Protein AF-A0A1W9U905-F1 (afdb_monomer_lite)

Radius of gyration: 26.99 Å; chains: 1; bounding box: 57×50×88 Å

Sequence (385 aa):
MAIVFGLQRFFHDIRYHRERYRQFIGISFVILISVVGKPEELLFFTGLAFVFLGIAVRLWSSGHIKKNRVLATDGPYAFVRHPLYVGNITLGFGFALASSLWWSLPLLILILLIFYPQAVRREDENLHHMFKKDWEQWRTETPALIPRISRPVEPMFRDMNNIAENELLEWIKRSIKTRTNIFSCGYQGNVYLYEDKGRRLIIKAPVGWGLGGIIRRAMLRHEHRVYSRISGVTGVPHCYGLLDGRYLVLEFIDAIPRYRARITDRDVFFKALLKLIKDLHKSGVAHTDLKKKDNLLVVEGRTPFVIDFGVAVIRKSGFAPVNRYLYNLALKFDFNAWIKLKYDGRYEDILEQDREYFNRTVIEKVSRLIKDTYLDIKKALKGKR

Secondary structure (DSSP, 8-state):
-HHHHHHHHHHHHHHH-HHHHHHHHHHHHHHHHHHH----HHHHHHHHHHHHHHHHHHHHHHTT--TTTS---SGGGGT-S-HHHHHHHHHHHHHHHHTT-TTHHHHHHHHHHHHHHHHHHHHHHHHHHHHHHHHHHHHHHS-SSS--SSPPPP-----BTTB-HHHHHHHHHHHHHHT-SEEEEETTEEEEEEEETTEEEEEEE---SHHHHHHHHHHHHHHHHHHHHSTT-TTS--EEEEETTTEEEEEPP--EETTT---S-HHHHHHHHHHHHHHHHHTTEE-S-TTSTTSEEEETTTEEEE---TTPEEPPSSS-HHHHHHHHHHHHHHHHHHHHHHTTT-GGG--GGGGGG--HHHHHHHHHHHHHHHHHHHHHHHT--

pLDDT: mean 82.15, std 13.82, range [38.5, 97.62]

Foldseek 3Di:
DVVVVVVVVVVVCCVVVLVVCLVVVLVVLLVVLVVQFDFDPVLQVVLVVLLVVLVVLLVQVVVQDPPLPDQRCDGVVVFAVCSNVLSSLSNQSSSLSRSVDPVSVVVSVVSCVSRVVVVLVVVLVVCCVRPPPVSVVSPQNHHHHHGDPAGQFPQQLDDDVPDDLVNVVVVVVVCVVVVPQFPDQDPLATWGWDDPPNFTKIKGAGDDDDPSSVLSLRLLSVVQVLLVLLQPQPQEWRWSGQRVSGITITGDDPWDQPVPAQAPDLVQQLVLLVVSQVSSVVSQKFQLPLLPRRQWTDDPNHHIHGDDSSPMQGHDPDPDVVSVVVSVLSSLSSLQSSCCVSVVNPNVPDDPVSVVSHDVVSVVVVVVVVVVVVVVVVVVVVPPD

Structure (mmCIF, N/CA/C/O backbone):
data_AF-A0A1W9U905-F1
#
_entry.id   AF-A0A1W9U905-F1
#
loop_
_atom_site.group_PDB
_atom_site.id
_atom_site.type_symbol
_atom_site.label_atom_id
_atom_site.label_alt_id
_atom_site.label_comp_id
_atom_site.label_asym_id
_atom_site.label_entity_id
_atom_site.label_seq_id
_atom_site.pdbx_PDB_ins_code
_atom_site.Cartn_x
_atom_site.Cartn_y
_atom_site.Cartn_z
_atom_site.occupancy
_atom_site.B_iso_or_equiv
_atom_site.auth_seq_id
_atom_site.auth_comp_id
_atom_site.auth_asym_id
_atom_site.auth_atom_id
_atom_site.pdbx_PDB_model_num
ATOM 1 N N . MET A 1 1 ? 23.040 5.736 -57.955 1.00 44.84 1 MET A N 1
ATOM 2 C CA . MET A 1 1 ? 21.669 6.270 -57.756 1.00 44.84 1 MET A CA 1
ATOM 3 C C . MET A 1 1 ? 20.754 5.340 -56.941 1.00 44.84 1 MET A C 1
ATOM 5 O O . MET A 1 1 ? 20.071 5.839 -56.059 1.00 44.84 1 MET A O 1
ATOM 9 N N . ALA A 1 2 ? 20.778 4.012 -57.138 1.00 44.31 2 ALA A N 1
ATOM 10 C CA . ALA A 1 2 ? 19.925 3.060 -56.397 1.00 44.31 2 ALA A CA 1
ATOM 11 C C . ALA A 1 2 ? 20.172 2.993 -54.867 1.00 44.31 2 ALA A C 1
ATOM 13 O O . ALA A 1 2 ? 19.226 2.879 -54.094 1.00 44.31 2 ALA A O 1
ATOM 14 N N . ILE A 1 3 ? 21.426 3.134 -54.414 1.00 47.41 3 ILE A N 1
ATOM 15 C CA . ILE A 1 3 ? 21.788 3.100 -52.980 1.00 47.41 3 ILE A CA 1
ATOM 16 C C . ILE A 1 3 ? 21.217 4.315 -52.219 1.00 47.41 3 ILE A C 1
ATOM 18 O O . ILE A 1 3 ? 20.731 4.176 -51.100 1.00 47.41 3 ILE A O 1
ATOM 22 N N . VAL A 1 4 ? 21.196 5.494 -52.852 1.00 48.56 4 VAL A N 1
ATOM 23 C CA . VAL A 1 4 ? 20.665 6.740 -52.263 1.00 48.56 4 VAL A CA 1
ATOM 24 C C . VAL A 1 4 ? 19.139 6.672 -52.110 1.00 48.56 4 VAL A C 1
ATOM 26 O O . VAL A 1 4 ? 18.608 7.059 -51.070 1.00 48.56 4 VAL A O 1
ATOM 29 N N . PHE A 1 5 ? 18.445 6.090 -53.096 1.00 47.66 5 PHE A N 1
ATOM 30 C CA . PHE A 1 5 ? 17.002 5.823 -53.034 1.00 47.66 5 PHE A CA 1
ATOM 31 C C . PHE A 1 5 ? 16.644 4.805 -51.936 1.00 47.66 5 PHE A C 1
ATOM 33 O O . PHE A 1 5 ? 15.653 4.975 -51.226 1.00 47.66 5 PHE A O 1
ATOM 40 N N . GLY A 1 6 ? 17.479 3.775 -51.749 1.00 56.53 6 GLY A N 1
ATOM 41 C CA . GLY A 1 6 ? 17.329 2.787 -50.678 1.00 56.53 6 GLY A CA 1
ATOM 42 C C . GLY A 1 6 ? 17.504 3.383 -49.280 1.00 56.53 6 GLY A C 1
ATOM 43 O O . GLY A 1 6 ? 16.693 3.108 -48.400 1.00 56.53 6 GLY A O 1
ATOM 44 N N . LEU A 1 7 ? 18.503 4.250 -49.081 1.00 57.09 7 LEU A N 1
ATOM 45 C CA . LEU A 1 7 ? 18.728 4.945 -47.808 1.00 57.09 7 LEU A CA 1
ATOM 46 C C . LEU A 1 7 ? 17.606 5.935 -47.481 1.00 57.09 7 LEU A C 1
ATOM 48 O O . LEU A 1 7 ? 17.137 5.951 -46.348 1.00 57.09 7 LEU A O 1
ATOM 52 N N . GLN A 1 8 ? 17.119 6.719 -48.446 1.00 61.03 8 GLN A N 1
ATOM 53 C CA . GLN A 1 8 ? 15.992 7.630 -48.207 1.00 61.03 8 GLN A CA 1
ATOM 54 C C . GLN A 1 8 ? 14.701 6.881 -47.867 1.00 61.03 8 GLN A C 1
ATOM 56 O O . GLN A 1 8 ? 14.012 7.262 -46.921 1.00 61.03 8 GLN A O 1
ATOM 61 N N . ARG A 1 9 ? 14.405 5.778 -48.567 1.00 61.94 9 ARG A N 1
ATOM 62 C CA . ARG A 1 9 ? 13.271 4.903 -48.244 1.00 61.94 9 ARG A CA 1
ATOM 63 C C . ARG A 1 9 ? 13.445 4.225 -46.885 1.00 61.94 9 ARG A C 1
ATOM 65 O O . ARG A 1 9 ? 12.499 4.179 -46.117 1.00 61.94 9 ARG A O 1
ATOM 72 N N . PHE A 1 10 ? 14.655 3.792 -46.541 1.00 61.81 10 PHE A N 1
ATOM 73 C CA . PHE A 1 10 ? 14.974 3.241 -45.224 1.00 61.81 10 PHE A CA 1
ATOM 74 C C . PHE A 1 10 ? 14.804 4.273 -44.103 1.00 61.81 10 PHE A C 1
ATOM 76 O O . PHE A 1 10 ? 14.207 3.955 -43.083 1.00 61.81 10 PHE A O 1
ATOM 83 N N . PHE A 1 11 ? 15.255 5.518 -44.284 1.00 65.12 11 PHE A N 1
ATOM 84 C CA . PHE A 1 11 ? 15.038 6.590 -43.308 1.00 65.12 11 PHE A CA 1
ATOM 85 C C . PHE A 1 11 ? 13.566 7.006 -43.215 1.00 65.12 11 PHE A C 1
ATOM 87 O O . PHE A 1 11 ? 13.099 7.313 -42.120 1.00 65.12 11 PHE A O 1
ATOM 94 N N . HIS A 1 12 ? 12.827 6.982 -44.326 1.00 66.50 12 HIS A N 1
ATOM 95 C CA . HIS A 1 12 ? 11.380 7.187 -44.356 1.00 66.50 12 HIS A CA 1
ATOM 96 C C . HIS A 1 12 ? 10.640 6.053 -43.626 1.00 66.50 12 HIS A C 1
ATOM 98 O O . HIS A 1 12 ? 9.828 6.311 -42.742 1.00 66.50 12 HIS A O 1
ATOM 104 N N . ASP A 1 13 ? 10.985 4.795 -43.880 1.00 62.56 13 ASP A N 1
ATOM 105 C CA . ASP A 1 13 ? 10.371 3.626 -43.243 1.00 62.56 13 ASP A CA 1
ATOM 106 C C . ASP A 1 13 ? 10.788 3.491 -41.769 1.00 62.56 13 ASP A C 1
ATOM 108 O O . ASP A 1 13 ? 9.975 3.145 -40.916 1.00 62.56 13 ASP A O 1
ATOM 112 N N . ILE A 1 14 ? 12.006 3.900 -41.406 1.00 60.84 14 ILE A N 1
ATOM 113 C CA . ILE A 1 14 ? 12.396 4.146 -40.011 1.00 60.84 14 ILE A CA 1
ATOM 114 C C . ILE A 1 14 ? 11.648 5.342 -39.427 1.00 60.84 14 ILE A C 1
ATOM 116 O O . ILE A 1 14 ? 11.590 5.471 -38.216 1.00 60.84 14 ILE A O 1
ATOM 120 N N . ARG A 1 15 ? 11.057 6.253 -40.191 1.00 59.38 15 ARG A N 1
ATOM 121 C CA . ARG A 1 15 ? 10.270 7.360 -39.623 1.00 59.38 15 ARG A CA 1
ATOM 122 C C . ARG A 1 15 ? 8.802 6.986 -39.426 1.00 59.38 15 ARG A C 1
ATOM 124 O O . ARG A 1 15 ? 8.232 7.408 -38.423 1.00 59.38 15 ARG A O 1
ATOM 131 N N . TYR A 1 16 ? 8.240 6.169 -40.319 1.00 57.69 16 TYR A N 1
ATOM 132 C CA . TYR A 1 16 ? 6.802 5.875 -40.395 1.00 57.69 16 TYR A CA 1
ATOM 133 C C . TYR A 1 16 ? 6.411 4.411 -40.090 1.00 57.69 16 TYR A C 1
ATOM 135 O O . TYR A 1 16 ? 5.246 4.158 -39.799 1.00 57.69 16 TYR A O 1
ATOM 143 N N . HIS A 1 17 ? 7.361 3.465 -40.086 1.00 61.88 17 HIS A N 1
ATOM 144 C CA . HIS A 1 17 ? 7.157 2.020 -39.854 1.00 61.88 17 HIS A CA 1
ATOM 145 C C . HIS A 1 17 ? 8.173 1.413 -38.861 1.00 61.88 17 HIS A C 1
ATOM 147 O O . HIS A 1 17 ? 8.630 0.271 -39.011 1.00 61.88 17 HIS A O 1
ATOM 153 N N . ARG A 1 18 ? 8.553 2.175 -37.821 1.00 63.69 18 ARG A N 1
ATOM 154 C CA . ARG A 1 18 ? 9.561 1.783 -36.807 1.00 63.69 18 ARG A CA 1
ATOM 155 C C . ARG A 1 18 ? 9.303 0.423 -36.168 1.00 63.69 18 ARG A C 1
ATOM 157 O O . ARG A 1 18 ? 10.245 -0.261 -35.771 1.00 63.69 18 ARG A O 1
ATOM 164 N N . GLU A 1 19 ? 8.046 0.017 -36.054 1.00 60.62 19 GLU A N 1
ATOM 165 C CA . GLU A 1 19 ? 7.629 -1.230 -35.422 1.00 60.62 19 GLU A CA 1
ATOM 166 C C . GLU A 1 19 ? 8.141 -2.485 -36.136 1.00 60.62 19 GLU A C 1
ATOM 168 O O . GLU A 1 19 ? 8.523 -3.443 -35.458 1.00 60.62 19 GLU A O 1
ATOM 173 N N . ARG A 1 20 ? 8.209 -2.468 -37.476 1.00 64.25 20 ARG A N 1
ATOM 174 C CA . ARG A 1 20 ? 8.702 -3.608 -38.269 1.00 64.25 20 ARG A CA 1
ATOM 175 C C . ARG A 1 20 ? 10.203 -3.790 -38.095 1.00 64.25 20 ARG A C 1
ATOM 177 O O . ARG A 1 20 ? 10.689 -4.911 -37.979 1.00 64.25 20 ARG A O 1
ATOM 184 N N . TYR A 1 21 ? 10.926 -2.678 -38.004 1.00 72.12 21 TYR A N 1
ATOM 185 C CA . TYR A 1 21 ? 12.383 -2.679 -37.909 1.00 72.12 21 TYR A CA 1
ATOM 186 C C . TYR A 1 21 ? 12.904 -2.817 -36.481 1.00 72.12 21 TYR A C 1
ATOM 188 O O . TYR A 1 21 ? 14.055 -3.196 -36.304 1.00 72.12 21 TYR A O 1
ATOM 196 N N . ARG A 1 22 ? 12.085 -2.583 -35.447 1.00 83.44 22 ARG A N 1
ATOM 197 C CA . ARG A 1 22 ? 12.511 -2.715 -34.042 1.00 83.44 22 ARG A CA 1
ATOM 198 C C . ARG A 1 22 ? 13.121 -4.084 -33.740 1.00 83.44 22 ARG A C 1
ATOM 200 O O . ARG A 1 22 ? 14.149 -4.152 -33.075 1.00 83.44 22 ARG A O 1
ATOM 207 N N . GLN A 1 23 ? 12.472 -5.167 -34.176 1.00 82.88 23 GLN A N 1
ATOM 208 C CA . GLN A 1 23 ? 12.985 -6.522 -33.938 1.00 82.88 23 GLN A CA 1
ATOM 209 C C . GLN A 1 23 ? 14.293 -6.748 -34.692 1.00 82.88 23 GLN A C 1
ATOM 211 O O . GLN A 1 23 ? 15.245 -7.236 -34.097 1.00 82.88 23 GLN A O 1
ATOM 216 N N . PHE A 1 24 ? 14.355 -6.319 -35.954 1.00 86.88 24 PHE A N 1
ATOM 217 C CA . PHE A 1 24 ? 15.568 -6.397 -36.760 1.00 86.88 24 PHE A CA 1
ATOM 218 C C . PHE A 1 24 ? 16.732 -5.640 -36.108 1.00 86.88 24 PHE A C 1
ATOM 220 O O . PHE A 1 24 ? 17.787 -6.214 -35.890 1.00 86.88 24 PHE A O 1
ATOM 227 N N . ILE A 1 25 ? 16.522 -4.387 -35.699 1.00 88.06 25 ILE A N 1
ATOM 228 C CA . ILE A 1 25 ? 17.543 -3.553 -35.050 1.00 88.06 25 ILE A CA 1
ATOM 229 C C . ILE A 1 25 ? 17.974 -4.143 -33.707 1.00 88.06 25 ILE A C 1
ATOM 231 O O . ILE A 1 25 ? 19.165 -4.175 -33.416 1.00 88.06 25 ILE A O 1
ATOM 235 N N . GLY A 1 26 ? 17.032 -4.645 -32.904 1.00 88.25 26 GLY A N 1
ATOM 236 C CA . GLY A 1 26 ? 17.350 -5.310 -31.640 1.00 88.25 26 GLY A CA 1
ATOM 237 C C . GLY A 1 26 ? 18.183 -6.581 -31.832 1.00 88.25 26 GLY A C 1
ATOM 238 O O . GLY A 1 26 ? 19.157 -6.779 -31.114 1.00 88.25 26 GLY A O 1
ATOM 239 N N . ILE A 1 27 ? 17.838 -7.415 -32.817 1.00 90.50 27 ILE A N 1
ATOM 240 C CA . ILE A 1 27 ? 18.586 -8.637 -33.148 1.00 90.50 27 ILE A CA 1
ATOM 241 C C . ILE A 1 27 ? 19.977 -8.283 -33.680 1.00 90.50 27 ILE A C 1
ATOM 243 O O . ILE A 1 27 ? 20.964 -8.824 -33.192 1.00 90.50 27 ILE A O 1
ATOM 247 N N . SER A 1 28 ? 20.072 -7.333 -34.613 1.00 93.25 28 SER A N 1
ATOM 248 C CA . SER A 1 28 ? 21.347 -6.854 -35.154 1.00 93.25 28 SER A CA 1
ATOM 249 C C . SER A 1 28 ? 22.248 -6.271 -34.067 1.00 93.25 28 SER A C 1
ATOM 251 O O . SER A 1 28 ? 23.447 -6.530 -34.069 1.00 93.25 28 SER A O 1
ATOM 253 N N . PHE A 1 29 ? 21.679 -5.535 -33.106 1.00 94.12 29 PHE A N 1
ATOM 254 C CA . PHE A 1 29 ? 22.408 -5.040 -31.940 1.00 94.12 29 PHE A CA 1
ATOM 255 C C . PHE A 1 29 ? 22.980 -6.187 -31.100 1.00 94.12 29 PHE A C 1
ATOM 257 O O . PHE A 1 29 ? 24.168 -6.156 -30.794 1.00 94.12 29 PHE A O 1
ATOM 264 N N . VAL A 1 30 ? 22.174 -7.207 -30.773 1.00 94.38 30 VAL A N 1
ATOM 265 C CA . VAL A 1 30 ? 22.633 -8.375 -29.999 1.00 94.38 30 VAL A CA 1
ATOM 266 C C . VAL A 1 30 ? 23.740 -9.128 -30.740 1.00 94.38 30 VAL A C 1
ATOM 268 O O . VAL A 1 30 ? 24.775 -9.408 -30.148 1.00 94.38 30 VAL A O 1
ATOM 271 N N . ILE A 1 31 ? 23.574 -9.390 -32.041 1.00 95.06 31 ILE A N 1
ATOM 272 C CA . ILE A 1 31 ? 24.602 -10.054 -32.860 1.00 95.06 31 ILE A CA 1
ATOM 273 C C . ILE A 1 31 ? 25.906 -9.250 -32.838 1.00 95.06 31 ILE A C 1
ATOM 275 O O . ILE A 1 31 ? 26.969 -9.814 -32.589 1.00 95.06 31 ILE A O 1
ATOM 279 N N . LEU A 1 32 ? 25.829 -7.933 -33.047 1.00 95.31 32 LEU A N 1
ATOM 280 C CA . LEU A 1 32 ? 26.995 -7.054 -33.059 1.00 95.31 32 LEU A CA 1
ATOM 281 C C . LEU A 1 32 ? 27.780 -7.128 -31.742 1.00 95.31 32 LEU A C 1
ATOM 283 O O . LEU A 1 32 ? 28.989 -7.349 -31.763 1.00 95.31 32 LEU A O 1
ATOM 287 N N . ILE A 1 33 ? 27.109 -6.966 -30.597 1.00 95.31 33 ILE A N 1
ATOM 288 C CA . ILE A 1 33 ? 27.788 -6.986 -29.291 1.00 95.31 33 ILE A CA 1
ATOM 289 C C . ILE A 1 33 ? 28.284 -8.383 -28.913 1.00 95.31 33 ILE A C 1
ATOM 291 O O . ILE A 1 33 ? 29.287 -8.489 -28.215 1.00 95.31 33 ILE A O 1
ATOM 295 N N . SER A 1 34 ? 27.633 -9.449 -29.387 1.00 92.50 34 SER A N 1
ATOM 296 C CA . SER A 1 34 ? 28.095 -10.823 -29.171 1.00 92.50 34 SER A CA 1
ATOM 297 C C . SER A 1 34 ? 29.348 -11.156 -29.980 1.00 92.50 34 SER A C 1
ATOM 299 O O . SER A 1 34 ? 30.201 -11.877 -29.480 1.00 92.50 34 SER A O 1
ATOM 301 N N . VAL A 1 35 ? 29.487 -10.622 -31.198 1.00 94.31 35 VAL A N 1
ATOM 302 C CA . VAL A 1 35 ? 30.676 -10.840 -32.044 1.00 94.31 35 VAL A CA 1
ATOM 303 C C . VAL A 1 35 ? 31.862 -9.986 -31.586 1.00 94.31 35 VAL A C 1
ATOM 305 O O . VAL A 1 35 ? 32.999 -10.445 -31.607 1.00 94.31 35 VAL A O 1
ATOM 308 N N . VAL A 1 36 ? 31.609 -8.740 -31.178 1.00 94.56 36 VAL A N 1
ATOM 309 C CA . VAL A 1 36 ? 32.661 -7.783 -30.782 1.00 94.56 36 VAL A CA 1
ATOM 310 C C . VAL A 1 36 ? 33.043 -7.915 -29.300 1.00 94.56 36 VAL A C 1
ATOM 312 O O . VAL A 1 36 ? 34.102 -7.441 -28.884 1.00 94.56 36 VAL A O 1
ATOM 315 N N . GLY A 1 37 ? 32.174 -8.524 -28.492 1.00 91.25 37 GLY A N 1
ATOM 316 C CA . GLY A 1 37 ? 32.306 -8.609 -27.042 1.00 91.25 37 GLY A CA 1
ATOM 317 C C . GLY A 1 37 ? 33.572 -9.324 -26.581 1.00 91.25 37 GLY A C 1
ATOM 318 O O . GLY A 1 37 ? 34.019 -10.301 -27.177 1.00 91.25 37 GLY A O 1
ATOM 319 N N . LYS A 1 38 ? 34.129 -8.841 -25.470 1.00 92.25 38 LYS A N 1
ATOM 320 C CA . LYS A 1 38 ? 35.262 -9.460 -24.771 1.00 92.25 38 LYS A CA 1
ATOM 321 C C . LYS A 1 38 ? 34.823 -9.746 -23.335 1.00 92.25 38 LYS A C 1
ATOM 323 O O . LYS A 1 38 ? 35.074 -8.912 -22.468 1.00 92.25 38 LYS A O 1
ATOM 328 N N . PRO A 1 39 ? 34.079 -10.844 -23.111 1.00 90.75 39 PRO A N 1
ATOM 329 C CA . PRO A 1 39 ? 33.371 -11.074 -21.861 1.00 90.75 39 PRO A CA 1
ATOM 330 C C . PRO A 1 39 ? 34.340 -11.223 -20.688 1.00 90.75 39 PRO A C 1
ATOM 332 O O . PRO A 1 39 ? 35.257 -12.039 -20.715 1.00 90.75 39 PRO A O 1
ATOM 335 N N . GLU A 1 40 ? 34.091 -10.446 -19.642 1.00 92.81 40 GLU A N 1
ATOM 336 C CA . GLU A 1 40 ? 34.677 -10.635 -18.317 1.00 92.81 40 GLU A CA 1
ATOM 337 C C . GLU A 1 40 ? 33.772 -11.579 -17.516 1.00 92.81 40 GLU A C 1
ATOM 339 O O . GLU A 1 40 ? 32.549 -11.426 -17.557 1.00 92.81 40 GLU A O 1
ATOM 344 N N . GLU A 1 41 ? 34.339 -12.532 -16.771 1.00 92.81 41 GLU A N 1
ATOM 345 C CA . GLU A 1 41 ? 33.574 -13.609 -16.121 1.00 92.81 41 GLU A CA 1
ATOM 346 C C . GLU A 1 41 ? 32.402 -13.099 -15.267 1.00 92.81 41 GLU A C 1
ATOM 348 O O . GLU A 1 41 ? 31.269 -13.565 -15.415 1.00 92.81 41 GLU A O 1
ATOM 353 N N . LEU A 1 42 ? 32.637 -12.096 -14.416 1.00 94.75 42 LEU A N 1
ATOM 354 C CA . LEU A 1 42 ? 31.604 -11.563 -13.526 1.00 94.75 42 LEU A CA 1
ATOM 355 C C . LEU A 1 42 ? 30.431 -10.947 -14.302 1.00 94.75 42 LEU A C 1
ATOM 357 O O . LEU A 1 42 ? 29.261 -11.213 -13.999 1.00 94.75 42 LEU A O 1
ATOM 361 N N . LEU A 1 43 ? 30.734 -10.123 -15.307 1.00 92.75 43 LEU A N 1
ATOM 362 C CA . LEU A 1 43 ? 29.731 -9.458 -16.137 1.00 92.75 43 LEU A CA 1
ATOM 363 C C . LEU A 1 43 ? 29.009 -10.450 -17.051 1.00 92.75 43 LEU A C 1
ATOM 365 O O . LEU A 1 43 ? 27.801 -10.319 -17.253 1.00 92.75 43 LEU A O 1
ATOM 369 N N . PHE A 1 44 ? 29.711 -11.479 -17.523 1.00 95.00 44 PHE A N 1
ATOM 370 C CA . PHE A 1 44 ? 29.147 -12.566 -18.308 1.00 95.00 44 PHE A CA 1
ATOM 371 C C . PHE A 1 44 ? 28.090 -13.345 -17.525 1.00 95.00 44 PHE A C 1
ATOM 373 O O . PHE A 1 44 ? 26.943 -13.424 -17.967 1.00 95.00 44 PHE A O 1
ATOM 380 N N . PHE A 1 45 ? 28.419 -13.859 -16.335 1.00 95.75 45 PHE A N 1
ATOM 381 C CA . PHE A 1 45 ? 27.459 -14.616 -15.523 1.00 95.75 45 PHE A CA 1
ATOM 382 C C . PHE A 1 45 ? 26.308 -13.745 -15.010 1.00 95.75 45 PHE A C 1
ATOM 384 O O . PHE A 1 45 ? 25.155 -14.185 -14.999 1.00 95.75 45 PHE A O 1
ATOM 391 N N . THR A 1 46 ? 26.588 -12.490 -14.649 1.00 93.62 46 THR A N 1
ATOM 392 C CA . THR A 1 46 ? 25.541 -11.531 -14.268 1.00 93.62 46 THR A CA 1
ATOM 393 C C . THR A 1 46 ? 24.599 -11.263 -15.442 1.00 93.62 46 THR A C 1
ATOM 395 O O . THR A 1 46 ? 23.379 -11.346 -15.297 1.00 93.62 46 THR A O 1
ATOM 398 N N . GLY A 1 47 ? 25.148 -10.988 -16.626 1.00 96.50 47 GLY A N 1
ATOM 399 C CA . GLY A 1 47 ? 24.380 -10.776 -17.847 1.00 96.50 47 GLY A CA 1
ATOM 400 C C . GLY A 1 47 ? 23.551 -12.001 -18.231 1.00 96.50 47 GLY A C 1
ATOM 401 O O . GLY A 1 47 ? 22.367 -11.869 -18.540 1.00 96.50 47 GLY A O 1
ATOM 402 N N . LEU A 1 48 ? 24.122 -13.201 -18.106 1.00 96.62 48 LEU A N 1
ATOM 403 C CA . LEU A 1 48 ? 23.438 -14.470 -18.348 1.00 96.62 48 LEU A CA 1
ATOM 404 C C . LEU A 1 48 ? 22.228 -14.658 -17.418 1.00 96.62 48 LEU A C 1
ATOM 406 O O . LEU A 1 48 ? 21.152 -15.040 -17.882 1.00 96.62 48 LEU A O 1
ATOM 410 N N . ALA A 1 49 ? 22.354 -14.320 -16.132 1.00 96.00 49 ALA A N 1
ATOM 411 C CA . ALA A 1 49 ? 21.230 -14.346 -15.195 1.00 96.00 49 ALA A CA 1
ATOM 412 C C . ALA A 1 49 ? 20.090 -13.406 -15.635 1.00 96.00 49 ALA A C 1
ATOM 414 O O . ALA A 1 49 ? 18.916 -13.787 -15.597 1.00 96.00 49 ALA A O 1
ATOM 415 N N . PHE A 1 50 ? 20.416 -12.205 -16.126 1.00 96.50 50 PHE A N 1
ATOM 416 C CA . PHE A 1 50 ? 19.425 -11.285 -16.695 1.00 96.50 50 PHE A CA 1
ATOM 417 C C . PHE A 1 50 ? 18.806 -11.809 -17.995 1.00 96.50 50 PHE A C 1
ATOM 419 O O . PHE A 1 50 ? 17.603 -11.638 -18.199 1.00 96.50 50 PHE A O 1
ATOM 426 N N . VAL A 1 51 ? 19.572 -12.488 -18.853 1.00 97.62 51 VAL A N 1
ATOM 427 C CA . VAL A 1 51 ? 19.033 -13.134 -20.059 1.00 97.62 51 VAL A CA 1
ATOM 428 C C . VAL A 1 51 ? 17.988 -14.182 -19.673 1.00 97.62 51 VAL A C 1
ATOM 430 O O . VAL A 1 51 ? 16.858 -14.122 -20.163 1.00 97.62 51 VAL A O 1
ATOM 433 N N . PHE A 1 52 ? 18.305 -15.082 -18.738 1.00 96.88 52 PHE A N 1
ATOM 434 C CA . PHE A 1 52 ? 17.348 -16.078 -18.248 1.00 96.88 52 PHE A CA 1
ATOM 435 C C . PHE A 1 52 ? 16.113 -15.438 -17.611 1.00 96.88 52 PHE A C 1
ATOM 437 O O . PHE A 1 52 ? 14.991 -15.865 -17.891 1.00 96.88 52 PHE A O 1
ATOM 444 N N . LEU A 1 53 ? 16.288 -14.373 -16.824 1.00 94.12 53 LEU A N 1
ATOM 445 C CA . LEU A 1 53 ? 15.173 -13.616 -16.258 1.00 94.12 53 LEU A CA 1
ATOM 446 C C . LEU A 1 53 ? 14.281 -13.011 -17.353 1.00 94.12 53 LEU A C 1
ATOM 448 O O . LEU A 1 53 ? 13.057 -13.116 -17.285 1.00 94.12 53 LEU A O 1
ATOM 452 N N . GLY A 1 54 ? 14.876 -12.412 -18.386 1.00 94.81 54 GLY A N 1
ATOM 453 C CA . GLY A 1 54 ? 14.149 -11.852 -19.522 1.00 94.81 54 GLY A CA 1
ATOM 454 C C . GLY A 1 54 ? 13.355 -12.914 -20.290 1.00 94.81 54 GLY A C 1
ATOM 455 O O . GLY A 1 54 ? 12.185 -12.690 -20.613 1.00 94.81 54 GLY A O 1
ATOM 456 N N . ILE A 1 55 ? 13.941 -14.096 -20.517 1.00 95.06 55 ILE A N 1
ATOM 457 C CA . ILE A 1 55 ? 13.250 -15.251 -21.116 1.00 95.06 55 ILE A CA 1
ATOM 458 C C . ILE A 1 55 ? 12.078 -15.689 -20.234 1.00 95.06 55 ILE A C 1
ATOM 460 O O . ILE A 1 55 ? 10.962 -15.832 -20.737 1.00 95.06 55 ILE A O 1
ATOM 464 N N . ALA A 1 56 ? 12.292 -15.840 -18.926 1.00 91.00 56 ALA A N 1
ATOM 465 C CA . ALA A 1 56 ? 11.252 -16.240 -17.983 1.00 91.00 56 ALA A CA 1
ATOM 466 C C . ALA A 1 56 ? 10.071 -15.256 -17.981 1.00 91.00 56 ALA A C 1
ATOM 468 O O . ALA A 1 56 ? 8.919 -15.678 -18.079 1.00 91.00 56 ALA A O 1
ATOM 469 N N . VAL A 1 57 ? 10.337 -13.943 -17.969 1.00 88.88 57 VAL A N 1
ATOM 470 C CA . VAL A 1 57 ? 9.296 -12.904 -18.074 1.00 88.88 57 VAL A CA 1
ATOM 471 C C . VAL A 1 57 ? 8.524 -13.027 -19.388 1.00 88.88 57 VAL A C 1
ATOM 473 O O . VAL A 1 57 ? 7.296 -12.910 -19.389 1.00 88.88 57 VAL A O 1
ATOM 476 N N . ARG A 1 58 ? 9.197 -13.300 -20.513 1.00 93.38 58 ARG A N 1
ATOM 477 C CA . ARG A 1 58 ? 8.532 -13.469 -21.816 1.00 93.38 58 ARG A CA 1
ATOM 478 C C . ARG A 1 58 ? 7.672 -14.724 -21.883 1.00 93.38 58 ARG A C 1
ATOM 480 O O . ARG A 1 58 ? 6.562 -14.645 -22.411 1.00 93.38 58 ARG A O 1
ATOM 487 N N . LEU A 1 59 ? 8.153 -15.848 -21.358 1.00 88.00 59 LEU A N 1
ATOM 488 C CA . LEU A 1 59 ? 7.389 -17.096 -21.287 1.00 88.00 59 LEU A CA 1
ATOM 489 C C . LEU A 1 59 ? 6.163 -16.921 -20.391 1.00 88.00 59 LEU A C 1
ATOM 491 O O . LEU A 1 59 ? 5.047 -17.235 -20.806 1.00 88.00 59 LEU A O 1
ATOM 495 N N . TRP A 1 60 ? 6.352 -16.310 -19.220 1.00 86.75 60 TRP A N 1
ATOM 496 C CA . TRP A 1 60 ? 5.264 -15.987 -18.306 1.00 86.75 60 TRP A CA 1
ATOM 497 C C . TRP A 1 60 ? 4.222 -15.080 -18.969 1.00 86.75 60 TRP A C 1
ATOM 499 O O . TRP A 1 60 ? 3.029 -15.360 -18.891 1.00 86.75 60 TRP A O 1
ATOM 509 N N . SER A 1 61 ? 4.662 -14.048 -19.695 1.00 88.12 61 SER A N 1
ATOM 510 C CA . SER A 1 61 ? 3.769 -13.131 -20.421 1.00 88.12 61 SER A CA 1
ATOM 511 C C . SER A 1 61 ? 3.002 -13.836 -21.523 1.00 88.12 61 SER A C 1
ATOM 513 O O . SER A 1 61 ? 1.782 -13.743 -21.581 1.00 88.12 61 SER A O 1
ATOM 515 N N . SER A 1 62 ? 3.699 -14.594 -22.363 1.00 88.00 62 SER A N 1
ATOM 516 C CA . SER A 1 62 ? 3.086 -15.276 -23.504 1.00 88.00 62 SER A CA 1
ATOM 517 C C . SER A 1 62 ? 2.018 -16.278 -23.062 1.00 88.00 62 SER A C 1
ATOM 519 O O . SER A 1 62 ? 0.981 -16.371 -23.710 1.00 88.00 62 SER A O 1
ATOM 521 N N . GLY A 1 63 ? 2.219 -16.953 -21.924 1.00 81.25 63 GLY A N 1
ATOM 522 C CA . GLY A 1 63 ? 1.241 -17.883 -21.352 1.00 81.25 63 GLY A CA 1
ATOM 523 C C . GLY A 1 63 ? -0.083 -17.245 -20.909 1.00 81.25 63 GLY A C 1
ATOM 524 O O . GLY A 1 63 ? -1.069 -17.959 -20.758 1.00 81.25 63 GLY A O 1
ATOM 525 N 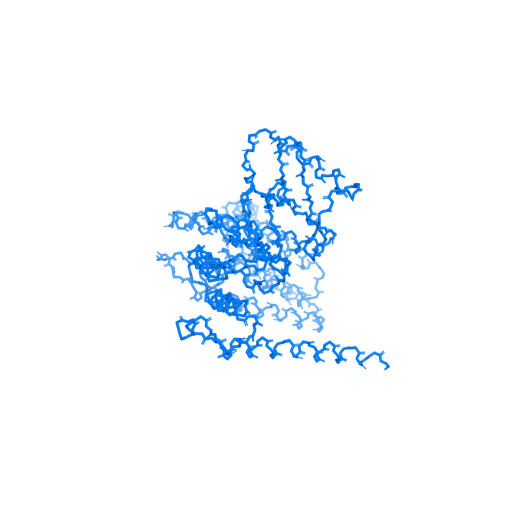N . HIS A 1 64 ? -0.133 -15.920 -20.731 1.00 74.94 64 HIS A N 1
ATOM 526 C CA . HIS A 1 64 ? -1.338 -15.195 -20.301 1.00 74.94 64 HIS A CA 1
ATOM 527 C C . HIS A 1 64 ? -2.065 -14.494 -21.464 1.00 74.94 64 HIS A C 1
ATOM 529 O O . HIS A 1 64 ? -3.179 -14.000 -21.301 1.00 74.94 64 HIS A O 1
ATOM 535 N N . ILE A 1 65 ? -1.485 -14.468 -22.670 1.00 79.06 65 ILE A N 1
ATOM 536 C CA . ILE A 1 65 ? -2.107 -13.811 -23.826 1.00 79.06 65 ILE A CA 1
ATOM 537 C C . ILE A 1 65 ? -3.134 -14.744 -24.473 1.00 79.06 65 ILE A C 1
ATOM 539 O O . ILE A 1 65 ? -2.785 -15.681 -25.190 1.00 79.06 65 ILE A O 1
ATOM 543 N N . LYS A 1 66 ? -4.421 -14.419 -24.330 1.00 70.75 66 LYS A N 1
ATOM 544 C CA . LYS A 1 66 ? -5.502 -15.009 -25.137 1.00 70.75 66 LYS A CA 1
ATOM 545 C C . LYS A 1 66 ? -5.814 -14.097 -26.321 1.00 70.75 66 LYS A C 1
ATOM 547 O O . LYS A 1 66 ? -6.701 -13.245 -26.240 1.00 70.75 66 LYS A O 1
ATOM 552 N N . LYS A 1 67 ? -5.045 -14.257 -27.407 1.00 65.75 67 LYS A N 1
ATOM 553 C CA . LYS A 1 67 ? -5.089 -13.380 -28.594 1.00 65.75 67 LYS A CA 1
ATOM 554 C C . LYS A 1 67 ? -6.526 -13.055 -29.017 1.00 65.75 67 LYS A C 1
ATOM 556 O O . LYS A 1 67 ? -7.314 -13.956 -29.289 1.00 65.75 67 LYS A O 1
ATOM 561 N N . ASN A 1 68 ? -6.822 -11.757 -29.085 1.00 60.19 68 ASN A N 1
ATOM 562 C CA . ASN A 1 68 ? -8.053 -11.156 -29.607 1.00 60.19 68 ASN A CA 1
ATOM 563 C C . ASN A 1 68 ? -9.372 -11.607 -28.961 1.00 60.19 68 ASN A C 1
ATOM 565 O O . ASN A 1 68 ? -10.430 -11.336 -29.518 1.00 60.19 68 ASN A O 1
ATOM 569 N N . ARG A 1 69 ? -9.334 -12.279 -27.804 1.00 65.06 69 ARG A N 1
ATOM 570 C CA . ARG A 1 69 ? -10.551 -12.732 -27.113 1.00 65.06 69 ARG A CA 1
ATOM 571 C C . ARG A 1 69 ? -10.808 -11.988 -25.813 1.00 65.06 69 ARG A C 1
ATOM 573 O O . ARG A 1 69 ? -11.941 -11.612 -25.553 1.00 65.06 69 ARG A O 1
ATOM 580 N N . VAL A 1 70 ? -9.772 -11.794 -24.998 1.00 72.44 70 VAL A N 1
ATOM 581 C CA . VAL A 1 70 ? -9.888 -11.173 -23.671 1.00 72.44 70 VAL A CA 1
ATOM 582 C C . VAL A 1 70 ? -8.668 -10.294 -23.424 1.00 72.44 70 VAL A C 1
ATOM 584 O O . VAL A 1 70 ? -7.553 -10.675 -23.788 1.00 72.44 70 VAL A O 1
ATOM 587 N N . LEU A 1 71 ? -8.875 -9.134 -22.798 1.00 75.56 71 LEU A N 1
ATOM 588 C CA . LEU A 1 71 ? -7.784 -8.287 -22.333 1.00 75.56 71 LEU A CA 1
ATOM 589 C C . LEU A 1 71 ? -7.005 -9.034 -21.241 1.00 75.56 71 LEU A C 1
ATOM 591 O O . LEU A 1 71 ? -7.557 -9.366 -20.194 1.00 75.56 71 LEU A O 1
ATOM 595 N N . ALA A 1 72 ? -5.724 -9.306 -21.485 1.00 76.00 72 ALA A N 1
ATOM 596 C CA . ALA A 1 72 ? -4.856 -9.905 -20.479 1.00 76.00 72 ALA A CA 1
ATOM 597 C C . ALA A 1 72 ? -4.567 -8.866 -19.386 1.00 76.00 72 ALA A C 1
ATOM 599 O O . ALA A 1 72 ? -3.867 -7.884 -19.624 1.00 76.00 72 ALA A O 1
ATOM 600 N N . THR A 1 73 ? -5.126 -9.069 -18.195 1.00 74.38 73 THR A N 1
ATOM 601 C CA . THR A 1 73 ? -4.929 -8.190 -17.026 1.00 74.38 73 THR A CA 1
ATOM 602 C C . THR A 1 73 ? -4.258 -8.915 -15.859 1.00 74.38 73 THR A C 1
ATOM 604 O O . THR A 1 73 ? -4.159 -8.378 -14.757 1.00 74.38 73 THR A O 1
ATOM 607 N N . ASP A 1 74 ? -3.853 -10.161 -16.075 1.00 63.41 74 ASP A N 1
ATOM 608 C CA . ASP A 1 74 ? -3.398 -11.116 -15.079 1.00 63.41 74 ASP A CA 1
ATOM 609 C C . ASP A 1 74 ? -1.943 -11.554 -15.309 1.00 63.41 74 ASP A C 1
ATOM 611 O O . ASP A 1 74 ? -1.283 -11.167 -16.277 1.00 63.41 74 ASP A O 1
ATOM 615 N N . GLY A 1 75 ? -1.389 -12.301 -14.351 1.00 74.75 75 GLY A N 1
ATOM 616 C CA . GLY A 1 75 ? 0.023 -12.682 -14.370 1.00 74.75 75 GLY A CA 1
ATOM 617 C C . GLY A 1 75 ? 0.937 -11.450 -14.468 1.00 74.75 75 GLY A C 1
ATOM 618 O O . GLY A 1 75 ? 0.811 -10.537 -13.646 1.00 74.75 75 GLY A O 1
ATOM 619 N N . PRO A 1 76 ? 1.843 -11.372 -15.455 1.00 78.06 76 PRO A N 1
ATOM 620 C CA . PRO A 1 76 ? 2.741 -10.229 -15.587 1.00 78.06 76 PRO A CA 1
ATOM 621 C C . PRO A 1 76 ? 2.017 -8.948 -16.048 1.00 78.06 76 PRO A C 1
ATOM 623 O O . PRO A 1 76 ? 2.474 -7.847 -15.728 1.00 78.06 76 PRO A O 1
ATOM 626 N N . TYR A 1 77 ? 0.851 -9.069 -16.699 1.00 76.88 77 TYR A N 1
ATOM 627 C CA . TYR A 1 77 ? 0.016 -7.937 -17.124 1.00 76.88 77 TYR A CA 1
ATOM 628 C C . TYR A 1 77 ? -0.679 -7.219 -15.954 1.00 76.88 77 TYR A C 1
ATOM 630 O O . TYR A 1 77 ? -1.190 -6.111 -16.107 1.00 76.88 77 TYR A O 1
ATOM 638 N N . ALA A 1 78 ? -0.660 -7.807 -14.753 1.00 71.69 78 ALA A N 1
ATOM 639 C CA . ALA A 1 78 ? -1.125 -7.152 -13.530 1.00 71.69 78 ALA A CA 1
ATOM 640 C C . ALA A 1 78 ? -0.112 -6.135 -12.964 1.00 71.69 78 ALA A C 1
ATOM 642 O O . ALA A 1 78 ? -0.454 -5.333 -12.090 1.00 71.69 78 ALA A O 1
ATOM 643 N N . PHE A 1 79 ? 1.147 -6.190 -13.411 1.00 71.19 79 PHE A N 1
ATOM 644 C CA . PHE A 1 79 ? 2.234 -5.346 -12.904 1.00 71.19 79 PHE A CA 1
ATOM 645 C C . PHE A 1 79 ? 2.615 -4.235 -13.885 1.00 71.19 79 PHE A C 1
ATOM 647 O O . PHE A 1 79 ? 2.929 -3.120 -13.460 1.00 71.19 79 PHE A O 1
ATOM 654 N N . VAL A 1 80 ? 2.584 -4.538 -15.184 1.00 83.00 80 VAL A N 1
ATOM 655 C CA . VAL A 1 80 ? 2.901 -3.631 -16.295 1.00 83.00 80 VAL A CA 1
ATOM 656 C C . VAL A 1 80 ? 2.025 -3.971 -17.498 1.00 83.00 80 VAL A C 1
ATOM 658 O O . VAL A 1 80 ? 1.654 -5.124 -17.678 1.00 83.00 80 VAL A O 1
ATOM 661 N N . ARG A 1 81 ? 1.720 -2.993 -18.352 1.00 87.75 81 ARG A N 1
ATOM 662 C CA . ARG A 1 81 ? 0.875 -3.210 -19.536 1.00 87.75 81 ARG A CA 1
ATOM 663 C C . ARG A 1 81 ? 1.596 -3.956 -20.653 1.00 87.75 81 ARG A C 1
ATOM 665 O O . ARG A 1 81 ? 0.965 -4.729 -21.363 1.00 87.75 81 ARG A O 1
ATOM 672 N N . HIS A 1 82 ? 2.914 -3.775 -20.771 1.00 90.31 82 HIS A N 1
ATOM 673 C CA . HIS A 1 82 ? 3.721 -4.401 -21.823 1.00 90.31 82 HIS A CA 1
ATOM 674 C C . HIS A 1 82 ? 4.850 -5.275 -21.243 1.00 90.31 82 HIS A C 1
ATOM 676 O O . HIS A 1 82 ? 6.034 -4.972 -21.419 1.00 90.31 82 HIS A O 1
ATOM 682 N N . PRO A 1 83 ? 4.536 -6.382 -20.547 1.00 90.38 83 PRO A N 1
ATOM 683 C CA . PRO A 1 83 ? 5.547 -7.224 -19.911 1.00 90.38 83 PRO A CA 1
ATOM 684 C C . PRO A 1 83 ? 6.450 -7.958 -20.917 1.00 90.38 83 PRO A C 1
ATOM 686 O O . PRO A 1 83 ? 7.613 -8.216 -20.618 1.00 90.38 83 PRO A O 1
ATOM 689 N N . LEU A 1 84 ? 5.983 -8.203 -22.148 1.00 90.62 84 LEU A N 1
ATOM 690 C CA . LEU A 1 84 ? 6.840 -8.692 -23.237 1.00 90.62 84 LEU A CA 1
ATOM 691 C C . LEU A 1 84 ? 7.965 -7.705 -23.576 1.00 90.62 84 LEU A C 1
ATOM 693 O O . LEU A 1 84 ? 9.088 -8.120 -23.861 1.00 90.62 84 LEU A O 1
ATOM 697 N N . TYR A 1 85 ? 7.685 -6.402 -23.518 1.00 93.00 85 TYR A N 1
ATOM 698 C CA . TYR A 1 85 ? 8.699 -5.367 -23.706 1.00 93.00 85 TYR A CA 1
ATOM 699 C C . TYR A 1 85 ? 9.636 -5.272 -22.516 1.00 93.00 85 TYR A C 1
ATOM 701 O O . TYR A 1 85 ? 10.831 -5.106 -22.729 1.00 93.00 85 TYR A O 1
ATOM 709 N N . VAL A 1 86 ? 9.134 -5.460 -21.293 1.00 92.62 86 VAL A N 1
ATOM 710 C CA . VAL A 1 86 ? 9.997 -5.593 -20.111 1.00 92.62 86 VAL A CA 1
ATOM 711 C C . VAL A 1 86 ? 10.967 -6.757 -20.294 1.00 92.62 86 VAL A C 1
ATOM 713 O O . VAL A 1 86 ? 12.168 -6.554 -20.177 1.00 92.62 86 VAL A O 1
ATOM 716 N N . GLY A 1 87 ? 10.481 -7.932 -20.702 1.00 93.38 87 GLY A N 1
ATOM 717 C CA . GLY A 1 87 ? 11.336 -9.083 -20.986 1.00 93.38 87 GLY A CA 1
ATOM 718 C C . GLY A 1 87 ? 12.379 -8.817 -22.080 1.00 93.38 87 GLY A C 1
ATOM 719 O O . GLY A 1 87 ? 13.533 -9.205 -21.926 1.00 93.38 87 GLY A O 1
ATOM 720 N N . ASN A 1 88 ? 12.021 -8.103 -23.154 1.00 93.88 88 ASN A N 1
ATOM 721 C CA . ASN A 1 88 ? 12.977 -7.714 -24.201 1.00 93.88 88 ASN A CA 1
ATOM 722 C C . ASN A 1 88 ? 14.032 -6.705 -23.710 1.00 93.88 88 ASN A C 1
ATOM 724 O O . ASN A 1 88 ? 15.194 -6.811 -24.094 1.00 93.88 88 ASN A O 1
ATOM 728 N N . ILE A 1 89 ? 13.648 -5.744 -22.866 1.00 94.56 89 ILE A N 1
ATOM 729 C CA . ILE A 1 89 ? 14.578 -4.790 -22.242 1.00 94.56 89 ILE A CA 1
ATOM 730 C C . ILE A 1 89 ? 15.552 -5.538 -21.328 1.00 94.56 89 ILE A C 1
ATOM 732 O O . ILE A 1 89 ? 16.757 -5.313 -21.410 1.00 94.56 89 ILE A O 1
ATOM 736 N N . THR A 1 90 ? 15.050 -6.461 -20.502 1.00 95.75 90 THR A N 1
ATOM 737 C CA . THR A 1 90 ? 15.871 -7.293 -19.610 1.00 95.75 90 THR A CA 1
ATOM 738 C C . THR A 1 90 ? 16.836 -8.182 -20.397 1.00 95.75 90 THR A C 1
ATOM 740 O O . THR A 1 90 ? 18.005 -8.269 -20.033 1.00 95.75 90 THR A O 1
ATOM 743 N N . LEU A 1 91 ? 16.384 -8.775 -21.508 1.00 95.75 91 LEU A N 1
ATOM 744 C CA . LEU A 1 91 ? 17.240 -9.516 -22.440 1.00 95.75 91 LEU A CA 1
ATOM 745 C C . LEU A 1 91 ? 18.365 -8.638 -22.996 1.00 95.75 91 LEU A C 1
ATOM 747 O O . LEU A 1 91 ? 19.532 -9.003 -22.888 1.00 95.75 91 LEU A O 1
ATOM 751 N N . GLY A 1 92 ? 18.025 -7.479 -23.571 1.00 95.75 92 GLY A N 1
ATOM 752 C CA . GLY A 1 92 ? 19.010 -6.561 -24.145 1.00 95.75 92 GLY A CA 1
ATOM 753 C C . GLY A 1 92 ? 20.035 -6.091 -23.114 1.00 95.75 92 GLY A C 1
ATOM 754 O O . GLY A 1 92 ? 21.223 -6.040 -23.412 1.00 95.75 92 GLY A O 1
ATOM 755 N N . PHE A 1 93 ? 19.587 -5.817 -21.886 1.00 96.81 93 PHE A N 1
ATOM 756 C CA . PHE A 1 93 ? 20.459 -5.468 -20.767 1.00 96.81 93 PHE A CA 1
ATOM 757 C C . PHE A 1 93 ? 21.398 -6.618 -20.384 1.00 96.81 93 PHE A C 1
ATOM 759 O O . PHE A 1 93 ? 22.591 -6.394 -20.207 1.00 96.81 93 PHE A O 1
ATOM 766 N N . GLY A 1 94 ? 20.882 -7.849 -20.316 1.00 97.12 94 GLY A N 1
ATOM 767 C CA . GLY A 1 94 ? 21.685 -9.038 -20.040 1.00 97.12 94 GLY A CA 1
ATOM 768 C C . GLY A 1 94 ? 22.773 -9.274 -21.088 1.00 97.12 94 GLY A C 1
ATOM 769 O O . GLY A 1 94 ? 23.925 -9.485 -20.722 1.00 97.12 94 GLY A O 1
ATOM 770 N N . PHE A 1 95 ? 22.448 -9.153 -22.380 1.00 97.25 95 PHE A N 1
ATOM 771 C CA . PHE A 1 95 ? 23.443 -9.260 -23.455 1.00 97.25 95 PHE A CA 1
ATOM 772 C C . PHE A 1 95 ? 24.474 -8.122 -23.430 1.00 97.25 95 PHE A C 1
ATOM 774 O O . PHE A 1 95 ? 25.658 -8.383 -23.616 1.00 97.25 95 PHE A O 1
ATOM 781 N N . ALA A 1 96 ? 24.047 -6.882 -23.171 1.00 96.69 96 ALA A N 1
ATOM 782 C CA . ALA A 1 96 ? 24.942 -5.727 -23.061 1.00 96.69 96 ALA A CA 1
ATOM 783 C C . ALA A 1 96 ? 25.931 -5.862 -21.889 1.00 96.69 96 ALA A C 1
ATOM 785 O O . ALA A 1 96 ? 27.115 -5.566 -22.034 1.00 96.69 96 ALA A O 1
ATOM 786 N N . LEU A 1 97 ? 25.466 -6.362 -20.739 1.00 95.69 97 LEU A N 1
ATOM 787 C CA . LEU A 1 97 ? 26.350 -6.704 -19.625 1.00 95.69 97 LEU A CA 1
ATOM 788 C C . LEU A 1 97 ? 27.301 -7.840 -20.004 1.00 95.69 97 LEU A C 1
ATOM 790 O O . LEU A 1 97 ? 28.505 -7.701 -19.823 1.00 95.69 97 LEU A O 1
ATOM 794 N N . ALA A 1 98 ? 26.776 -8.927 -20.573 1.00 95.44 98 ALA A N 1
ATOM 795 C CA . ALA A 1 98 ? 27.573 -10.106 -20.887 1.00 95.44 98 ALA A CA 1
ATOM 796 C C . ALA A 1 98 ? 28.661 -9.848 -21.940 1.00 95.44 98 ALA A C 1
ATOM 798 O O . ALA A 1 98 ? 29.665 -10.551 -21.946 1.00 95.44 98 ALA A O 1
ATOM 799 N N . SER A 1 99 ? 28.496 -8.848 -22.813 1.00 95.75 99 SER A N 1
ATOM 800 C CA . SER A 1 99 ? 29.521 -8.488 -23.797 1.00 95.75 99 SER A CA 1
ATOM 801 C C . SER A 1 99 ? 30.696 -7.696 -23.206 1.00 95.75 99 SER A C 1
ATOM 803 O O . SER A 1 99 ? 31.698 -7.521 -23.898 1.00 95.75 99 SER A O 1
ATOM 805 N N . SER A 1 100 ? 30.574 -7.175 -21.975 1.00 94.38 100 SER A N 1
ATOM 806 C CA . SER A 1 100 ? 31.566 -6.314 -21.296 1.00 94.38 100 SER A CA 1
ATOM 807 C C . SER A 1 100 ? 31.985 -5.067 -22.093 1.00 94.38 100 SER A C 1
ATOM 809 O O . SER A 1 100 ? 33.064 -4.507 -21.908 1.00 94.38 100 SER A O 1
ATOM 811 N N . LEU A 1 101 ? 31.117 -4.594 -22.990 1.00 94.31 101 LEU A N 1
ATOM 812 C CA . LEU A 1 101 ? 31.376 -3.425 -23.831 1.00 94.31 101 LEU A CA 1
ATOM 813 C C . LEU A 1 101 ? 30.742 -2.199 -23.186 1.00 94.31 101 LEU A C 1
ATOM 815 O O . LEU A 1 101 ? 29.517 -2.096 -23.130 1.00 94.31 101 LEU A O 1
ATOM 819 N N . TRP A 1 102 ? 31.551 -1.236 -22.752 1.00 93.62 102 TRP A N 1
ATOM 820 C CA . TRP A 1 102 ? 31.063 -0.033 -22.065 1.00 93.62 102 TRP A CA 1
ATOM 821 C C . TRP A 1 102 ? 30.030 0.766 -22.886 1.00 93.62 102 TRP A C 1
ATOM 823 O O . TRP A 1 102 ? 29.102 1.343 -22.321 1.00 93.62 102 TRP A O 1
ATOM 833 N N . TRP A 1 103 ? 30.148 0.766 -24.221 1.00 94.62 103 TRP A N 1
ATOM 834 C CA . TRP A 1 103 ? 29.246 1.485 -25.129 1.00 94.62 103 TRP A CA 1
ATOM 835 C C . TRP A 1 103 ? 27.926 0.750 -25.405 1.00 94.62 103 TRP A C 1
ATOM 837 O O . TRP A 1 103 ? 26.976 1.362 -25.899 1.00 94.62 103 TRP A O 1
ATOM 847 N N . SER A 1 104 ? 27.830 -0.542 -25.075 1.00 94.50 104 SER A N 1
ATOM 848 C CA . SER A 1 104 ? 26.638 -1.354 -25.358 1.00 94.50 104 SER A CA 1
ATOM 849 C C . SER A 1 104 ? 25.408 -0.866 -24.586 1.00 94.50 104 SER A C 1
ATOM 851 O O . SER A 1 104 ? 24.318 -0.799 -25.152 1.00 94.50 104 SER A O 1
ATOM 853 N N . LEU A 1 105 ? 25.572 -0.449 -23.325 1.00 92.75 105 LEU A N 1
ATOM 854 C CA . LEU A 1 105 ? 24.483 0.055 -22.484 1.00 92.75 105 LEU A CA 1
ATOM 855 C C . LEU A 1 105 ? 23.948 1.423 -22.955 1.00 92.75 105 LEU A C 1
ATOM 857 O O . LEU A 1 105 ? 22.734 1.533 -23.140 1.00 92.75 105 LEU A O 1
ATOM 861 N N . PRO A 1 106 ? 24.783 2.454 -23.211 1.00 93.12 106 PRO A N 1
ATOM 862 C CA . PRO A 1 106 ? 24.315 3.697 -23.826 1.00 93.12 106 PRO A CA 1
ATOM 863 C C . PRO A 1 106 ? 23.605 3.482 -25.167 1.00 93.12 106 PRO A C 1
ATOM 865 O O . PRO A 1 106 ? 22.550 4.073 -25.406 1.00 93.12 106 PRO A O 1
ATOM 868 N N . LEU A 1 107 ? 24.138 2.605 -26.026 1.00 93.94 107 LEU A N 1
ATOM 869 C CA . LEU A 1 107 ? 23.521 2.303 -27.317 1.00 93.94 107 LEU A CA 1
ATOM 870 C C . LEU A 1 107 ? 22.174 1.584 -27.154 1.00 93.94 107 LEU A C 1
ATOM 872 O O . LEU A 1 107 ? 21.206 1.942 -27.825 1.00 93.94 107 LEU A O 1
ATOM 876 N N . LEU A 1 108 ? 22.075 0.629 -26.225 1.00 93.38 108 LEU A N 1
ATOM 877 C CA . LEU A 1 108 ? 20.811 -0.012 -25.868 1.00 93.38 108 LEU A CA 1
ATOM 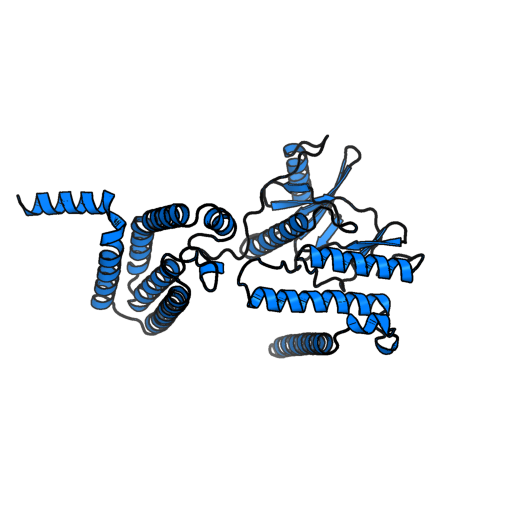878 C C . LEU A 1 108 ? 19.780 1.030 -25.419 1.00 93.38 108 LEU A C 1
ATOM 880 O O . LEU A 1 108 ? 18.660 1.026 -25.922 1.00 93.38 108 LEU A O 1
ATOM 884 N N . ILE A 1 109 ? 20.148 1.947 -24.517 1.00 89.25 109 ILE A N 1
ATOM 885 C CA . ILE A 1 109 ? 19.255 3.017 -24.044 1.00 89.25 109 ILE A CA 1
ATOM 886 C C . ILE A 1 109 ? 18.769 3.871 -25.220 1.00 89.25 109 ILE A C 1
ATOM 888 O O . ILE A 1 109 ? 17.571 4.136 -25.324 1.00 89.25 109 ILE A O 1
ATOM 892 N N . LEU A 1 110 ? 19.662 4.249 -26.137 1.00 88.88 110 LEU A N 1
ATOM 893 C CA . LEU A 1 110 ? 19.304 5.009 -27.334 1.00 88.88 110 LEU A CA 1
ATOM 894 C C . LEU A 1 110 ? 18.295 4.252 -28.214 1.00 88.88 110 LEU A C 1
ATOM 896 O O . LEU A 1 110 ? 17.279 4.823 -28.615 1.00 88.88 110 LEU A O 1
ATOM 900 N N . ILE A 1 111 ? 18.521 2.958 -28.465 1.00 89.94 111 ILE A N 1
ATOM 901 C CA . ILE A 1 111 ? 17.587 2.098 -29.209 1.00 89.94 111 ILE A CA 1
ATOM 902 C C . ILE A 1 111 ? 16.224 2.054 -28.502 1.00 89.94 111 ILE A C 1
ATOM 904 O O . ILE A 1 111 ? 15.180 2.223 -29.139 1.00 89.94 111 ILE A O 1
ATOM 908 N N . LEU A 1 112 ? 16.201 1.874 -27.181 1.00 87.62 112 LEU A N 1
ATOM 909 C CA . LEU A 1 112 ? 14.955 1.853 -26.415 1.00 87.62 112 LEU A CA 1
ATOM 910 C C . LEU A 1 112 ? 14.194 3.179 -26.548 1.00 87.62 112 LEU A C 1
ATOM 912 O O . LEU A 1 112 ? 13.001 3.156 -26.848 1.00 87.62 112 LEU A O 1
ATOM 916 N N . LEU A 1 113 ? 14.868 4.323 -26.411 1.00 84.06 113 LEU A N 1
ATOM 917 C CA . LEU A 1 113 ? 14.250 5.650 -26.521 1.00 84.06 113 LEU A CA 1
ATOM 918 C C . LEU A 1 113 ? 13.675 5.933 -27.917 1.00 84.06 113 LEU A C 1
ATOM 920 O O . LEU A 1 113 ? 12.632 6.575 -28.028 1.00 84.06 113 LEU A O 1
ATOM 924 N N . ILE A 1 114 ? 14.310 5.438 -28.981 1.00 83.94 114 ILE A N 1
ATOM 925 C CA . ILE A 1 114 ? 13.867 5.679 -30.363 1.00 83.94 114 ILE A CA 1
ATOM 926 C C . ILE A 1 114 ? 12.667 4.801 -30.748 1.00 83.94 114 ILE A C 1
ATOM 928 O O . ILE A 1 114 ? 11.760 5.278 -31.441 1.00 83.94 114 ILE A O 1
ATOM 932 N N . PHE A 1 115 ? 12.654 3.532 -30.323 1.00 84.44 115 PHE A N 1
ATOM 933 C CA . PHE A 1 115 ? 11.716 2.526 -30.841 1.00 84.44 115 PHE A CA 1
ATOM 934 C C . PHE A 1 115 ? 10.575 2.162 -29.884 1.00 84.44 115 PHE A C 1
ATOM 936 O O . PHE A 1 115 ? 9.464 1.880 -30.340 1.00 84.44 115 PHE A O 1
ATOM 943 N N . TYR A 1 116 ? 10.800 2.146 -28.567 1.00 82.56 116 TYR A N 1
ATOM 944 C CA . TYR A 1 116 ? 9.792 1.647 -27.622 1.00 82.56 116 TYR A CA 1
ATOM 945 C C . TYR A 1 116 ? 8.630 2.620 -27.373 1.00 82.56 116 TYR A C 1
ATOM 947 O O . TYR A 1 116 ? 7.501 2.132 -27.321 1.00 82.56 116 TYR A O 1
ATOM 955 N N . PRO A 1 117 ? 8.814 3.955 -27.277 1.00 82.62 117 PRO A N 1
ATOM 956 C CA . PRO A 1 117 ? 7.697 4.873 -27.046 1.00 82.62 117 PRO A CA 1
ATOM 957 C C . PRO A 1 117 ? 6.601 4.789 -28.112 1.00 82.62 117 PRO A C 1
ATOM 959 O O . PRO A 1 117 ? 5.420 4.759 -27.776 1.00 82.62 117 PRO A O 1
ATOM 962 N N . GLN A 1 118 ? 6.980 4.711 -29.391 1.00 80.56 118 GLN A N 1
ATOM 963 C CA . GLN A 1 118 ? 6.015 4.585 -30.486 1.00 80.56 118 GLN A CA 1
ATOM 964 C C . GLN A 1 118 ? 5.335 3.214 -30.490 1.00 80.56 118 GLN A C 1
ATOM 966 O O . GLN A 1 118 ? 4.116 3.137 -30.616 1.00 80.56 118 GLN A O 1
ATOM 971 N N . ALA A 1 119 ? 6.099 2.136 -30.294 1.00 83.25 119 ALA A N 1
ATOM 972 C CA . ALA A 1 119 ? 5.538 0.790 -30.279 1.00 83.25 119 ALA A CA 1
ATOM 973 C C . ALA A 1 119 ? 4.551 0.574 -29.120 1.00 83.25 119 ALA A C 1
ATOM 975 O O . ALA A 1 119 ? 3.500 -0.029 -29.316 1.00 83.25 119 ALA A O 1
ATOM 976 N N . VAL A 1 120 ? 4.867 1.107 -27.935 1.00 84.81 120 VAL A N 1
ATOM 977 C CA . VAL A 1 120 ? 3.974 1.108 -26.768 1.00 84.81 120 VAL A CA 1
ATOM 978 C C . VAL A 1 120 ? 2.685 1.865 -27.072 1.00 84.81 120 VAL A C 1
ATOM 980 O O . VAL A 1 120 ? 1.613 1.326 -26.828 1.00 84.81 120 VAL A O 1
ATOM 983 N N . ARG A 1 121 ? 2.770 3.074 -27.648 1.00 82.06 121 ARG A N 1
ATOM 984 C CA . ARG A 1 121 ? 1.584 3.873 -28.010 1.00 82.06 121 ARG A CA 1
ATOM 985 C C . ARG A 1 121 ? 0.679 3.147 -28.999 1.00 82.06 121 ARG A C 1
ATOM 987 O O . ARG A 1 121 ? -0.520 3.086 -28.781 1.00 82.06 121 ARG A O 1
ATOM 994 N N . ARG A 1 122 ? 1.258 2.550 -30.040 1.00 81.38 122 ARG A N 1
ATOM 995 C CA . ARG A 1 122 ? 0.517 1.802 -31.063 1.00 81.38 122 ARG A CA 1
ATOM 996 C C . ARG A 1 122 ? -0.188 0.576 -30.485 1.00 81.38 122 ARG A C 1
ATOM 998 O O . ARG A 1 122 ? -1.328 0.289 -30.826 1.00 81.38 122 ARG A O 1
ATOM 1005 N N . GLU A 1 123 ? 0.498 -0.169 -29.620 1.00 85.50 123 GLU A N 1
ATOM 1006 C CA . GLU A 1 123 ? -0.096 -1.323 -28.945 1.00 85.50 123 GLU A CA 1
ATOM 1007 C C . GLU A 1 123 ? -1.207 -0.889 -27.984 1.00 85.50 123 GLU A C 1
ATOM 1009 O O . GLU A 1 123 ? -2.266 -1.506 -27.969 1.00 85.50 123 GLU A O 1
ATOM 1014 N N . ASP A 1 124 ? -1.006 0.208 -27.253 1.00 83.62 124 ASP A N 1
ATOM 1015 C CA . ASP A 1 124 ? -2.031 0.835 -26.418 1.00 83.62 124 ASP A CA 1
ATOM 1016 C C . ASP A 1 124 ? -3.262 1.265 -27.234 1.00 83.62 124 ASP A C 1
ATOM 1018 O O . ASP A 1 124 ? -4.383 0.963 -26.834 1.00 83.62 124 ASP A O 1
ATOM 1022 N N . GLU A 1 125 ? -3.072 1.915 -28.385 1.00 85.06 125 GLU A N 1
ATOM 1023 C CA . GLU A 1 125 ? -4.147 2.286 -29.319 1.00 85.06 125 GLU A CA 1
ATOM 1024 C C . GLU A 1 125 ? -4.919 1.049 -29.789 1.00 85.06 125 GLU A C 1
ATOM 1026 O O . GLU A 1 125 ? -6.145 1.010 -29.702 1.00 85.06 125 GLU A O 1
ATOM 1031 N N . ASN A 1 126 ? -4.216 -0.001 -30.221 1.00 84.69 126 ASN A N 1
ATOM 1032 C CA . ASN A 1 126 ? -4.844 -1.244 -30.668 1.00 84.69 126 ASN A CA 1
ATOM 1033 C C . ASN A 1 126 ? -5.659 -1.909 -29.547 1.00 84.69 126 ASN A C 1
ATOM 1035 O O . ASN A 1 126 ? -6.800 -2.317 -29.768 1.00 84.69 126 ASN A O 1
ATOM 1039 N N . LEU A 1 127 ? -5.104 -1.989 -28.334 1.00 84.12 127 LEU A N 1
ATOM 1040 C CA . LEU A 1 127 ? -5.799 -2.543 -27.170 1.00 84.12 127 LEU A CA 1
ATOM 1041 C C . LEU A 1 127 ? -7.017 -1.696 -26.783 1.00 84.12 127 LEU A C 1
ATOM 1043 O O . LEU A 1 127 ? -8.069 -2.252 -26.462 1.00 84.12 127 LEU A O 1
ATOM 1047 N N . HIS A 1 128 ? -6.907 -0.370 -26.859 1.00 83.12 128 HIS A N 1
ATOM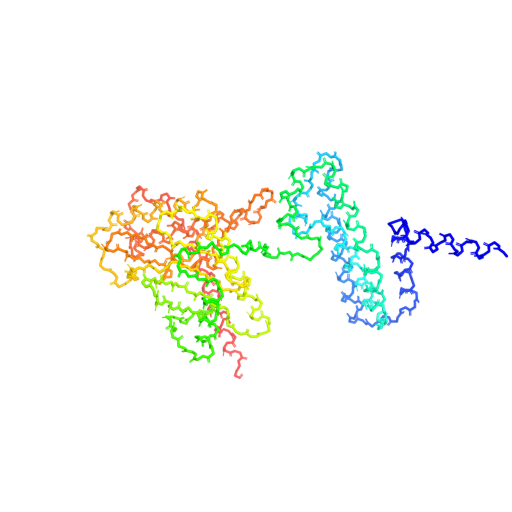 1048 C CA . HIS A 1 128 ? -8.026 0.538 -26.640 1.00 83.12 128 HIS A CA 1
ATOM 1049 C C . HIS A 1 128 ? -9.146 0.316 -27.661 1.00 83.12 128 HIS A C 1
ATOM 1051 O O . HIS A 1 128 ? -10.306 0.174 -27.275 1.00 83.12 128 HIS A O 1
ATOM 1057 N N . HIS A 1 129 ? -8.809 0.214 -28.949 1.00 84.56 129 HIS A N 1
ATOM 1058 C CA . HIS A 1 129 ? -9.780 -0.047 -30.010 1.00 84.56 129 HIS A CA 1
ATOM 1059 C C . HIS A 1 129 ? -10.507 -1.385 -29.824 1.00 84.56 129 HIS A C 1
ATOM 1061 O O . HIS A 1 129 ? -11.711 -1.463 -30.068 1.00 84.56 129 HIS A O 1
ATOM 1067 N N . MET A 1 130 ? -9.800 -2.420 -29.362 1.00 79.12 130 MET A N 1
ATOM 1068 C CA . MET A 1 130 ? -10.363 -3.759 -29.167 1.00 79.12 130 MET A CA 1
ATOM 1069 C C . MET A 1 130 ? -11.222 -3.888 -27.904 1.00 79.12 130 MET A C 1
ATOM 1071 O O . MET A 1 130 ? -12.270 -4.527 -27.950 1.00 79.12 130 MET A O 1
ATOM 1075 N N . PHE A 1 131 ? -10.791 -3.306 -26.780 1.00 80.06 131 PHE A N 1
ATOM 1076 C CA . PHE A 1 131 ? -11.370 -3.585 -25.456 1.00 80.06 131 PHE A CA 1
ATOM 1077 C C . PHE A 1 131 ? -12.028 -2.368 -24.780 1.00 80.06 131 PHE A C 1
ATOM 1079 O O . PHE A 1 131 ? -12.636 -2.509 -23.721 1.00 80.06 131 PHE A O 1
ATOM 1086 N N . LYS A 1 132 ? -11.952 -1.177 -25.389 1.00 84.44 132 LYS A N 1
ATOM 1087 C CA . LYS A 1 132 ? -12.648 0.061 -24.988 1.00 84.44 132 LYS A CA 1
ATOM 1088 C C . LYS A 1 132 ? -12.596 0.314 -23.469 1.00 84.44 132 LYS A C 1
ATOM 1090 O O . LYS A 1 132 ? -11.517 0.573 -22.935 1.00 84.44 132 LYS A O 1
ATOM 1095 N N . LYS A 1 133 ? -13.744 0.220 -22.780 1.00 66.50 133 LYS A N 1
ATOM 1096 C CA . LYS A 1 133 ? -13.913 0.538 -21.350 1.00 66.50 133 LYS A CA 1
ATOM 1097 C C . LYS A 1 133 ? -13.053 -0.331 -20.426 1.00 66.50 133 LYS A C 1
ATOM 1099 O O . LYS A 1 133 ? -12.486 0.190 -19.468 1.00 66.50 133 LYS A O 1
ATOM 1104 N N . ASP A 1 134 ? -12.892 -1.619 -20.730 1.00 67.81 134 ASP A N 1
ATOM 1105 C CA . ASP A 1 134 ? -12.092 -2.530 -19.897 1.00 67.81 134 ASP A CA 1
ATOM 1106 C C . ASP A 1 134 ? -10.612 -2.125 -19.906 1.00 67.81 134 ASP A C 1
ATOM 1108 O O . ASP A 1 134 ? -9.926 -2.155 -18.881 1.00 67.81 134 ASP A O 1
ATOM 1112 N N . TRP A 1 135 ? -10.125 -1.667 -21.063 1.00 77.56 135 TRP A N 1
ATOM 1113 C CA . TRP A 1 135 ? -8.769 -1.146 -21.196 1.00 77.56 135 TRP A CA 1
ATOM 1114 C C . TRP A 1 135 ? -8.597 0.215 -20.510 1.00 77.56 135 TRP A C 1
ATOM 1116 O O . TRP A 1 135 ? -7.563 0.450 -19.886 1.00 77.56 135 TRP A O 1
ATOM 1126 N N . GLU A 1 136 ? -9.596 1.100 -20.567 1.00 73.94 136 GLU A N 1
ATOM 1127 C CA . GLU A 1 136 ? -9.570 2.387 -19.855 1.00 73.94 136 GLU A CA 1
ATOM 1128 C C . GLU A 1 136 ? -9.497 2.211 -18.336 1.00 73.94 136 GLU A C 1
ATOM 1130 O O . GLU A 1 136 ? -8.710 2.877 -17.658 1.00 73.94 136 GLU A O 1
ATOM 1135 N N . GLN A 1 137 ? -10.258 1.266 -17.789 1.00 71.00 137 GLN A N 1
ATOM 1136 C CA . GLN A 1 137 ? -10.185 0.955 -16.369 1.00 71.00 137 GLN A CA 1
ATOM 1137 C C . GLN A 1 137 ? -8.840 0.312 -16.010 1.00 71.00 137 GLN A C 1
ATOM 1139 O O . GLN A 1 137 ? -8.215 0.685 -15.022 1.00 71.00 137 GLN A O 1
ATOM 1144 N N . TRP A 1 138 ? -8.338 -0.616 -16.822 1.00 70.81 138 TRP A N 1
ATOM 1145 C CA . TRP A 1 138 ? -7.073 -1.292 -16.536 1.00 70.81 138 TRP A CA 1
ATOM 1146 C C . TRP A 1 138 ? -5.846 -0.372 -16.673 1.00 70.81 138 TRP A C 1
ATOM 1148 O O . TRP A 1 138 ? -4.940 -0.423 -15.837 1.00 70.81 138 TRP A O 1
ATOM 1158 N N . ARG A 1 139 ? -5.803 0.526 -17.668 1.00 76.94 139 ARG A N 1
ATOM 1159 C CA . ARG A 1 139 ? -4.650 1.425 -17.892 1.00 76.94 139 ARG A CA 1
ATOM 1160 C C . ARG A 1 139 ? -4.444 2.458 -16.792 1.00 76.94 139 ARG A C 1
ATOM 1162 O O . ARG A 1 139 ? -3.321 2.917 -16.600 1.00 76.94 139 ARG A O 1
ATOM 1169 N N . THR A 1 140 ? -5.509 2.853 -16.094 1.00 68.38 140 THR A N 1
ATOM 1170 C CA . THR A 1 140 ? -5.400 3.803 -14.974 1.00 68.38 140 THR A CA 1
ATOM 1171 C C . THR A 1 140 ? -4.691 3.160 -13.783 1.00 68.38 140 THR A C 1
ATOM 1173 O O . THR A 1 140 ? -3.988 3.830 -13.021 1.00 68.38 140 THR A O 1
ATOM 1176 N N . GLU A 1 141 ? -4.807 1.838 -13.656 1.00 63.06 141 GLU A N 1
ATOM 1177 C CA . GLU A 1 141 ? -4.257 1.071 -12.546 1.00 63.06 141 GLU A CA 1
ATOM 1178 C C . GLU A 1 141 ? -2.891 0.437 -12.854 1.00 63.06 141 GLU A C 1
ATOM 1180 O O . GLU A 1 141 ? -2.110 0.225 -11.920 1.00 63.06 141 GLU A O 1
ATOM 1185 N N . THR A 1 142 ? -2.574 0.207 -14.135 1.00 72.38 142 THR A N 1
ATOM 1186 C CA . THR A 1 142 ? -1.374 -0.515 -14.590 1.00 72.38 142 THR A CA 1
ATOM 1187 C C . THR A 1 142 ? -0.469 0.373 -15.466 1.00 72.38 142 THR A C 1
ATOM 1189 O O . THR A 1 142 ? -0.890 0.852 -16.518 1.00 72.38 142 THR A O 1
ATOM 1192 N N . PRO A 1 143 ? 0.804 0.606 -15.093 1.00 77.81 143 PRO A N 1
ATOM 1193 C CA . PRO A 1 143 ? 1.735 1.442 -15.860 1.00 77.81 143 PRO A CA 1
ATOM 1194 C C . PRO A 1 143 ? 2.270 0.726 -17.106 1.00 77.81 143 PRO A C 1
ATOM 1196 O O . PRO A 1 143 ? 2.197 -0.490 -17.213 1.00 77.81 143 PRO A O 1
ATOM 1199 N N . ALA A 1 144 ? 2.865 1.472 -18.042 1.00 79.06 144 ALA A N 1
ATOM 1200 C CA . ALA A 1 144 ? 3.340 0.921 -19.316 1.00 79.06 144 ALA A CA 1
ATOM 1201 C C . ALA A 1 144 ? 4.462 -0.135 -19.175 1.00 79.06 144 ALA A C 1
ATOM 1203 O O . ALA A 1 144 ? 4.266 -1.286 -19.560 1.00 79.06 144 ALA A O 1
ATOM 1204 N N . LEU A 1 145 ? 5.628 0.256 -18.642 1.00 78.50 145 LEU A N 1
ATOM 1205 C CA . LEU A 1 145 ? 6.855 -0.565 -18.654 1.00 78.50 145 LEU A CA 1
ATOM 1206 C C . LEU A 1 145 ? 7.531 -0.712 -17.288 1.00 78.50 145 LEU A C 1
ATOM 1208 O O . LEU A 1 145 ? 8.162 -1.727 -17.024 1.00 78.50 145 LEU A O 1
ATOM 1212 N N . ILE A 1 146 ? 7.417 0.290 -16.418 1.00 77.62 146 ILE A N 1
ATOM 1213 C CA . ILE A 1 146 ? 8.024 0.253 -15.085 1.00 77.62 146 ILE A CA 1
ATOM 1214 C C . ILE A 1 146 ? 6.944 -0.214 -14.105 1.00 77.62 146 ILE A C 1
ATOM 1216 O O . ILE A 1 146 ? 5.944 0.498 -13.973 1.00 77.62 146 ILE A O 1
ATOM 1220 N N . PRO A 1 147 ? 7.107 -1.366 -13.425 1.00 61.81 147 PRO A N 1
ATOM 1221 C CA . PRO A 1 147 ? 6.108 -1.883 -12.498 1.00 61.81 147 PRO A CA 1
ATOM 1222 C C . PRO A 1 147 ? 5.765 -0.849 -11.427 1.00 61.81 147 PRO A C 1
ATOM 1224 O O . PRO A 1 147 ? 6.629 -0.394 -10.675 1.00 61.81 147 PRO A O 1
ATOM 1227 N N . ARG A 1 148 ? 4.490 -0.462 -11.332 1.00 53.00 148 ARG A N 1
ATOM 1228 C CA . ARG A 1 148 ? 4.032 0.444 -10.273 1.00 53.00 148 ARG A CA 1
ATOM 1229 C C . ARG A 1 148 ? 3.697 -0.405 -9.075 1.00 53.00 148 ARG A C 1
ATOM 1231 O O . ARG A 1 148 ? 2.677 -1.085 -9.039 1.00 53.00 148 ARG A O 1
ATOM 1238 N N . ILE A 1 149 ? 4.505 -0.250 -8.041 1.00 54.41 149 ILE A N 1
ATOM 1239 C CA . ILE A 1 149 ? 4.162 -0.738 -6.709 1.00 54.41 149 ILE A CA 1
ATOM 1240 C C . ILE A 1 149 ? 3.023 0.128 -6.102 1.00 54.41 149 ILE A C 1
ATOM 1242 O O . ILE A 1 149 ? 2.267 -0.359 -5.263 1.00 54.41 149 ILE A O 1
ATOM 1246 N N . SER A 1 150 ? 2.783 1.358 -6.606 1.00 39.53 150 SER A N 1
ATOM 1247 C CA . SER A 1 150 ? 1.680 2.242 -6.166 1.00 39.53 150 SER A CA 1
ATOM 1248 C C . SER A 1 150 ? 1.071 3.118 -7.284 1.00 39.53 150 SER A C 1
ATOM 1250 O O . SER A 1 150 ? 1.802 3.694 -8.088 1.00 39.53 150 SER A O 1
ATOM 1252 N N . ARG A 1 151 ? -0.272 3.230 -7.299 1.00 43.09 151 ARG A N 1
ATOM 1253 C CA . ARG A 1 151 ? -1.133 4.029 -8.214 1.00 43.09 151 ARG A CA 1
ATOM 1254 C C . ARG A 1 151 ? -0.859 5.546 -8.089 1.00 43.09 151 ARG A C 1
ATOM 1256 O O . ARG A 1 151 ? -0.388 5.968 -7.028 1.00 43.09 151 ARG A O 1
ATOM 1263 N N . PRO A 1 152 ? -1.175 6.376 -9.108 1.00 38.50 152 PRO A N 1
ATOM 1264 C CA . PRO A 1 152 ? -1.318 7.806 -8.887 1.00 38.50 152 PRO A CA 1
ATOM 1265 C C . PRO A 1 152 ? -2.547 7.999 -7.998 1.00 38.50 152 PRO A C 1
ATOM 1267 O O . PRO A 1 152 ? -3.610 7.434 -8.239 1.00 38.50 152 PRO A O 1
ATOM 1270 N N . VAL A 1 153 ? -2.348 8.718 -6.907 1.00 49.16 153 VAL A N 1
ATOM 1271 C CA . VAL A 1 153 ? -3.443 9.268 -6.125 1.00 49.16 153 VAL A CA 1
ATOM 1272 C C . VAL A 1 153 ? -4.041 10.382 -6.979 1.00 49.16 153 VAL A C 1
ATOM 12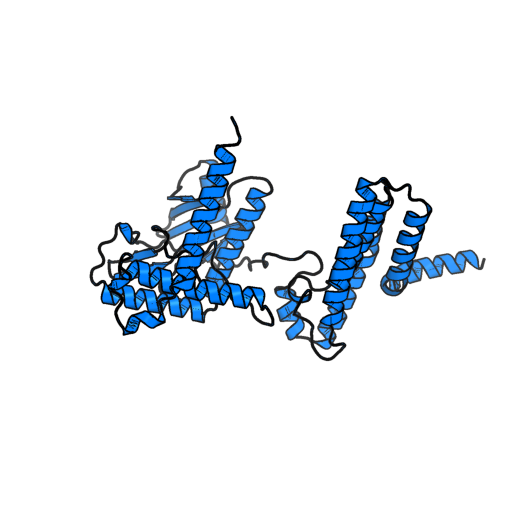74 O O . VAL A 1 153 ? -3.276 11.236 -7.421 1.00 49.16 153 VAL A O 1
ATOM 1277 N N . GLU A 1 154 ? -5.347 10.352 -7.253 1.00 45.47 154 GLU A N 1
ATOM 1278 C CA . GLU A 1 154 ? -6.039 11.543 -7.758 1.00 45.47 154 GLU A CA 1
ATOM 1279 C C . GLU A 1 154 ? -5.742 12.689 -6.782 1.00 45.47 154 GLU A C 1
ATOM 1281 O O . GLU A 1 154 ? -6.041 12.549 -5.592 1.00 45.47 154 GLU A O 1
ATOM 1286 N N . PRO A 1 155 ? -5.097 13.780 -7.231 1.00 45.12 155 PRO A N 1
ATOM 1287 C CA . PRO A 1 155 ? -4.737 14.906 -6.380 1.00 45.12 155 PRO A CA 1
ATOM 1288 C C . PRO A 1 155 ? -5.968 15.783 -6.126 1.00 45.12 155 PRO A C 1
ATOM 1290 O O . PRO A 1 155 ? -5.945 16.981 -6.367 1.00 45.12 155 PRO A O 1
ATOM 1293 N N . MET A 1 156 ? -7.075 15.188 -5.688 1.00 52.41 156 MET A N 1
ATOM 1294 C CA . MET A 1 156 ? -8.257 15.947 -5.307 1.00 52.41 156 MET A CA 1
ATOM 1295 C C . MET A 1 156 ? -8.164 16.236 -3.813 1.00 52.41 156 MET A C 1
ATOM 1297 O O . MET A 1 156 ? -8.637 15.458 -2.987 1.00 52.41 156 MET A O 1
ATOM 1301 N N . PHE A 1 157 ? -7.516 17.350 -3.469 1.00 58.72 157 PHE A N 1
ATOM 1302 C CA . PHE A 1 157 ? -7.890 18.068 -2.257 1.00 58.72 157 PHE A CA 1
ATOM 1303 C C . PHE A 1 157 ? -9.293 18.624 -2.519 1.00 58.72 157 PHE A C 1
ATOM 1305 O O . PHE A 1 157 ? -9.484 19.412 -3.444 1.00 58.72 157 PHE A O 1
ATOM 1312 N N . ARG A 1 158 ? -10.308 18.121 -1.812 1.00 61.00 158 ARG A N 1
ATOM 1313 C CA . ARG A 1 158 ? -11.662 18.672 -1.948 1.00 61.00 158 ARG A CA 1
ATOM 1314 C C . ARG A 1 158 ? -11.671 20.044 -1.297 1.00 61.00 158 ARG A C 1
ATOM 1316 O O . ARG A 1 158 ? -11.257 20.149 -0.145 1.00 61.00 158 ARG A O 1
ATOM 1323 N N . ASP A 1 159 ? -12.138 21.045 -2.041 1.00 54.94 159 ASP A N 1
ATOM 1324 C CA . ASP A 1 159 ? -12.213 22.421 -1.563 1.00 54.94 159 ASP A CA 1
ATOM 1325 C C . ASP A 1 159 ? -12.930 22.447 -0.207 1.00 54.94 159 ASP A C 1
ATOM 1327 O O . ASP A 1 159 ? -14.077 22.006 -0.063 1.00 54.94 159 ASP A O 1
ATOM 1331 N N . MET A 1 160 ? -12.190 22.849 0.820 1.00 64.75 160 MET A N 1
ATOM 1332 C CA . MET A 1 160 ? -12.723 22.995 2.158 1.00 64.75 160 MET A CA 1
ATOM 1333 C C . MET A 1 160 ? -13.286 24.401 2.223 1.00 64.75 160 MET A C 1
ATOM 1335 O O . MET A 1 160 ? -12.506 25.348 2.287 1.00 64.75 160 MET A O 1
ATOM 1339 N N . ASN A 1 161 ? -14.617 24.541 2.248 1.00 59.16 161 ASN A N 1
ATOM 1340 C CA . ASN A 1 161 ? -15.270 25.824 2.518 1.00 59.16 161 ASN A CA 1
ATOM 1341 C C . ASN A 1 161 ? -14.510 26.531 3.663 1.00 59.16 161 ASN A C 1
ATOM 1343 O O . ASN A 1 161 ? -14.537 26.041 4.798 1.00 59.16 161 ASN A O 1
ATOM 1347 N N . ASN A 1 162 ? -13.823 27.638 3.334 1.00 68.25 162 ASN A N 1
ATOM 1348 C CA . ASN A 1 162 ? -13.052 28.546 4.206 1.00 68.25 162 ASN A CA 1
ATOM 1349 C C . ASN A 1 162 ? -11.519 28.353 4.349 1.00 68.25 162 ASN A C 1
ATOM 1351 O O . ASN A 1 162 ? -10.909 29.156 5.060 1.00 68.25 162 ASN A O 1
ATOM 1355 N N . ILE A 1 163 ? -10.863 27.379 3.699 1.00 77.12 163 ILE A N 1
ATOM 1356 C CA . ILE A 1 163 ? -9.382 27.281 3.683 1.00 77.12 163 ILE A CA 1
ATOM 1357 C C . ILE A 1 163 ? -8.884 27.091 2.249 1.00 77.12 163 ILE A C 1
ATOM 1359 O O . ILE A 1 163 ? -9.100 26.040 1.649 1.00 77.12 163 ILE A O 1
ATOM 1363 N N . ALA A 1 164 ? -8.161 28.082 1.721 1.00 81.31 164 ALA A N 1
ATOM 1364 C CA . ALA A 1 164 ? -7.568 27.980 0.392 1.00 81.31 164 ALA A CA 1
ATOM 1365 C C . ALA A 1 164 ? -6.393 26.986 0.382 1.00 81.31 164 ALA A C 1
ATOM 1367 O O . ALA A 1 164 ? -5.554 26.986 1.285 1.00 81.31 164 ALA A O 1
ATOM 1368 N N . GLU A 1 165 ? -6.279 26.189 -0.684 1.00 82.50 165 GLU A N 1
ATOM 1369 C CA . GLU A 1 165 ? -5.225 25.174 -0.846 1.00 82.50 165 GLU A CA 1
ATOM 1370 C C . GLU A 1 165 ? -3.810 25.749 -0.629 1.00 82.50 165 GLU A C 1
ATOM 1372 O O . GLU A 1 165 ? -2.993 25.191 0.109 1.00 82.50 165 GLU A O 1
ATOM 1377 N N . ASN A 1 166 ? -3.547 26.917 -1.221 1.00 84.94 166 ASN A N 1
ATOM 1378 C CA . ASN A 1 166 ? -2.260 27.606 -1.127 1.00 84.94 166 ASN A CA 1
ATOM 1379 C C . ASN A 1 166 ? -1.942 28.080 0.298 1.00 84.94 166 ASN A C 1
ATOM 1381 O O . ASN A 1 166 ? -0.789 28.025 0.720 1.00 84.94 166 ASN A O 1
ATOM 1385 N N . GLU A 1 167 ? -2.953 28.522 1.049 1.00 88.19 167 GLU A N 1
ATOM 1386 C CA . GLU A 1 167 ? -2.788 28.982 2.430 1.00 88.19 167 GLU A CA 1
ATOM 1387 C C . GLU A 1 167 ? -2.361 27.822 3.335 1.00 88.19 167 GLU A C 1
ATOM 1389 O O . GLU A 1 167 ? -1.375 27.924 4.070 1.00 88.19 167 GLU A O 1
ATOM 1394 N N . LEU A 1 168 ? -3.047 26.680 3.217 1.00 89.44 168 LEU A N 1
ATOM 1395 C CA . LEU A 1 168 ? -2.704 25.473 3.963 1.00 89.44 168 LEU A CA 1
ATOM 1396 C C . LEU A 1 168 ? -1.313 24.953 3.577 1.00 89.44 168 LEU A C 1
ATOM 1398 O O . LEU A 1 168 ? -0.533 24.550 4.442 1.00 89.44 168 LEU A O 1
ATOM 1402 N N . LEU A 1 169 ? -0.970 24.994 2.287 1.00 90.38 169 LEU A N 1
ATOM 1403 C CA . LEU A 1 169 ? 0.342 24.576 1.801 1.00 90.38 169 LEU A CA 1
ATOM 1404 C C . LEU A 1 169 ? 1.475 25.436 2.381 1.00 90.38 169 LEU A C 1
ATOM 1406 O O . LEU A 1 169 ? 2.494 24.892 2.816 1.00 90.38 169 LEU A O 1
ATOM 1410 N N . GLU A 1 170 ? 1.309 26.758 2.418 1.00 90.94 170 GLU A N 1
ATOM 1411 C CA . GLU A 1 170 ? 2.297 27.661 3.015 1.00 90.94 170 GLU A CA 1
ATOM 1412 C C . GLU A 1 170 ? 2.409 27.473 4.530 1.00 90.94 170 GLU A C 1
ATOM 1414 O O . GLU A 1 170 ? 3.524 27.412 5.061 1.00 90.94 170 GLU A O 1
ATOM 1419 N N . TRP A 1 171 ? 1.287 27.263 5.226 1.00 93.25 171 TRP A N 1
ATOM 1420 C CA . TRP A 1 171 ? 1.301 26.913 6.647 1.00 93.25 171 TRP A CA 1
ATOM 1421 C C . TRP A 1 171 ? 2.116 25.637 6.902 1.00 93.25 171 TRP A C 1
ATOM 1423 O O . TRP A 1 171 ? 3.001 25.628 7.760 1.00 93.25 171 TRP A O 1
ATOM 1433 N N . ILE A 1 172 ? 1.911 24.584 6.099 1.00 91.62 172 ILE A N 1
ATOM 1434 C CA . ILE A 1 172 ? 2.640 23.311 6.225 1.00 91.62 172 ILE A CA 1
ATOM 1435 C C . ILE A 1 172 ? 4.137 23.512 6.011 1.00 91.62 172 ILE A C 1
ATOM 1437 O O . ILE A 1 172 ? 4.951 23.039 6.809 1.00 91.62 172 ILE A O 1
ATOM 1441 N N . LYS A 1 173 ? 4.525 24.216 4.941 1.00 91.88 173 LYS A N 1
ATOM 1442 C CA . LYS A 1 173 ? 5.937 24.503 4.648 1.00 91.88 173 LYS A CA 1
ATOM 1443 C C . LYS A 1 173 ? 6.589 25.262 5.800 1.00 91.88 173 LYS A C 1
ATOM 1445 O O . LYS A 1 173 ? 7.702 24.908 6.199 1.00 91.88 173 LYS A O 1
ATOM 1450 N N . ARG A 1 174 ? 5.894 26.258 6.362 1.00 92.94 174 ARG A N 1
ATOM 1451 C CA . ARG A 1 174 ? 6.360 27.018 7.525 1.00 92.94 174 ARG A CA 1
ATOM 1452 C C . ARG A 1 174 ? 6.547 26.105 8.733 1.00 92.94 174 ARG A C 1
ATOM 1454 O O . ARG A 1 174 ? 7.660 26.063 9.243 1.00 92.94 174 ARG A O 1
ATOM 1461 N N . SER A 1 175 ? 5.540 25.321 9.122 1.00 92.50 175 SER A N 1
ATOM 1462 C CA . SER A 1 175 ? 5.614 24.391 10.262 1.00 92.50 175 SER A CA 1
ATOM 1463 C C . SER A 1 175 ? 6.722 23.347 10.124 1.00 92.50 175 SER A C 1
ATOM 1465 O O . SER A 1 175 ? 7.396 23.027 11.103 1.00 92.50 175 SER A O 1
ATOM 1467 N N . ILE A 1 176 ? 6.978 22.843 8.912 1.00 89.69 176 ILE A N 1
ATOM 1468 C CA . ILE A 1 176 ? 8.105 21.936 8.650 1.00 89.69 176 ILE A CA 1
ATOM 1469 C C . ILE A 1 176 ? 9.441 22.665 8.835 1.00 89.69 176 ILE A C 1
ATOM 1471 O O . ILE A 1 176 ? 10.338 22.127 9.488 1.00 89.69 176 ILE A O 1
ATOM 1475 N N . LYS A 1 177 ? 9.579 23.880 8.287 1.00 90.06 177 LYS A N 1
ATOM 1476 C CA . LYS A 1 177 ? 10.807 24.686 8.373 1.00 90.06 177 LYS A CA 1
ATOM 1477 C C . LYS A 1 177 ? 11.124 25.090 9.815 1.00 90.06 177 LYS A C 1
ATOM 1479 O O . LYS A 1 177 ? 12.275 24.996 10.226 1.00 90.06 177 LYS A O 1
ATOM 1484 N N . THR A 1 178 ? 10.118 25.512 10.578 1.00 90.25 178 THR A N 1
ATOM 1485 C CA . THR A 1 178 ? 10.264 25.974 11.969 1.00 90.25 178 THR A CA 1
ATOM 1486 C C . THR A 1 178 ? 10.167 24.851 12.998 1.00 90.25 178 THR A C 1
ATOM 1488 O O . THR A 1 178 ? 10.424 25.092 14.171 1.00 90.25 178 THR A O 1
ATOM 1491 N N . ARG A 1 179 ? 9.811 23.626 12.581 1.00 87.31 179 ARG A N 1
ATOM 1492 C CA . ARG A 1 179 ? 9.548 22.467 13.456 1.00 87.31 179 ARG A CA 1
ATOM 1493 C C . ARG A 1 179 ? 8.514 22.747 14.554 1.00 87.31 179 ARG A C 1
ATOM 1495 O O . ARG A 1 179 ? 8.617 22.223 15.658 1.00 87.31 179 ARG A O 1
ATOM 1502 N N . THR A 1 180 ? 7.503 23.548 14.240 1.00 88.12 180 THR A N 1
ATOM 1503 C CA . THR A 1 180 ? 6.385 23.858 15.142 1.00 88.12 180 THR A CA 1
ATOM 1504 C C . THR A 1 180 ? 5.142 23.045 14.770 1.00 88.12 180 THR A C 1
ATOM 1506 O O . THR A 1 180 ? 5.094 22.432 13.704 1.00 88.12 180 THR A O 1
ATOM 1509 N N . ASN A 1 181 ? 4.132 23.024 15.648 1.00 89.44 181 ASN A N 1
ATOM 1510 C CA . ASN A 1 181 ? 2.839 22.346 15.436 1.00 89.44 181 ASN A CA 1
ATOM 1511 C C . ASN A 1 181 ? 2.931 20.818 15.259 1.00 89.44 181 ASN A C 1
ATOM 1513 O O . ASN A 1 181 ? 2.024 20.197 14.705 1.00 89.44 181 ASN A O 1
ATOM 1517 N N . ILE A 1 182 ? 4.030 20.201 15.706 1.00 88.81 182 ILE A N 1
ATOM 1518 C CA . ILE A 1 182 ? 4.208 18.747 15.662 1.00 88.81 182 ILE A CA 1
ATOM 1519 C C . ILE A 1 182 ? 3.303 18.120 16.722 1.00 88.81 182 ILE A C 1
ATOM 1521 O O . ILE A 1 182 ? 3.489 18.331 17.916 1.00 88.81 182 ILE A O 1
ATOM 1525 N N . PHE A 1 183 ? 2.345 17.324 16.267 1.00 85.94 183 PHE A N 1
ATOM 1526 C CA . PHE A 1 183 ? 1.444 16.558 17.117 1.00 85.94 183 PHE A CA 1
ATOM 1527 C C . PHE A 1 183 ? 2.072 15.229 17.547 1.00 85.94 183 PHE A C 1
ATOM 1529 O O . PHE A 1 183 ? 1.948 14.807 18.693 1.00 85.94 183 PHE A O 1
ATOM 1536 N N . SER A 1 184 ? 2.761 14.553 16.622 1.00 82.12 184 SER A N 1
ATOM 1537 C CA . SER A 1 184 ? 3.454 13.294 16.897 1.00 82.12 184 SER A CA 1
ATOM 1538 C C . SER A 1 184 ? 4.556 13.015 15.874 1.00 82.12 184 SER A C 1
ATOM 1540 O O . SER A 1 184 ? 4.461 13.401 14.705 1.00 82.12 184 SER A O 1
ATOM 1542 N N . CYS A 1 185 ? 5.593 12.300 16.306 1.00 73.69 185 CYS A N 1
ATOM 1543 C CA . CYS A 1 185 ? 6.681 11.823 15.457 1.00 73.69 185 CYS A CA 1
ATOM 1544 C C . CYS A 1 185 ? 6.521 10.315 15.231 1.00 73.69 185 CYS A C 1
ATOM 1546 O O . CYS A 1 185 ? 6.624 9.529 16.172 1.00 73.69 185 CYS A O 1
ATOM 1548 N N . GLY A 1 186 ? 6.283 9.900 13.986 1.00 63.06 186 GLY A N 1
ATOM 1549 C CA . GLY A 1 186 ? 6.118 8.495 13.617 1.00 63.06 186 GLY A CA 1
ATOM 1550 C C . GLY A 1 186 ? 7.217 7.980 12.687 1.00 63.06 186 GLY A C 1
ATOM 1551 O O . GLY A 1 186 ? 7.930 8.735 12.028 1.00 63.06 186 GLY A O 1
ATOM 1552 N N . TYR A 1 187 ? 7.306 6.655 12.548 1.00 59.22 187 TYR A N 1
ATOM 1553 C CA . TYR A 1 187 ? 8.240 6.016 11.609 1.00 59.22 187 TYR A CA 1
ATOM 1554 C C . TYR A 1 187 ? 7.968 6.367 10.136 1.00 59.22 187 TYR A C 1
ATOM 1556 O O . TYR A 1 187 ? 8.875 6.295 9.311 1.00 59.22 187 TYR A O 1
ATOM 1564 N N . GLN A 1 188 ? 6.744 6.768 9.788 1.00 59.69 188 GLN A N 1
ATOM 1565 C CA . GLN A 1 188 ? 6.354 7.124 8.418 1.00 59.69 188 GLN A CA 1
ATOM 1566 C C . GLN A 1 188 ? 6.579 8.613 8.092 1.00 59.69 188 GLN A C 1
ATOM 1568 O O . GLN A 1 188 ? 6.671 8.972 6.919 1.00 59.69 188 GLN A O 1
ATOM 1573 N N . GLY A 1 189 ? 6.738 9.469 9.106 1.00 71.62 189 GLY A N 1
ATOM 1574 C CA . GLY A 1 189 ? 6.859 10.918 8.956 1.00 71.62 189 GLY A CA 1
ATOM 1575 C C . GLY A 1 189 ? 6.399 11.679 10.201 1.00 71.62 189 GLY A C 1
ATOM 1576 O O . GLY A 1 189 ? 6.067 11.076 11.224 1.00 71.62 189 GLY A O 1
ATOM 1577 N N . ASN A 1 190 ? 6.367 13.005 10.092 1.00 86.75 190 ASN A N 1
ATOM 1578 C CA . ASN A 1 190 ? 5.855 13.877 11.146 1.00 86.75 190 ASN A CA 1
ATOM 1579 C C . ASN A 1 190 ? 4.355 14.100 10.945 1.00 86.75 190 ASN A C 1
ATOM 1581 O O . ASN A 1 190 ? 3.890 14.282 9.814 1.00 86.75 190 ASN A O 1
ATOM 1585 N N . VAL A 1 191 ? 3.618 14.098 12.051 1.00 90.25 191 VAL A N 1
ATOM 1586 C CA . VAL A 1 191 ? 2.199 14.440 12.106 1.00 90.25 191 VAL A CA 1
ATOM 1587 C C . VAL A 1 191 ? 2.084 15.838 12.695 1.00 90.25 191 VAL A C 1
ATOM 1589 O O . VAL A 1 191 ? 2.591 16.083 13.788 1.00 90.25 191 VAL A O 1
ATOM 1592 N N . TYR A 1 192 ? 1.431 16.742 11.977 1.00 93.62 192 TYR A N 1
ATOM 1593 C CA . TYR A 1 192 ? 1.200 18.123 12.387 1.00 93.62 192 TYR A CA 1
ATOM 1594 C C . TYR A 1 192 ? -0.279 18.336 12.706 1.00 93.62 192 TYR A C 1
ATOM 1596 O O . TYR A 1 192 ? -1.140 17.773 12.024 1.00 93.62 192 TYR A O 1
ATOM 1604 N N . LEU A 1 193 ? -0.559 19.147 13.725 1.00 93.44 193 LEU A N 1
ATOM 1605 C CA . LEU A 1 193 ? -1.903 19.612 14.060 1.00 93.44 193 LEU A CA 1
ATOM 1606 C C . LEU A 1 193 ? -2.074 21.030 13.518 1.00 93.44 193 LEU A C 1
ATOM 1608 O O . LEU A 1 193 ? -1.391 21.949 13.965 1.00 93.44 193 LEU A O 1
ATOM 1612 N N . TYR A 1 194 ? -2.964 21.193 12.547 1.00 92.62 194 TYR A N 1
ATOM 1613 C CA . TYR A 1 194 ? -3.419 22.508 12.107 1.00 92.62 194 TYR A CA 1
ATOM 1614 C C . TYR A 1 194 ? -4.623 22.910 12.943 1.00 92.62 194 TYR A C 1
ATOM 1616 O O . TYR A 1 194 ? -5.569 22.132 13.048 1.00 92.62 194 TYR A O 1
ATOM 1624 N N . GLU A 1 195 ? -4.573 24.104 13.522 1.00 90.31 195 GLU A N 1
ATOM 1625 C CA . GLU A 1 195 ? -5.646 24.681 14.324 1.00 90.31 195 GLU A CA 1
ATOM 1626 C C . GLU A 1 195 ? -5.743 26.170 14.002 1.00 90.31 195 GLU A C 1
ATOM 1628 O O . GLU A 1 195 ? -4.941 26.973 14.474 1.00 90.31 195 GLU A O 1
ATOM 1633 N N . ASP A 1 196 ? -6.670 26.513 13.113 1.00 85.00 196 ASP A N 1
ATOM 1634 C CA . ASP A 1 196 ? -6.924 27.885 12.678 1.00 85.00 196 ASP A CA 1
ATOM 1635 C C . ASP A 1 196 ? -8.327 27.976 12.045 1.00 85.00 196 ASP A C 1
ATOM 1637 O O . ASP A 1 196 ? -8.900 26.964 11.628 1.00 85.00 196 ASP A O 1
ATOM 1641 N N . LYS A 1 197 ? -8.922 29.175 12.024 1.00 77.62 197 LYS A N 1
ATOM 1642 C CA . LYS A 1 197 ? -10.271 29.459 11.485 1.00 77.62 197 LYS A CA 1
ATOM 1643 C C . LYS A 1 197 ? -11.363 28.495 11.984 1.00 77.62 197 LYS A C 1
ATOM 1645 O O . LYS A 1 197 ? -12.271 28.123 11.241 1.00 77.62 197 LYS A O 1
ATOM 1650 N N . GLY A 1 198 ? -11.261 28.055 13.242 1.00 79.25 198 GLY A N 1
ATOM 1651 C CA . GLY A 1 198 ? -12.206 27.113 13.856 1.00 79.25 198 GLY A CA 1
ATOM 1652 C C . GLY A 1 198 ? -12.145 25.685 13.295 1.00 79.25 198 GLY A C 1
ATOM 1653 O O . GLY A 1 198 ? -13.071 24.902 13.504 1.00 79.25 198 GLY A O 1
ATOM 1654 N N . ARG A 1 199 ? -11.082 25.323 12.567 1.00 84.19 199 ARG A N 1
ATOM 1655 C CA . ARG A 1 199 ? -10.856 23.979 12.026 1.00 84.19 199 ARG A CA 1
ATOM 1656 C C . ARG A 1 199 ? -9.636 23.345 12.673 1.00 84.19 199 ARG A C 1
ATOM 1658 O O . ARG A 1 199 ? -8.598 23.982 12.818 1.00 84.19 199 ARG A O 1
ATOM 1665 N N . ARG A 1 200 ? -9.758 22.055 12.994 1.00 91.56 200 ARG A N 1
ATOM 1666 C CA . ARG A 1 200 ? -8.652 21.210 13.454 1.00 91.56 200 ARG A CA 1
ATOM 1667 C C . ARG A 1 200 ? -8.414 20.106 12.431 1.00 91.56 200 ARG A C 1
ATOM 1669 O O . ARG A 1 200 ? -9.347 19.387 12.073 1.00 91.56 200 ARG A O 1
ATOM 1676 N N . LEU A 1 201 ? -7.185 19.990 11.932 1.00 93.12 201 LEU A N 1
ATOM 1677 C CA . LEU A 1 201 ? -6.795 18.999 10.924 1.00 93.12 201 LEU A CA 1
ATOM 1678 C C . LEU A 1 201 ? -5.513 18.279 11.324 1.00 93.12 201 LEU A C 1
ATOM 1680 O O . LEU A 1 201 ? -4.613 18.853 11.936 1.00 93.12 201 LEU A O 1
ATOM 1684 N N . ILE A 1 202 ? -5.409 17.027 10.893 1.00 93.81 202 ILE A N 1
ATOM 1685 C CA . ILE A 1 202 ? -4.192 16.232 10.981 1.00 93.81 202 ILE A CA 1
ATOM 1686 C C . ILE A 1 202 ? -3.501 16.227 9.622 1.00 93.81 202 ILE A C 1
ATOM 1688 O O . ILE A 1 202 ? -4.070 15.804 8.616 1.00 93.81 202 ILE A O 1
ATOM 1692 N N . ILE A 1 203 ? -2.239 16.651 9.601 1.00 93.56 203 ILE A N 1
ATOM 1693 C CA . ILE A 1 203 ? -1.415 16.671 8.394 1.00 93.56 203 ILE A CA 1
ATOM 1694 C C . ILE A 1 203 ? -0.257 15.701 8.573 1.00 93.56 203 ILE A C 1
ATOM 1696 O O . ILE A 1 203 ? 0.615 15.900 9.420 1.00 93.56 203 ILE A O 1
ATOM 1700 N N . LYS A 1 204 ? -0.209 14.656 7.747 1.00 92.19 204 LYS A N 1
ATOM 1701 C CA . LYS A 1 204 ? 0.938 13.744 7.703 1.00 92.19 204 LYS A CA 1
ATOM 1702 C C . LYS A 1 204 ? 1.891 14.159 6.590 1.00 92.19 204 LYS A C 1
ATOM 1704 O O . LYS A 1 204 ? 1.523 14.161 5.412 1.00 92.19 204 LYS A O 1
ATOM 1709 N N . ALA A 1 205 ? 3.133 14.464 6.961 1.00 90.12 205 ALA A N 1
ATOM 1710 C CA . ALA A 1 205 ? 4.175 14.871 6.029 1.00 90.12 205 ALA A CA 1
ATOM 1711 C C . ALA A 1 205 ? 5.317 13.839 5.971 1.00 90.12 205 ALA A C 1
ATOM 1713 O O . ALA A 1 205 ? 5.839 13.428 7.015 1.00 90.12 205 ALA A O 1
ATOM 1714 N N . PRO A 1 206 ? 5.766 13.441 4.766 1.00 84.19 206 PRO A N 1
ATOM 1715 C CA . PRO A 1 206 ? 6.925 12.574 4.621 1.00 84.19 206 PRO A CA 1
ATOM 1716 C C . PRO A 1 206 ? 8.195 13.361 4.963 1.00 84.19 206 PRO A C 1
ATOM 1718 O O . PRO A 1 206 ? 8.395 14.472 4.474 1.00 84.19 206 PRO A O 1
ATOM 1721 N N . VAL A 1 207 ? 9.081 12.767 5.763 1.00 74.62 207 VAL A N 1
ATOM 1722 C CA . VAL A 1 207 ? 10.364 13.373 6.160 1.00 74.62 207 VAL A CA 1
ATOM 1723 C C . VAL A 1 207 ? 11.527 12.593 5.540 1.00 74.62 207 VAL A C 1
ATOM 1725 O O . VAL A 1 207 ? 11.475 11.365 5.449 1.00 74.62 207 VAL A O 1
ATOM 1728 N N . GLY A 1 208 ? 12.591 13.296 5.142 1.00 67.62 208 GLY A N 1
ATOM 1729 C CA . GLY A 1 208 ? 13.865 12.705 4.714 1.00 67.62 208 GLY A CA 1
ATOM 1730 C C . GLY A 1 208 ? 14.160 12.795 3.212 1.00 67.62 208 GLY A C 1
ATOM 1731 O O . GLY A 1 208 ? 13.291 13.101 2.394 1.00 67.62 208 GLY A O 1
ATOM 1732 N N . TRP A 1 209 ? 15.419 12.523 2.859 1.00 62.06 209 TRP A N 1
ATOM 1733 C CA . TRP A 1 209 ? 15.948 12.573 1.490 1.00 62.06 209 TRP A CA 1
ATOM 1734 C C . TRP A 1 209 ? 16.302 11.169 0.962 1.00 62.06 209 TRP A C 1
ATOM 1736 O O . TRP A 1 209 ? 16.347 10.199 1.721 1.00 62.06 209 TRP A O 1
ATOM 1746 N N . GLY A 1 210 ? 16.512 11.039 -0.351 1.00 67.00 210 GLY A N 1
ATOM 1747 C CA . GLY A 1 210 ? 16.915 9.776 -0.991 1.00 67.00 210 GLY A CA 1
ATOM 1748 C C . GLY A 1 210 ? 15.846 8.667 -1.000 1.00 67.00 210 GLY A C 1
ATOM 1749 O O . GLY A 1 210 ? 14.639 8.933 -0.994 1.00 67.00 210 GLY A O 1
ATOM 1750 N N . LEU A 1 211 ? 16.295 7.403 -1.026 1.00 62.84 211 LEU A N 1
ATOM 1751 C CA . LEU A 1 211 ? 15.443 6.205 -1.141 1.00 62.84 211 LEU A CA 1
ATOM 1752 C C . LEU A 1 211 ? 14.414 6.087 -0.003 1.00 62.84 211 LEU A C 1
ATOM 1754 O O . LEU A 1 211 ? 13.253 5.759 -0.249 1.00 62.84 211 LEU A O 1
ATOM 1758 N N . GLY A 1 212 ? 14.798 6.436 1.230 1.00 68.88 212 GLY A N 1
ATOM 1759 C CA . GLY A 1 212 ? 13.884 6.441 2.378 1.00 68.88 212 GLY A CA 1
ATOM 1760 C C . GLY A 1 212 ? 12.721 7.426 2.212 1.00 68.88 212 GLY A C 1
ATOM 1761 O O . GLY A 1 212 ? 11.585 7.108 2.565 1.00 68.88 212 GLY A O 1
ATOM 1762 N N . GLY A 1 213 ? 12.972 8.592 1.607 1.00 71.50 213 GLY A N 1
ATOM 1763 C CA . GLY A 1 213 ? 11.926 9.563 1.274 1.00 71.50 213 GLY A CA 1
ATOM 1764 C C . GLY A 1 213 ? 10.976 9.066 0.177 1.00 71.50 213 GLY A C 1
ATOM 1765 O O . GLY A 1 213 ? 9.779 9.349 0.217 1.00 71.50 213 GLY A O 1
ATOM 1766 N N . ILE A 1 214 ? 11.471 8.279 -0.787 1.00 70.88 214 ILE A N 1
ATOM 1767 C CA . ILE A 1 214 ? 10.632 7.650 -1.824 1.00 70.88 214 ILE A CA 1
ATOM 1768 C C . ILE A 1 214 ? 9.663 6.643 -1.196 1.00 70.88 214 ILE A C 1
ATOM 1770 O O . ILE A 1 214 ? 8.467 6.699 -1.490 1.00 70.88 214 ILE A O 1
ATOM 1774 N N . ILE A 1 215 ? 10.151 5.779 -0.300 1.00 72.56 215 ILE A N 1
ATOM 1775 C CA . ILE A 1 215 ? 9.328 4.771 0.384 1.00 72.56 215 ILE A CA 1
ATOM 1776 C C . ILE A 1 215 ? 8.233 5.442 1.220 1.00 72.56 215 ILE A C 1
ATOM 1778 O O . ILE A 1 215 ? 7.060 5.114 1.059 1.00 72.56 215 ILE A O 1
ATOM 1782 N N . ARG A 1 216 ? 8.573 6.438 2.048 1.00 78.62 216 ARG A N 1
ATOM 1783 C CA . ARG A 1 216 ? 7.591 7.145 2.896 1.00 78.62 216 ARG A CA 1
ATOM 1784 C C . ARG A 1 216 ? 6.517 7.861 2.077 1.00 78.62 216 ARG A C 1
ATOM 1786 O O . ARG A 1 216 ? 5.337 7.779 2.404 1.00 78.62 216 ARG A O 1
ATOM 1793 N N . ARG A 1 217 ? 6.893 8.490 0.957 1.00 81.75 217 ARG A N 1
ATOM 1794 C CA . ARG A 1 217 ? 5.922 9.060 0.004 1.00 81.75 217 ARG A CA 1
ATOM 1795 C C . ARG A 1 217 ? 5.005 7.993 -0.588 1.00 81.75 217 ARG A C 1
ATOM 1797 O O . ARG A 1 217 ? 3.808 8.228 -0.729 1.00 81.75 217 ARG A O 1
ATOM 1804 N N . ALA A 1 218 ? 5.543 6.826 -0.942 1.00 77.75 218 ALA A N 1
ATOM 1805 C CA . ALA A 1 218 ? 4.737 5.718 -1.444 1.00 77.75 218 ALA A CA 1
ATOM 1806 C C . ALA A 1 218 ? 3.767 5.181 -0.378 1.00 77.75 218 ALA A C 1
ATOM 1808 O O . ALA A 1 218 ? 2.629 4.867 -0.726 1.00 77.75 218 ALA A O 1
ATOM 1809 N N . MET A 1 219 ? 4.181 5.134 0.893 1.00 82.12 219 MET A N 1
ATOM 1810 C CA . MET A 1 219 ? 3.328 4.755 2.025 1.00 82.12 219 MET A CA 1
ATOM 1811 C C . MET A 1 219 ? 2.197 5.763 2.263 1.00 82.12 219 MET A C 1
ATOM 1813 O O . MET A 1 219 ? 1.052 5.347 2.366 1.00 82.12 219 MET A O 1
ATOM 1817 N N . LEU A 1 220 ? 2.463 7.074 2.253 1.00 86.81 220 LEU A N 1
ATOM 1818 C CA . LEU A 1 220 ? 1.401 8.084 2.408 1.00 86.81 220 LEU A CA 1
ATOM 1819 C C . LEU A 1 220 ? 0.407 8.079 1.244 1.00 86.81 220 LEU A C 1
ATOM 1821 O O . LEU A 1 220 ? -0.799 8.176 1.450 1.00 86.81 220 LEU A O 1
ATOM 1825 N N . ARG A 1 221 ? 0.887 7.896 0.009 1.00 85.44 221 ARG A N 1
ATOM 1826 C CA . ARG A 1 221 ? -0.003 7.696 -1.147 1.00 85.44 221 ARG A CA 1
ATOM 1827 C C . ARG A 1 221 ? -0.818 6.418 -1.018 1.00 85.44 221 ARG A C 1
ATOM 1829 O O . ARG A 1 221 ? -1.956 6.356 -1.472 1.00 85.44 221 ARG A O 1
ATOM 1836 N N . HIS A 1 222 ? -0.232 5.368 -0.451 1.00 85.75 222 HIS A N 1
ATOM 1837 C CA . HIS A 1 222 ? -0.955 4.142 -0.158 1.00 85.75 222 HIS A CA 1
ATOM 1838 C C . HIS A 1 222 ? -2.054 4.379 0.874 1.00 85.75 222 HIS A C 1
ATOM 1840 O O . HIS A 1 222 ? -3.198 4.037 0.593 1.00 85.75 222 HIS A O 1
ATOM 1846 N N . GLU A 1 223 ? -1.734 5.048 1.978 1.00 91.12 223 GLU A N 1
ATOM 1847 C CA . GLU A 1 223 ? -2.693 5.422 3.015 1.00 91.12 223 GLU A CA 1
ATOM 1848 C C . GLU A 1 223 ? -3.842 6.266 2.443 1.00 91.12 223 GLU A C 1
ATOM 1850 O O . GLU A 1 223 ? -5.007 5.941 2.655 1.00 91.12 223 GLU A O 1
ATOM 1855 N N . HIS A 1 224 ? -3.541 7.267 1.612 1.00 90.50 224 HIS A N 1
ATOM 1856 C CA . HIS A 1 224 ? -4.565 8.033 0.901 1.00 90.50 224 HIS A CA 1
ATOM 1857 C C . HIS A 1 224 ? -5.517 7.133 0.096 1.00 90.50 224 HIS A C 1
ATOM 1859 O O . HIS A 1 224 ? -6.731 7.266 0.192 1.00 90.50 224 HIS A O 1
ATOM 1865 N N . ARG A 1 225 ? -4.992 6.174 -0.684 1.00 88.81 225 ARG A N 1
ATOM 1866 C CA . ARG A 1 225 ? -5.828 5.241 -1.472 1.00 88.81 225 ARG A CA 1
ATOM 1867 C C . ARG A 1 225 ? -6.710 4.354 -0.604 1.00 88.81 225 ARG A C 1
ATOM 1869 O O . ARG A 1 225 ? -7.748 3.894 -1.079 1.00 88.81 225 ARG A O 1
ATOM 1876 N N . VAL A 1 226 ? -6.265 4.049 0.612 1.00 91.62 226 VAL A N 1
ATOM 1877 C CA . VAL A 1 226 ? -7.079 3.326 1.585 1.00 91.62 226 VAL A CA 1
ATOM 1878 C C . VAL A 1 226 ? -8.243 4.213 2.003 1.00 91.62 226 VAL A C 1
ATOM 1880 O O . VAL A 1 226 ? -9.384 3.796 1.821 1.00 91.62 226 VAL A O 1
ATOM 1883 N N . TYR A 1 227 ? -7.969 5.450 2.427 1.00 92.62 227 TYR A N 1
ATOM 1884 C CA . TYR A 1 227 ? -9.001 6.426 2.782 1.00 92.62 227 TYR A CA 1
ATOM 1885 C C . TYR A 1 227 ? -10.006 6.682 1.653 1.00 92.62 227 TYR A C 1
ATOM 1887 O O . TYR A 1 227 ? -11.206 6.712 1.908 1.00 92.62 227 TYR A O 1
ATOM 1895 N N . SER A 1 228 ? -9.559 6.768 0.396 1.00 87.81 228 SER A N 1
ATOM 1896 C CA . SER A 1 228 ? -10.469 6.921 -0.748 1.00 87.81 228 SER A CA 1
ATOM 1897 C C . SER A 1 228 ? -11.444 5.745 -0.900 1.00 87.81 228 SER A C 1
ATOM 1899 O O . SER A 1 228 ? -12.569 5.949 -1.342 1.00 87.81 228 SER A O 1
ATOM 1901 N N . ARG A 1 229 ? -11.049 4.514 -0.533 1.00 87.75 229 ARG A N 1
ATOM 1902 C CA . ARG A 1 229 ? -11.933 3.331 -0.590 1.00 87.75 229 ARG A CA 1
ATOM 1903 C C . ARG A 1 229 ? -12.927 3.249 0.559 1.00 87.75 229 ARG A C 1
ATOM 1905 O O . ARG A 1 229 ? -13.988 2.664 0.390 1.00 87.75 229 ARG A O 1
ATOM 1912 N N . ILE A 1 230 ? -12.554 3.771 1.719 1.00 91.88 230 ILE A N 1
ATOM 1913 C CA . ILE A 1 230 ? -13.367 3.714 2.941 1.00 91.88 230 ILE A CA 1
ATOM 1914 C C . ILE A 1 230 ? -14.082 5.041 3.205 1.00 91.88 230 ILE A C 1
ATOM 1916 O O . ILE A 1 230 ? -14.583 5.262 4.303 1.00 91.88 230 ILE A O 1
ATOM 1920 N N . SER A 1 231 ? -14.138 5.924 2.203 1.00 85.75 231 SER A N 1
ATOM 1921 C CA . SER A 1 231 ? -14.907 7.162 2.277 1.00 85.75 231 SER A CA 1
ATOM 1922 C C . SER A 1 231 ? -16.370 6.822 2.577 1.00 85.75 231 SER A C 1
ATOM 1924 O O . SER A 1 231 ? -17.006 6.088 1.823 1.00 85.75 231 SER A O 1
ATOM 1926 N N . GLY A 1 232 ? -16.878 7.300 3.714 1.00 83.00 232 GLY A N 1
ATOM 1927 C CA . GLY A 1 232 ? -18.232 7.004 4.193 1.00 83.00 232 GLY A CA 1
ATOM 1928 C C . GLY A 1 232 ? -18.341 5.856 5.203 1.00 83.00 232 GLY A C 1
ATOM 1929 O O . GLY A 1 232 ? -19.425 5.632 5.734 1.00 83.00 232 GLY A O 1
ATOM 1930 N N . VAL A 1 233 ? -17.250 5.151 5.527 1.00 92.94 233 VAL A N 1
ATOM 1931 C CA . VAL A 1 233 ? -17.236 4.228 6.673 1.00 92.94 233 VAL A CA 1
ATOM 1932 C C . VAL A 1 233 ? -17.247 5.048 7.967 1.00 92.94 233 VAL A C 1
ATOM 1934 O O . VAL A 1 233 ? -16.409 5.921 8.166 1.00 92.94 233 VAL A O 1
ATOM 1937 N N . THR A 1 234 ? -18.195 4.785 8.865 1.00 93.62 234 THR A N 1
ATOM 1938 C CA . THR A 1 234 ? -18.236 5.422 10.191 1.00 93.62 234 THR A CA 1
ATOM 1939 C C . THR A 1 234 ? -17.146 4.841 11.090 1.00 93.62 234 THR A C 1
ATOM 1941 O O . THR A 1 234 ? -16.985 3.626 11.120 1.00 93.62 234 THR A O 1
ATOM 1944 N N . GLY A 1 235 ? -16.439 5.676 11.859 1.00 93.25 235 GLY A N 1
ATOM 1945 C CA . GLY A 1 235 ? -15.351 5.229 12.744 1.00 93.25 235 GLY A CA 1
ATOM 1946 C C . GLY A 1 235 ? -13.959 5.285 12.105 1.00 93.25 235 GLY A C 1
ATOM 1947 O O . GLY A 1 235 ? -13.023 4.656 12.597 1.00 93.25 235 GLY A O 1
ATOM 1948 N N . VAL A 1 236 ? -13.802 6.037 11.012 1.00 94.62 236 VAL A N 1
ATOM 1949 C CA . VAL A 1 236 ? -12.498 6.436 10.462 1.00 94.62 236 VAL A CA 1
ATOM 1950 C C . VAL A 1 236 ? -12.497 7.945 10.195 1.00 94.62 236 VAL A C 1
ATOM 1952 O O . VAL A 1 236 ? -13.564 8.493 9.915 1.00 94.62 236 VAL A O 1
ATOM 1955 N N . PRO A 1 237 ? -11.343 8.631 10.271 1.00 92.81 237 PRO A N 1
ATOM 1956 C CA . PRO A 1 237 ? -11.272 10.057 9.964 1.00 92.81 237 PRO A CA 1
ATOM 1957 C C . PRO A 1 237 ? -11.688 10.368 8.526 1.00 92.81 237 PRO A C 1
ATOM 1959 O O . PRO A 1 237 ? -11.334 9.628 7.599 1.00 92.81 237 PRO A O 1
ATOM 1962 N N . HIS A 1 238 ? -12.355 11.503 8.316 1.00 90.25 238 HIS A N 1
ATOM 1963 C CA . HIS A 1 238 ? -12.541 12.025 6.970 1.00 90.25 238 HIS A CA 1
ATOM 1964 C C . HIS A 1 238 ? -11.184 12.372 6.339 1.00 90.25 238 HIS A C 1
ATOM 1966 O O . HIS A 1 238 ? -10.320 12.988 6.965 1.00 90.25 238 HIS A O 1
ATOM 1972 N N . CYS A 1 239 ? -10.986 11.981 5.080 1.00 91.62 239 CYS A N 1
ATOM 1973 C CA . CYS A 1 239 ? -9.787 12.315 4.319 1.00 91.62 239 CYS A CA 1
ATOM 1974 C C . CYS A 1 239 ? -10.116 13.386 3.285 1.00 91.62 239 CYS A C 1
ATOM 1976 O O . CYS A 1 239 ? -10.908 13.144 2.375 1.00 91.62 239 CYS A O 1
ATOM 1978 N N . TYR A 1 240 ? -9.476 14.546 3.424 1.00 87.62 240 TYR A N 1
ATOM 1979 C CA . TYR A 1 240 ? -9.672 15.694 2.537 1.00 87.62 240 TYR A CA 1
ATOM 1980 C C . TYR A 1 240 ? -8.868 15.582 1.242 1.00 87.62 240 TYR A C 1
ATOM 1982 O O . TYR A 1 240 ? -9.229 16.200 0.244 1.00 87.62 240 TYR A O 1
ATOM 1990 N N . GLY A 1 241 ? -7.800 14.780 1.246 1.00 87.56 241 GLY A N 1
ATOM 1991 C CA . GLY A 1 241 ? -7.018 14.466 0.057 1.00 87.56 241 GLY A CA 1
ATOM 1992 C C . GLY A 1 241 ? -5.511 14.496 0.293 1.00 87.56 241 GLY A C 1
ATOM 1993 O O . GLY A 1 241 ? -5.023 14.500 1.429 1.00 87.56 241 GLY A O 1
ATOM 1994 N N . LEU A 1 242 ? -4.766 14.506 -0.813 1.00 86.94 242 LEU A N 1
ATOM 1995 C CA . LEU A 1 242 ? -3.309 14.594 -0.832 1.00 86.94 242 LEU A CA 1
ATOM 1996 C C . LEU A 1 242 ? -2.864 15.943 -1.416 1.00 86.94 242 LEU A C 1
ATOM 1998 O O . LEU A 1 242 ? -2.670 16.073 -2.625 1.00 86.94 242 LEU A O 1
ATOM 2002 N N . LEU A 1 243 ? -2.669 16.925 -0.541 1.00 86.62 243 LEU A N 1
ATOM 2003 C CA . LEU A 1 243 ? -2.226 18.273 -0.886 1.00 86.62 243 LEU A CA 1
ATOM 2004 C C . LEU A 1 243 ? -0.806 18.251 -1.479 1.00 86.62 243 LEU A C 1
ATOM 2006 O O . LEU A 1 243 ? 0.088 17.571 -0.951 1.00 86.62 243 LEU A O 1
ATOM 2010 N N . ASP A 1 244 ? -0.598 18.967 -2.591 1.00 82.06 244 ASP A N 1
ATOM 2011 C CA . ASP A 1 244 ? 0.676 19.015 -3.338 1.00 82.06 244 ASP A CA 1
ATOM 2012 C C . ASP A 1 244 ? 1.225 17.606 -3.689 1.00 82.06 244 ASP A C 1
ATOM 2014 O O . ASP A 1 244 ? 2.429 17.353 -3.778 1.00 82.06 244 ASP A O 1
ATOM 2018 N N . GLY A 1 245 ? 0.334 16.608 -3.783 1.00 77.75 245 GLY A N 1
ATOM 2019 C CA . GLY A 1 245 ? 0.680 15.214 -4.070 1.00 77.75 245 GLY A CA 1
ATOM 2020 C C . GLY A 1 245 ? 1.590 14.531 -3.032 1.00 77.75 245 GLY A C 1
ATOM 2021 O O . GLY A 1 245 ? 2.159 13.463 -3.323 1.00 77.75 245 GLY A O 1
ATOM 2022 N N . ARG A 1 246 ? 1.758 15.120 -1.836 1.00 83.75 246 ARG A N 1
ATOM 2023 C CA . ARG A 1 246 ? 2.667 14.611 -0.792 1.00 83.75 246 ARG A CA 1
ATOM 2024 C C . ARG A 1 246 ? 2.215 14.795 0.656 1.00 83.75 246 ARG A C 1
ATOM 2026 O O . ARG A 1 246 ? 2.738 14.063 1.493 1.00 83.75 246 ARG A O 1
ATOM 2033 N N . TYR A 1 247 ? 1.294 15.705 0.962 1.00 90.12 247 TYR A N 1
ATOM 2034 C CA . TYR A 1 247 ? 0.800 15.924 2.324 1.00 90.12 247 TYR A CA 1
ATOM 2035 C C . TYR A 1 247 ? -0.594 15.325 2.470 1.00 90.12 247 TYR A C 1
ATOM 2037 O O . TYR A 1 247 ? -1.524 15.746 1.789 1.00 90.12 247 TYR A O 1
ATOM 2045 N N . LEU A 1 248 ? -0.740 14.312 3.324 1.00 91.44 248 LEU A N 1
ATOM 2046 C CA . LEU A 1 248 ? -2.043 13.693 3.564 1.00 91.44 248 LEU A CA 1
ATOM 2047 C C . LEU A 1 248 ? -2.800 14.526 4.597 1.00 91.44 248 LEU A C 1
ATOM 2049 O O . LEU A 1 248 ? -2.308 14.687 5.716 1.00 91.44 248 LEU A O 1
ATOM 2053 N N . VAL A 1 249 ? -3.973 15.030 4.214 1.00 92.19 249 VAL A N 1
ATOM 2054 C CA . VAL A 1 249 ? -4.818 15.877 5.061 1.00 92.19 249 VAL A CA 1
ATOM 2055 C C . VAL A 1 249 ? -6.022 15.073 5.543 1.00 92.19 249 VAL A C 1
ATOM 2057 O O . VAL A 1 249 ? -6.803 14.549 4.742 1.00 92.19 249 VAL A O 1
ATOM 2060 N N . LEU A 1 250 ? -6.153 14.961 6.861 1.00 92.69 250 LEU A N 1
ATOM 2061 C CA . LEU A 1 250 ? -7.193 14.208 7.551 1.00 92.69 250 LEU A CA 1
ATOM 2062 C C . LEU A 1 250 ? -7.925 15.105 8.549 1.00 92.69 250 LEU A C 1
ATOM 2064 O O . LEU A 1 250 ? -7.382 16.083 9.062 1.00 92.69 250 LEU A O 1
ATOM 2068 N N . GLU A 1 251 ? -9.155 14.731 8.854 1.00 91.44 251 GLU A N 1
ATOM 2069 C CA . GLU A 1 251 ? -9.911 15.259 9.979 1.00 91.44 251 GLU A CA 1
ATOM 2070 C C . GLU A 1 251 ? -9.185 14.998 11.299 1.00 91.44 251 GLU A C 1
ATOM 2072 O O . GLU A 1 251 ? -8.635 13.916 11.533 1.00 91.44 251 GLU A O 1
ATOM 2077 N N . PHE A 1 252 ? -9.187 16.006 12.169 1.00 92.38 252 PHE A N 1
ATOM 2078 C CA . PHE A 1 252 ? -8.825 15.806 13.559 1.00 92.38 252 PHE A CA 1
ATOM 2079 C C . PHE A 1 252 ? -10.004 15.184 14.307 1.00 92.38 252 PHE A C 1
ATOM 2081 O O . PHE A 1 252 ? -11.086 15.764 14.352 1.00 92.38 252 PHE A O 1
ATOM 2088 N N . ILE A 1 253 ? -9.775 14.029 14.925 1.00 91.94 253 ILE A N 1
ATOM 2089 C CA . ILE A 1 253 ? -10.765 13.375 15.779 1.00 91.94 253 ILE A CA 1
ATOM 2090 C C . ILE A 1 253 ? -10.423 13.687 17.231 1.00 91.94 253 ILE A C 1
ATOM 2092 O O . ILE A 1 253 ? -9.341 13.325 17.700 1.00 91.94 253 ILE A O 1
ATOM 2096 N N . ASP A 1 254 ? -11.354 14.323 17.941 1.00 90.88 254 ASP A N 1
ATOM 2097 C CA . ASP A 1 254 ? -11.228 14.556 19.379 1.00 90.88 254 ASP A CA 1
ATOM 2098 C C . ASP A 1 254 ? -11.501 13.254 20.142 1.00 90.88 254 ASP A C 1
ATOM 2100 O O . ASP A 1 254 ? -12.634 12.904 20.480 1.00 90.88 254 ASP A O 1
ATOM 2104 N N . ALA A 1 255 ? -10.448 12.452 20.294 1.00 90.88 255 ALA A N 1
ATOM 2105 C CA . ALA A 1 255 ? -10.529 11.123 20.872 1.00 90.88 255 ALA A CA 1
ATOM 2106 C C . ALA A 1 255 ? -9.313 10.783 21.724 1.00 90.88 255 ALA A C 1
ATOM 2108 O O . ALA A 1 255 ? -8.197 11.267 21.524 1.00 90.88 255 ALA A O 1
ATOM 2109 N N . ILE A 1 256 ? -9.531 9.850 22.646 1.00 91.19 256 ILE A N 1
ATOM 2110 C CA . ILE A 1 256 ? -8.503 9.345 23.549 1.00 91.19 256 ILE A CA 1
ATOM 2111 C C . ILE A 1 256 ? -8.054 7.967 23.043 1.00 91.19 256 ILE A C 1
ATOM 2113 O O . ILE A 1 256 ? -8.905 7.119 22.761 1.00 91.19 256 ILE A O 1
ATOM 2117 N N . PRO A 1 257 ? -6.743 7.679 22.948 1.00 91.31 257 PRO A N 1
ATOM 2118 C CA . PRO A 1 257 ? -6.270 6.335 22.632 1.00 91.31 257 PRO A CA 1
ATOM 2119 C C . PRO A 1 257 ? -6.843 5.288 23.594 1.00 91.31 257 PRO A C 1
ATOM 2121 O O . PRO A 1 257 ? -6.836 5.494 24.810 1.00 91.31 257 PRO A O 1
ATOM 2124 N N . ARG A 1 258 ? -7.288 4.132 23.083 1.00 90.81 258 ARG A N 1
ATOM 2125 C CA . ARG A 1 258 ? -8.008 3.104 23.866 1.00 90.81 258 ARG A CA 1
ATOM 2126 C C . ARG A 1 258 ? -7.297 2.710 25.156 1.00 90.81 258 ARG A C 1
ATOM 2128 O O . ARG A 1 258 ? -7.944 2.492 26.167 1.00 90.81 258 ARG A O 1
ATOM 2135 N N . TYR A 1 259 ? -5.969 2.620 25.138 1.00 86.19 259 TYR A N 1
ATOM 2136 C CA . TYR A 1 259 ? -5.198 2.219 26.319 1.00 86.19 259 TYR A CA 1
ATOM 2137 C C . TYR A 1 259 ? -5.233 3.239 27.473 1.00 86.19 259 TYR A C 1
ATOM 2139 O O . TYR A 1 259 ? -4.851 2.884 28.583 1.00 86.19 259 TYR A O 1
ATOM 2147 N N . ARG A 1 260 ? -5.661 4.484 27.216 1.00 89.50 260 ARG A N 1
ATOM 2148 C CA . ARG A 1 260 ? -5.904 5.533 28.223 1.00 89.50 260 ARG A CA 1
ATOM 2149 C C . ARG A 1 260 ? -7.388 5.826 28.427 1.00 89.50 260 ARG A C 1
ATOM 2151 O O . ARG A 1 260 ? -7.748 6.465 29.408 1.00 89.50 260 ARG A O 1
ATOM 2158 N N . ALA A 1 261 ? -8.239 5.413 27.494 1.00 88.50 261 ALA A N 1
ATOM 2159 C CA . ALA A 1 261 ? -9.655 5.726 27.524 1.00 88.50 261 ALA A CA 1
ATOM 2160 C C . ALA A 1 261 ? -10.412 4.837 28.517 1.00 88.50 261 ALA A C 1
ATOM 2162 O O . ALA A 1 261 ? -10.221 3.620 28.568 1.00 88.50 261 ALA A O 1
ATOM 2163 N N . ARG A 1 262 ? -11.353 5.441 29.246 1.00 90.12 262 ARG A N 1
ATOM 2164 C CA . ARG A 1 262 ? -12.378 4.700 29.979 1.00 90.12 262 ARG A CA 1
ATOM 2165 C C . ARG A 1 262 ? -13.519 4.377 29.020 1.00 90.12 262 ARG A C 1
ATOM 2167 O O . ARG A 1 262 ? -14.196 5.280 28.540 1.00 90.12 262 ARG A O 1
ATOM 2174 N N . ILE A 1 263 ? -13.721 3.094 28.746 1.00 90.56 263 ILE A N 1
ATOM 2175 C CA . ILE A 1 263 ? -14.838 2.623 27.924 1.00 90.56 263 ILE A CA 1
ATOM 2176 C C . ILE A 1 263 ? -16.060 2.475 28.835 1.00 90.56 263 ILE A C 1
ATOM 2178 O O . ILE A 1 263 ? -15.988 1.757 29.831 1.00 90.56 263 ILE A O 1
ATOM 2182 N N . THR A 1 264 ? -17.153 3.172 28.519 1.00 91.31 264 THR A N 1
ATOM 2183 C CA . THR A 1 264 ? -18.379 3.174 29.338 1.00 91.31 264 THR A CA 1
ATOM 2184 C C . THR A 1 264 ? -19.054 1.809 29.334 1.00 91.31 264 THR A C 1
ATOM 2186 O O . THR A 1 264 ? -19.415 1.301 30.389 1.00 91.31 264 THR A O 1
ATOM 2189 N N . ASP A 1 265 ? -19.188 1.216 28.148 1.00 92.62 265 ASP A N 1
ATOM 2190 C CA . ASP A 1 265 ? -19.778 -0.101 27.935 1.00 92.62 265 ASP A CA 1
ATOM 2191 C C . ASP A 1 265 ? -18.889 -0.875 26.959 1.00 92.62 265 ASP A C 1
ATOM 2193 O O . ASP A 1 265 ? -18.757 -0.522 25.781 1.00 92.62 265 ASP A O 1
ATOM 2197 N N . ARG A 1 266 ? -18.224 -1.915 27.472 1.00 93.00 266 ARG A N 1
ATOM 2198 C CA . ARG A 1 266 ? -17.292 -2.721 26.679 1.00 93.00 266 ARG A CA 1
ATOM 2199 C C . ARG A 1 266 ? -18.012 -3.525 25.607 1.00 93.00 266 ARG A C 1
ATOM 2201 O O . ARG A 1 266 ? -17.478 -3.645 24.506 1.00 93.00 266 ARG A O 1
ATOM 2208 N N . ASP A 1 267 ? -19.196 -4.051 25.888 1.00 91.81 267 ASP A N 1
ATOM 2209 C CA . ASP A 1 267 ? -19.913 -4.892 24.937 1.00 91.81 267 ASP A CA 1
ATOM 2210 C C . ASP A 1 267 ? -20.407 -4.070 23.752 1.00 91.81 267 ASP A C 1
ATOM 2212 O O . ASP A 1 267 ? -20.205 -4.466 22.601 1.00 91.81 267 ASP A O 1
ATOM 2216 N N . VAL A 1 268 ? -20.971 -2.889 24.008 1.00 93.94 268 VAL A N 1
ATOM 2217 C CA . VAL A 1 268 ? -21.366 -1.946 22.953 1.00 93.94 268 VAL A CA 1
ATOM 2218 C C . VAL A 1 268 ? -20.146 -1.498 22.148 1.00 93.94 268 VAL A C 1
ATOM 2220 O O . VAL A 1 268 ? -20.176 -1.546 20.916 1.00 93.94 268 VAL A O 1
ATOM 2223 N N . PHE A 1 269 ? -19.046 -1.143 22.817 1.00 95.25 269 PHE A N 1
ATOM 2224 C CA . PHE A 1 269 ? -17.815 -0.714 22.152 1.00 95.25 269 PHE A CA 1
ATOM 2225 C C . PHE A 1 269 ? -17.235 -1.801 21.237 1.00 95.25 269 PHE A C 1
ATOM 2227 O O . PHE A 1 269 ? -16.924 -1.538 20.074 1.00 95.25 269 PHE A O 1
ATOM 2234 N N . PHE A 1 270 ? -17.104 -3.041 21.721 1.00 95.31 270 PHE A N 1
ATOM 2235 C CA . PHE A 1 270 ? -16.533 -4.128 20.925 1.00 95.31 270 PHE A CA 1
ATOM 2236 C C . PHE A 1 270 ? -17.475 -4.610 19.820 1.00 95.31 270 PHE A C 1
ATOM 2238 O O . PHE A 1 270 ? -16.981 -4.992 18.757 1.00 95.31 270 PHE A O 1
ATOM 2245 N N . LYS A 1 271 ? -18.801 -4.521 20.001 1.00 95.50 271 LYS A N 1
ATOM 2246 C CA . LYS A 1 271 ? -19.772 -4.715 18.909 1.00 95.50 271 LYS A CA 1
ATOM 2247 C C . LYS A 1 271 ? -19.610 -3.649 17.824 1.00 95.50 271 LYS A C 1
ATOM 2249 O O . LYS A 1 271 ? -19.535 -3.995 16.644 1.00 95.50 271 LYS A O 1
ATOM 2254 N N . ALA A 1 272 ? -19.485 -2.377 18.205 1.00 96.62 272 ALA A N 1
ATOM 2255 C CA . ALA A 1 272 ? -19.242 -1.282 17.267 1.00 96.62 272 ALA A CA 1
ATOM 2256 C C . ALA A 1 272 ? -17.897 -1.442 16.538 1.00 96.62 272 ALA A C 1
ATOM 2258 O O . ALA A 1 272 ? -17.830 -1.254 15.325 1.00 96.62 272 ALA A O 1
ATOM 2259 N N . LEU A 1 273 ? -16.844 -1.869 17.242 1.00 96.56 273 LEU A N 1
ATOM 2260 C CA . LEU A 1 273 ? -15.529 -2.106 16.646 1.00 96.56 273 LEU A CA 1
ATOM 2261 C C . LEU A 1 273 ? -15.562 -3.278 15.659 1.00 96.56 273 LEU A C 1
ATOM 2263 O O . LEU A 1 273 ? -14.981 -3.183 14.581 1.00 96.56 273 LEU A O 1
ATOM 2267 N N . LEU A 1 274 ? -16.265 -4.366 15.990 1.00 97.06 274 LEU A N 1
ATOM 2268 C CA . LEU A 1 274 ? -16.440 -5.494 15.073 1.00 97.06 274 LEU A CA 1
ATOM 2269 C C . LEU A 1 274 ? -17.189 -5.062 13.810 1.00 97.06 274 LEU A C 1
ATOM 2271 O O . LEU A 1 274 ? -16.797 -5.439 12.706 1.00 97.06 274 LEU A O 1
ATOM 2275 N N . LYS A 1 275 ? -18.244 -4.253 13.966 1.00 97.50 275 LYS A N 1
ATOM 2276 C CA . LYS A 1 275 ? -18.982 -3.676 12.839 1.00 97.50 275 LYS A CA 1
ATOM 2277 C C . LYS A 1 275 ? -18.070 -2.812 11.966 1.00 97.50 275 LYS A C 1
ATOM 2279 O O . LYS A 1 275 ? -18.040 -3.031 10.762 1.00 97.50 275 LYS A O 1
ATOM 2284 N N . LEU A 1 276 ? -17.280 -1.915 12.559 1.00 97.44 276 LEU A N 1
ATOM 2285 C CA . LEU A 1 276 ? -16.296 -1.101 11.838 1.00 97.44 276 LEU A CA 1
ATOM 2286 C C . LEU A 1 276 ? -15.308 -1.975 11.047 1.00 97.44 276 LEU A C 1
ATOM 2288 O O . LEU A 1 276 ? -15.102 -1.744 9.860 1.00 97.44 276 LEU A O 1
ATOM 2292 N N . ILE A 1 277 ? -14.741 -3.021 11.657 1.00 97.25 277 ILE A N 1
ATOM 2293 C CA . ILE A 1 277 ? -13.826 -3.949 10.969 1.00 97.25 277 ILE A CA 1
ATOM 2294 C C . ILE A 1 277 ? -14.517 -4.622 9.774 1.00 97.25 277 ILE A C 1
ATOM 2296 O O . ILE A 1 277 ? -13.955 -4.662 8.679 1.00 97.25 277 ILE A O 1
ATOM 2300 N N . LYS A 1 278 ? -15.754 -5.100 9.949 1.00 97.44 278 LYS A N 1
ATOM 2301 C CA . LYS A 1 278 ? -16.547 -5.697 8.864 1.00 97.44 278 LYS A CA 1
ATOM 2302 C C . LYS A 1 278 ? -16.853 -4.688 7.752 1.00 97.44 278 LYS A C 1
ATOM 2304 O O . LYS A 1 278 ? -16.766 -5.049 6.579 1.00 97.44 278 LYS A O 1
ATOM 2309 N N . ASP A 1 279 ? -17.157 -3.439 8.096 1.00 97.44 279 ASP A N 1
ATOM 2310 C CA . ASP A 1 279 ? -17.412 -2.363 7.133 1.00 97.44 279 ASP A CA 1
ATOM 2311 C C . ASP A 1 279 ? -16.137 -2.029 6.327 1.00 97.44 279 ASP A C 1
ATOM 2313 O O . ASP A 1 279 ? -16.197 -1.908 5.101 1.00 97.44 279 ASP A O 1
ATOM 2317 N N . LEU A 1 280 ? -14.954 -2.011 6.961 1.00 96.81 280 LEU A N 1
ATOM 2318 C CA . LEU A 1 280 ? -13.662 -1.904 6.262 1.00 96.81 280 LEU A CA 1
ATOM 2319 C C . LEU A 1 280 ? -13.445 -3.072 5.288 1.00 96.81 280 LEU A C 1
ATOM 2321 O O . LEU A 1 280 ? -13.088 -2.864 4.122 1.00 96.81 280 LEU A O 1
ATOM 2325 N N . HIS A 1 281 ? -13.699 -4.303 5.743 1.00 96.50 281 HIS A N 1
ATOM 2326 C CA . HIS A 1 281 ? -13.546 -5.516 4.933 1.00 96.50 281 HIS A CA 1
ATOM 2327 C C . HIS A 1 281 ? -14.500 -5.516 3.734 1.00 96.50 281 HIS A C 1
ATOM 2329 O O . HIS A 1 281 ? -14.097 -5.868 2.623 1.00 96.50 281 HIS A O 1
ATOM 2335 N N . LYS A 1 282 ? -15.741 -5.053 3.921 1.00 94.81 282 LYS A N 1
ATOM 2336 C CA . LYS A 1 282 ? -16.737 -4.886 2.853 1.00 94.81 282 LYS A CA 1
ATOM 2337 C C . LYS A 1 282 ? -16.269 -3.887 1.792 1.00 94.81 282 LYS A C 1
ATOM 2339 O O . LYS A 1 282 ? -16.436 -4.149 0.603 1.00 94.81 282 LYS A O 1
ATOM 2344 N N . SER A 1 283 ? -15.589 -2.820 2.205 1.00 92.75 283 SER A N 1
ATOM 2345 C CA . SER A 1 283 ? -14.937 -1.845 1.317 1.00 92.75 283 SER A CA 1
ATOM 2346 C C . SER A 1 283 ? -13.627 -2.353 0.689 1.00 92.75 283 SER A C 1
ATOM 2348 O O . SER A 1 283 ? -12.928 -1.619 -0.013 1.00 92.75 283 SER A O 1
ATOM 2350 N N . GLY A 1 284 ? -13.267 -3.624 0.907 1.00 93.00 284 GLY A N 1
ATOM 2351 C CA . GLY A 1 284 ? -12.077 -4.242 0.329 1.00 93.00 284 GLY A CA 1
ATOM 2352 C C . GLY A 1 284 ? -10.774 -3.819 1.009 1.00 93.00 284 GLY A C 1
ATOM 2353 O O . GLY A 1 284 ? -9.719 -3.886 0.379 1.00 93.00 284 GLY A O 1
ATOM 2354 N N . VAL A 1 285 ? -10.821 -3.380 2.268 1.00 95.38 285 VAL A N 1
ATOM 2355 C CA . VAL A 1 285 ? -9.660 -2.918 3.042 1.00 95.38 285 VAL A CA 1
ATOM 2356 C C . VAL A 1 285 ? -9.508 -3.760 4.304 1.00 95.38 285 VAL A C 1
ATOM 2358 O O . VAL A 1 285 ? -10.491 -4.063 4.961 1.00 95.38 285 VAL A O 1
ATOM 2361 N N . ALA A 1 286 ? -8.279 -4.141 4.640 1.00 95.38 286 ALA A N 1
ATOM 2362 C CA . ALA A 1 286 ? -7.927 -4.790 5.902 1.00 95.38 286 ALA A CA 1
ATOM 2363 C C . ALA A 1 286 ? -6.822 -3.978 6.588 1.00 95.38 286 ALA A C 1
ATOM 2365 O O . ALA A 1 286 ? -5.839 -3.628 5.936 1.00 95.38 286 ALA A O 1
ATOM 2366 N N . HIS A 1 287 ? -6.963 -3.649 7.869 1.00 94.19 287 HIS A N 1
ATOM 2367 C CA . HIS A 1 287 ? -6.073 -2.702 8.547 1.00 94.19 287 HIS A CA 1
ATOM 2368 C C . HIS A 1 287 ? -4.714 -3.323 8.913 1.00 94.19 287 HIS A C 1
ATOM 2370 O O . HIS A 1 287 ? -3.677 -2.687 8.753 1.00 94.19 287 HIS A O 1
ATOM 2376 N N . THR A 1 288 ? -4.694 -4.583 9.347 1.00 86.44 288 THR A N 1
ATOM 2377 C CA . THR A 1 288 ? -3.546 -5.430 9.739 1.00 86.44 288 THR A CA 1
ATOM 2378 C C . THR A 1 288 ? -2.787 -5.066 11.012 1.00 86.44 288 THR A C 1
ATOM 2380 O O . THR A 1 288 ? -2.180 -5.955 11.610 1.00 86.44 288 THR A O 1
ATOM 2383 N N . ASP A 1 289 ? -2.844 -3.814 11.474 1.00 83.75 289 ASP A N 1
ATOM 2384 C CA . ASP A 1 289 ? -2.095 -3.368 12.664 1.00 83.75 289 ASP A CA 1
ATOM 2385 C C . ASP A 1 289 ? -2.972 -2.777 13.785 1.00 83.75 289 ASP A C 1
ATOM 2387 O O . ASP A 1 289 ? -2.542 -1.923 14.554 1.00 83.75 289 ASP A O 1
ATOM 2391 N N . LEU A 1 290 ? -4.220 -3.251 13.923 1.00 80.31 290 LEU A N 1
ATOM 2392 C CA . LEU A 1 290 ? -5.165 -2.755 14.950 1.00 80.31 290 LEU A CA 1
ATOM 2393 C C . LEU A 1 290 ? -4.676 -2.978 16.391 1.00 80.31 290 LEU A C 1
ATOM 2395 O O . LEU A 1 290 ? -5.152 -2.349 17.330 1.00 80.31 290 LEU A O 1
ATOM 2399 N N . LYS A 1 291 ? -3.719 -3.891 16.578 1.00 67.75 291 LYS A N 1
ATOM 2400 C CA . LYS A 1 291 ? -3.114 -4.218 17.877 1.00 67.75 291 LYS A CA 1
ATOM 2401 C C . LYS A 1 291 ? -2.225 -3.102 18.431 1.00 67.75 291 LYS A C 1
ATOM 2403 O O . LYS A 1 291 ? -1.874 -3.145 19.613 1.00 67.75 291 LYS A O 1
ATOM 2408 N N . LYS A 1 292 ? -1.780 -2.168 17.589 1.00 75.81 292 LYS A N 1
ATOM 2409 C CA . LYS A 1 292 ? -0.898 -1.086 18.011 1.00 75.81 292 LYS A CA 1
ATOM 2410 C C . LYS A 1 292 ? -1.688 -0.117 18.888 1.00 75.81 292 LYS A C 1
ATOM 2412 O O . LYS A 1 292 ? -2.790 0.290 18.535 1.00 75.81 292 LYS A O 1
ATOM 2417 N N . LYS A 1 293 ? -1.129 0.215 20.058 1.00 70.06 293 LYS A N 1
ATOM 2418 C CA . LYS A 1 293 ? -1.851 0.908 21.141 1.00 70.06 293 LYS A CA 1
ATOM 2419 C C . LYS A 1 293 ? -2.464 2.245 20.709 1.00 70.06 293 LYS A C 1
ATOM 2421 O O . LYS A 1 293 ? -3.510 2.607 21.235 1.00 70.06 293 LYS A O 1
ATOM 2426 N N . ASP A 1 294 ? -1.846 2.923 19.746 1.00 78.69 294 ASP A N 1
ATOM 2427 C CA . ASP A 1 294 ? -2.259 4.252 19.288 1.00 78.69 294 ASP A CA 1
ATOM 2428 C C . ASP A 1 294 ? -3.231 4.226 18.095 1.00 78.69 294 ASP A C 1
ATOM 2430 O O . ASP A 1 294 ? -3.794 5.260 17.756 1.00 78.69 294 ASP A O 1
ATOM 2434 N N . ASN A 1 295 ? -3.463 3.067 17.466 1.00 87.94 295 ASN A N 1
ATOM 2435 C CA . ASN A 1 295 ? -4.251 2.986 16.227 1.00 87.94 295 ASN A CA 1
ATOM 2436 C C . ASN A 1 295 ? -5.762 2.851 16.469 1.00 87.94 295 ASN A C 1
ATOM 2438 O O . ASN A 1 295 ? -6.546 2.965 15.528 1.00 87.94 295 ASN A O 1
ATOM 2442 N N . LEU A 1 296 ? -6.169 2.602 17.716 1.00 92.69 296 LEU A N 1
ATOM 2443 C CA . LEU A 1 296 ? -7.565 2.522 18.129 1.00 92.69 296 LEU A CA 1
ATOM 2444 C C . LEU A 1 296 ? -7.860 3.626 19.144 1.00 92.69 296 LEU A C 1
ATOM 2446 O O . LEU A 1 296 ? -7.333 3.630 20.260 1.00 92.69 296 LEU A O 1
ATOM 2450 N N . LEU A 1 297 ? -8.720 4.547 18.740 1.00 92.88 297 LEU A N 1
ATOM 2451 C CA . LEU A 1 297 ? -9.174 5.695 19.505 1.00 92.88 297 LEU A CA 1
ATOM 2452 C C . LEU A 1 297 ? -10.599 5.469 20.021 1.00 92.88 297 LEU A C 1
ATOM 2454 O O . LEU A 1 297 ? -11.355 4.657 19.482 1.00 92.88 297 LEU A O 1
ATOM 2458 N N . VAL A 1 298 ? -10.956 6.202 21.069 1.00 93.69 298 VAL A N 1
ATOM 2459 C CA . VAL A 1 298 ? -12.272 6.170 21.705 1.00 93.69 298 VAL A CA 1
ATOM 2460 C C . VAL A 1 298 ? -12.809 7.594 21.784 1.00 93.69 298 VAL A C 1
ATOM 2462 O O . VAL A 1 298 ? -12.219 8.446 22.451 1.00 93.69 298 VAL A O 1
ATOM 2465 N N . VAL A 1 299 ? -13.933 7.831 21.111 1.00 93.50 299 VAL A N 1
ATOM 2466 C CA . VAL A 1 299 ? -14.703 9.080 21.178 1.00 93.50 299 VAL A CA 1
ATOM 2467 C C . VAL A 1 299 ? -15.789 8.911 22.239 1.00 93.50 299 VAL A C 1
ATOM 2469 O O . VAL A 1 299 ? -16.508 7.905 22.237 1.00 93.50 299 VAL A O 1
ATOM 2472 N N . GLU A 1 300 ? -15.867 9.863 23.173 1.00 89.81 300 GLU A N 1
ATOM 2473 C CA . GLU A 1 300 ? -16.894 9.928 24.231 1.00 89.81 300 GLU A CA 1
ATOM 2474 C C . GLU A 1 300 ? -17.073 8.622 25.037 1.00 89.81 300 GLU A C 1
ATOM 2476 O O . GLU A 1 300 ? -18.160 8.287 25.502 1.00 89.81 300 GLU A O 1
ATOM 2481 N N . GLY A 1 301 ? -16.007 7.826 25.177 1.00 88.31 301 GLY A N 1
ATOM 2482 C CA . GLY A 1 301 ? -16.036 6.554 25.913 1.00 88.31 301 GLY A CA 1
ATOM 2483 C C . GLY A 1 301 ? -16.834 5.419 25.251 1.00 88.31 301 GLY A C 1
ATOM 2484 O O . GLY A 1 301 ? -16.930 4.339 25.837 1.00 88.31 301 GLY A O 1
ATOM 2485 N N . ARG A 1 302 ? -17.398 5.625 24.052 1.00 90.19 302 ARG A N 1
ATOM 2486 C CA . ARG A 1 302 ? -18.355 4.690 23.423 1.00 90.19 302 ARG A CA 1
ATOM 2487 C C . ARG A 1 302 ? -18.023 4.322 21.985 1.00 90.19 302 ARG A C 1
ATOM 2489 O O . ARG A 1 302 ? -18.231 3.175 21.596 1.00 90.19 302 ARG A O 1
ATOM 2496 N N . THR A 1 303 ? -17.505 5.262 21.201 1.00 93.00 303 THR A N 1
ATOM 2497 C CA . THR A 1 303 ? -17.383 5.077 19.751 1.00 93.00 303 THR A CA 1
ATOM 2498 C C . THR A 1 303 ? -15.937 4.763 19.365 1.00 93.00 303 THR A C 1
ATOM 2500 O O . THR A 1 303 ? -15.045 5.569 19.646 1.00 93.00 303 THR A O 1
ATOM 2503 N N . PRO A 1 304 ? -15.667 3.607 18.729 1.00 95.69 304 PRO A N 1
ATOM 2504 C CA . PRO A 1 304 ? -14.333 3.267 18.257 1.00 95.69 304 PRO A CA 1
ATOM 2505 C C . PRO A 1 304 ? -13.984 4.035 16.982 1.00 95.69 304 PRO A C 1
ATOM 2507 O O . PRO A 1 304 ? -14.775 4.084 16.040 1.00 95.69 304 PRO A O 1
ATOM 2510 N N . PHE A 1 305 ? -12.762 4.559 16.933 1.00 95.12 305 PHE A N 1
ATOM 2511 C CA . PHE A 1 305 ? -12.164 5.125 15.727 1.00 95.12 305 PHE A CA 1
ATOM 2512 C C . PHE A 1 305 ? -10.840 4.435 15.408 1.00 95.12 305 PHE A C 1
ATOM 2514 O O . PHE A 1 305 ? -10.012 4.234 16.294 1.00 95.12 305 PHE A O 1
ATOM 2521 N N . VAL A 1 306 ? -10.623 4.086 14.143 1.00 94.81 306 VAL A N 1
ATOM 2522 C CA . VAL A 1 306 ? -9.373 3.474 13.672 1.00 94.81 306 VAL A CA 1
ATOM 2523 C C . VAL A 1 306 ? -8.581 4.482 12.848 1.00 94.81 306 VAL A C 1
ATOM 2525 O O . VAL A 1 306 ? -9.127 5.134 11.957 1.00 94.81 306 VAL A O 1
ATOM 2528 N N . ILE A 1 307 ? -7.284 4.586 13.137 1.00 92.00 307 ILE A N 1
ATOM 2529 C CA . ILE A 1 307 ? -6.341 5.470 12.443 1.00 92.00 307 ILE A CA 1
ATOM 2530 C C . ILE A 1 307 ? -5.080 4.715 12.003 1.00 92.00 307 ILE A C 1
ATOM 2532 O O . ILE A 1 307 ? -4.805 3.619 12.478 1.00 92.00 307 ILE A O 1
ATOM 2536 N N . ASP A 1 308 ? -4.275 5.365 11.154 1.00 88.75 308 ASP A N 1
ATOM 2537 C CA . ASP A 1 308 ? -2.989 4.864 10.636 1.00 88.75 308 ASP A CA 1
ATOM 2538 C C . ASP A 1 308 ? -3.122 3.632 9.725 1.00 88.75 308 ASP A C 1
ATOM 2540 O O . ASP A 1 308 ? -2.754 2.507 10.059 1.00 88.75 308 ASP A O 1
ATOM 2544 N N . PHE A 1 309 ? -3.587 3.882 8.498 1.00 91.38 309 PHE A N 1
ATOM 2545 C CA . PHE A 1 309 ? -3.763 2.859 7.464 1.00 91.38 309 PHE A CA 1
ATOM 2546 C C . PHE A 1 309 ? -2.508 2.656 6.595 1.00 91.38 309 PHE A C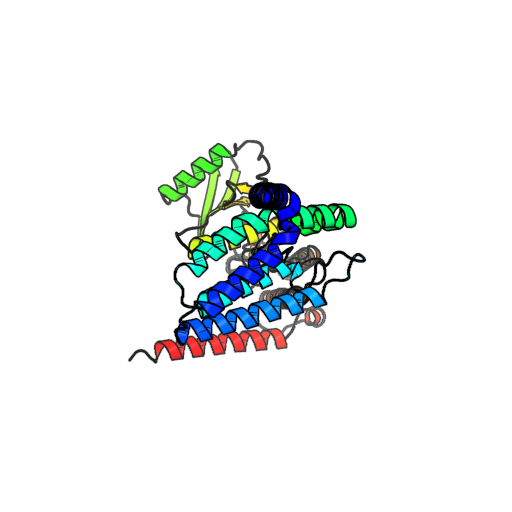 1
ATOM 2548 O O . PHE A 1 309 ? -2.587 2.068 5.512 1.00 91.38 309 PHE A O 1
ATOM 2555 N N . GLY A 1 310 ? -1.333 3.126 7.031 1.00 85.06 310 GLY A N 1
ATOM 2556 C CA . GLY A 1 310 ? -0.115 3.114 6.212 1.00 85.06 310 GLY A CA 1
ATOM 2557 C C . GLY A 1 310 ? 0.365 1.716 5.794 1.00 85.06 310 GLY A C 1
ATOM 2558 O O . GLY A 1 310 ? 1.051 1.583 4.780 1.00 85.06 310 GLY A O 1
ATOM 2559 N N . VAL A 1 311 ? -0.031 0.670 6.528 1.00 86.31 311 VAL A N 1
ATOM 2560 C CA . VAL A 1 311 ? 0.278 -0.745 6.233 1.00 86.31 311 VAL A CA 1
ATOM 2561 C C . VAL A 1 311 ? -0.949 -1.577 5.842 1.00 86.31 311 VAL A C 1
ATOM 2563 O O . VAL A 1 311 ? -0.828 -2.779 5.614 1.00 86.31 311 VAL A O 1
ATOM 2566 N N . ALA A 1 312 ? -2.124 -0.955 5.726 1.00 91.19 312 ALA A N 1
ATOM 2567 C CA . ALA A 1 312 ? -3.365 -1.652 5.409 1.00 91.19 312 ALA A CA 1
ATOM 2568 C C . ALA A 1 312 ? -3.298 -2.353 4.040 1.00 91.19 312 ALA A C 1
ATOM 2570 O O . ALA A 1 312 ? -2.666 -1.877 3.096 1.00 91.19 312 ALA A O 1
ATOM 2571 N N . VAL A 1 313 ? -3.988 -3.480 3.890 1.00 88.94 313 VAL A N 1
ATOM 2572 C CA . VAL A 1 313 ? -4.031 -4.247 2.643 1.00 88.94 313 VAL A CA 1
ATOM 2573 C C . VAL A 1 313 ? -5.327 -3.955 1.902 1.00 88.94 313 VAL A C 1
ATOM 2575 O O . VAL A 1 313 ? -6.428 -4.136 2.413 1.00 88.94 313 VAL A O 1
ATOM 2578 N N . ILE A 1 314 ? -5.178 -3.538 0.651 1.00 88.75 314 ILE A N 1
ATOM 2579 C CA . ILE A 1 314 ? -6.275 -3.347 -0.290 1.00 88.75 314 ILE A CA 1
ATOM 2580 C C . ILE A 1 314 ? -6.491 -4.640 -1.083 1.00 88.75 314 ILE A C 1
ATOM 2582 O O . ILE A 1 314 ? -5.547 -5.173 -1.680 1.00 88.75 314 ILE A O 1
ATOM 2586 N N . ARG A 1 315 ? -7.744 -5.084 -1.182 1.00 88.31 315 ARG A N 1
ATOM 2587 C CA . ARG A 1 315 ? -8.184 -6.113 -2.124 1.00 88.31 315 ARG A CA 1
ATOM 2588 C C . ARG A 1 315 ? -8.152 -5.555 -3.545 1.00 88.31 315 ARG A C 1
ATOM 2590 O O . ARG A 1 315 ? -8.841 -4.586 -3.868 1.00 88.31 315 ARG A O 1
ATOM 2597 N N . LYS A 1 316 ? -7.347 -6.172 -4.406 1.00 76.12 316 LYS A N 1
ATOM 2598 C CA . LYS A 1 316 ? -7.312 -5.867 -5.840 1.00 76.12 316 LYS A CA 1
ATOM 2599 C C . LYS A 1 316 ? -8.476 -6.554 -6.564 1.00 76.12 316 LYS A C 1
ATOM 2601 O O . LYS A 1 316 ? -8.899 -7.647 -6.181 1.00 76.12 316 LYS A O 1
ATOM 2606 N N . SER A 1 317 ? -8.994 -5.888 -7.591 1.00 72.94 317 SER A N 1
ATOM 2607 C CA . SER A 1 317 ? -9.902 -6.463 -8.587 1.00 72.94 317 SER A CA 1
ATOM 2608 C C . SER A 1 317 ? -9.131 -7.376 -9.552 1.00 72.94 317 SER A C 1
ATOM 2610 O O . SER A 1 317 ? -7.900 -7.343 -9.604 1.00 72.94 317 SER A O 1
ATOM 2612 N N . GLY A 1 318 ? -9.856 -8.212 -10.301 1.00 68.00 318 GLY A N 1
ATOM 2613 C CA . GLY A 1 318 ? -9.265 -9.137 -11.273 1.00 68.00 318 GLY A CA 1
ATOM 2614 C C . GLY A 1 318 ? -8.507 -10.315 -10.644 1.00 68.00 318 GLY A C 1
ATOM 2615 O O . GLY A 1 318 ? -8.686 -10.652 -9.469 1.00 68.00 318 GLY A O 1
ATOM 2616 N N . PHE A 1 319 ? -7.665 -10.975 -11.443 1.00 55.47 319 PHE A N 1
ATOM 2617 C CA . PHE A 1 319 ? -6.879 -12.131 -11.010 1.00 55.47 319 PHE A CA 1
ATOM 2618 C C . PHE A 1 319 ? -5.599 -11.687 -10.291 1.00 55.47 319 PHE A C 1
ATOM 2620 O O . PHE A 1 319 ? -4.558 -11.434 -10.894 1.00 55.47 319 PHE A O 1
ATOM 2627 N N . ALA A 1 320 ? -5.683 -11.595 -8.966 1.00 64.25 320 ALA A N 1
ATOM 2628 C CA . ALA A 1 320 ? -4.565 -11.222 -8.107 1.00 64.25 320 ALA A CA 1
ATOM 2629 C C . ALA A 1 320 ? -4.383 -12.253 -6.973 1.00 64.25 320 ALA A C 1
ATOM 2631 O O . ALA A 1 320 ? -4.660 -11.931 -5.818 1.00 64.25 320 ALA A O 1
ATOM 2632 N N . PRO A 1 321 ? -3.936 -13.494 -7.254 1.00 58.62 321 PRO A N 1
ATOM 2633 C CA . PRO A 1 321 ? -3.950 -14.599 -6.287 1.00 58.62 321 PRO A CA 1
ATOM 2634 C C . PRO A 1 321 ? -3.076 -14.334 -5.056 1.00 58.62 321 PRO A C 1
ATOM 2636 O O . PRO A 1 321 ? -3.518 -14.559 -3.931 1.00 58.62 321 PRO A O 1
ATOM 2639 N N . VAL A 1 322 ? -1.881 -13.761 -5.241 1.00 66.00 322 VAL A N 1
ATOM 2640 C CA . VAL A 1 322 ? -0.997 -13.379 -4.125 1.00 66.00 322 VAL A CA 1
ATOM 2641 C C . VAL A 1 322 ? -1.635 -12.283 -3.275 1.00 66.00 322 VAL A C 1
ATOM 2643 O O . VAL A 1 322 ? -1.674 -12.390 -2.053 1.00 66.00 322 VAL A O 1
ATOM 2646 N N . ASN A 1 323 ? -2.198 -11.244 -3.902 1.00 83.75 323 ASN A N 1
ATOM 2647 C CA . ASN A 1 323 ? -2.912 -10.202 -3.166 1.00 83.75 323 ASN A CA 1
ATOM 2648 C C . ASN A 1 323 ? -4.143 -10.768 -2.453 1.00 83.75 323 ASN A C 1
ATOM 2650 O O . ASN A 1 323 ? -4.387 -10.388 -1.319 1.00 83.75 323 ASN A O 1
ATOM 2654 N N . ARG A 1 324 ? -4.883 -11.692 -3.071 1.00 82.69 324 ARG A N 1
ATOM 2655 C CA . ARG A 1 324 ? -6.057 -12.330 -2.474 1.00 82.69 324 ARG A CA 1
ATOM 2656 C C . ARG A 1 324 ? -5.671 -13.173 -1.268 1.00 82.69 324 ARG A C 1
ATOM 2658 O O . ARG A 1 324 ? -6.344 -13.093 -0.248 1.00 82.69 324 ARG A O 1
ATOM 2665 N N . TYR A 1 325 ? -4.569 -13.913 -1.353 1.00 80.88 325 TYR A N 1
ATOM 2666 C CA . TYR A 1 325 ? -4.006 -14.645 -0.225 1.00 80.88 325 TYR A CA 1
ATOM 2667 C C . TYR A 1 325 ? -3.585 -13.702 0.911 1.00 80.88 325 TYR A C 1
ATOM 2669 O O . TYR A 1 325 ? -4.031 -13.879 2.043 1.00 80.88 325 TYR A O 1
ATOM 2677 N N . LEU A 1 326 ? -2.793 -12.666 0.610 1.00 81.75 326 LEU A N 1
ATOM 2678 C CA . LEU A 1 326 ? -2.346 -11.679 1.600 1.00 81.75 326 LEU A CA 1
ATOM 2679 C C . LEU A 1 326 ? -3.516 -10.907 2.216 1.00 81.75 326 LEU A C 1
ATOM 2681 O O . LEU A 1 326 ? -3.528 -10.677 3.419 1.00 81.75 326 LEU A O 1
ATOM 2685 N N . TYR A 1 327 ? -4.517 -10.552 1.415 1.00 87.50 327 TYR A N 1
ATOM 2686 C CA . TYR A 1 327 ? -5.735 -9.900 1.874 1.00 87.50 327 TYR A CA 1
ATOM 2687 C C . TYR A 1 327 ? -6.539 -10.822 2.791 1.00 87.50 327 TYR A C 1
ATOM 2689 O O . TYR A 1 327 ? -6.888 -10.420 3.890 1.00 87.50 327 TYR A O 1
ATOM 2697 N N . ASN A 1 328 ? -6.755 -12.085 2.415 1.00 89.81 328 ASN A N 1
ATOM 2698 C CA . ASN A 1 328 ? -7.443 -13.057 3.270 1.00 89.81 328 ASN A CA 1
ATOM 2699 C C . ASN A 1 328 ? -6.694 -13.298 4.591 1.00 89.81 328 ASN A C 1
ATOM 2701 O O . ASN A 1 328 ? -7.318 -13.516 5.627 1.00 89.81 328 ASN A O 1
ATOM 2705 N N . LEU A 1 329 ? -5.359 -13.266 4.572 1.00 89.06 329 LEU A N 1
ATOM 2706 C CA . LEU A 1 329 ? -4.552 -13.324 5.788 1.00 89.06 329 LEU A CA 1
ATOM 2707 C C . LEU A 1 329 ? -4.714 -12.048 6.631 1.00 89.06 329 LEU A C 1
ATOM 2709 O O . LEU A 1 329 ? -4.868 -12.138 7.845 1.00 89.06 329 LEU A O 1
ATOM 2713 N N . ALA A 1 330 ? -4.744 -10.882 5.987 1.00 89.94 330 ALA A N 1
ATOM 2714 C CA . ALA A 1 330 ? -4.993 -9.593 6.619 1.00 89.94 330 ALA A CA 1
ATOM 2715 C C . ALA A 1 330 ? -6.367 -9.524 7.309 1.00 89.94 330 ALA A C 1
ATOM 2717 O O . ALA A 1 330 ? -6.436 -9.070 8.448 1.00 89.94 330 ALA A O 1
ATOM 2718 N N . LEU A 1 331 ? -7.426 -10.067 6.690 1.00 93.62 331 LEU A N 1
ATOM 2719 C CA . LEU A 1 331 ? -8.751 -10.198 7.316 1.00 93.62 331 LEU A CA 1
ATOM 2720 C C . LEU A 1 331 ? -8.663 -10.943 8.657 1.00 93.62 331 LEU A C 1
ATOM 2722 O O . LEU A 1 331 ? -9.199 -10.499 9.670 1.00 93.62 331 LEU A O 1
ATOM 2726 N N . LYS A 1 332 ? -7.938 -12.070 8.670 1.00 93.00 332 LYS A N 1
ATOM 2727 C CA . LYS A 1 332 ? -7.741 -12.888 9.875 1.00 93.00 332 LYS A CA 1
ATOM 2728 C C . LYS A 1 332 ? -6.930 -12.153 10.941 1.00 93.00 332 LYS A C 1
ATOM 2730 O O . LYS A 1 332 ? -7.186 -12.342 12.126 1.00 93.00 332 LYS A O 1
ATOM 2735 N N . PHE A 1 333 ? -5.959 -11.326 10.546 1.00 91.31 333 PHE A N 1
ATOM 2736 C CA . PHE A 1 333 ? -5.213 -10.502 11.497 1.00 91.31 333 PHE A CA 1
ATOM 2737 C C . PHE A 1 333 ? -6.100 -9.470 12.190 1.00 91.31 333 PHE A C 1
ATOM 2739 O O . PHE A 1 333 ? -5.971 -9.310 13.402 1.00 91.31 333 PHE A O 1
ATOM 2746 N N . ASP A 1 334 ? -7.014 -8.824 11.466 1.00 94.00 334 ASP A N 1
ATOM 2747 C CA . ASP A 1 334 ? -7.933 -7.848 12.057 1.00 94.00 334 ASP A CA 1
ATOM 2748 C C . ASP A 1 334 ? -8.886 -8.500 13.062 1.00 94.00 334 ASP A C 1
ATOM 2750 O O . ASP A 1 334 ? -9.032 -8.005 14.180 1.00 94.00 334 ASP A O 1
ATOM 2754 N N . PHE A 1 335 ? -9.475 -9.648 12.714 1.00 95.00 335 PHE A N 1
ATOM 2755 C CA . PHE A 1 335 ? -10.355 -10.381 13.628 1.00 95.00 335 PHE A CA 1
ATOM 2756 C C . PHE A 1 335 ? -9.618 -10.917 14.861 1.00 95.00 335 PHE A C 1
ATOM 2758 O O . PHE A 1 335 ? -10.085 -10.746 15.986 1.00 95.00 335 PHE A O 1
ATOM 2765 N N . ASN A 1 336 ? -8.411 -11.462 14.691 1.00 92.38 336 ASN A N 1
ATOM 2766 C CA . ASN A 1 336 ? -7.579 -11.859 15.827 1.00 92.38 336 ASN A CA 1
ATOM 2767 C C . ASN A 1 336 ? -7.191 -10.666 16.713 1.00 92.38 336 ASN A C 1
ATOM 2769 O O . ASN A 1 336 ? -7.126 -10.804 17.936 1.00 92.38 336 ASN A O 1
ATOM 2773 N N . ALA A 1 337 ? -6.924 -9.495 16.123 1.00 91.81 337 ALA A N 1
ATOM 2774 C CA . ALA A 1 337 ? -6.661 -8.278 16.883 1.00 91.81 337 ALA A CA 1
ATOM 2775 C C . ALA A 1 337 ? -7.900 -7.847 17.678 1.00 91.81 337 ALA A C 1
ATOM 2777 O O . ALA A 1 337 ? -7.766 -7.502 18.849 1.00 91.81 337 ALA A O 1
ATOM 2778 N N . TRP A 1 338 ? -9.094 -7.937 17.087 1.00 94.81 338 TRP A N 1
ATOM 2779 C CA . TRP A 1 338 ? -10.354 -7.683 17.781 1.00 94.81 338 TRP A CA 1
ATOM 2780 C C . TRP A 1 338 ? -10.558 -8.616 18.981 1.00 94.81 338 TRP A C 1
ATOM 2782 O O . TRP A 1 338 ? -10.792 -8.119 20.080 1.00 94.81 338 TRP A O 1
ATOM 2792 N N . ILE A 1 339 ? -10.367 -9.933 18.816 1.00 93.50 339 ILE A N 1
ATOM 2793 C CA . ILE A 1 339 ? -10.432 -10.908 19.922 1.00 93.50 339 ILE A CA 1
ATOM 2794 C C . ILE A 1 339 ? -9.441 -10.539 21.023 1.00 93.50 339 ILE A C 1
ATOM 2796 O O . ILE A 1 339 ? -9.807 -10.410 22.190 1.00 93.50 339 ILE A O 1
ATOM 2800 N N . LYS A 1 340 ? -8.179 -10.303 20.652 1.00 90.50 340 LYS A N 1
ATOM 2801 C CA . LYS A 1 340 ? -7.141 -9.935 21.614 1.00 90.50 340 LYS A CA 1
ATOM 2802 C C . LYS A 1 340 ? -7.504 -8.667 22.392 1.00 90.50 340 LYS A C 1
ATOM 2804 O O . LYS A 1 340 ? -7.216 -8.595 23.580 1.00 90.50 340 LYS A O 1
ATOM 2809 N N . LEU A 1 341 ? -8.108 -7.673 21.741 1.00 91.38 341 LEU A N 1
ATOM 2810 C CA . LEU A 1 341 ? -8.527 -6.431 22.389 1.00 91.38 341 LEU A CA 1
ATOM 2811 C C . LEU A 1 341 ? -9.760 -6.634 23.281 1.00 91.38 341 LEU A C 1
ATOM 2813 O O . LEU A 1 341 ? -9.784 -6.091 24.382 1.00 91.38 341 LEU A O 1
ATOM 2817 N N . LYS A 1 342 ? -10.752 -7.415 22.836 1.00 92.69 342 LYS A N 1
ATOM 2818 C CA . LYS A 1 342 ? -11.991 -7.680 23.583 1.00 92.69 342 LYS A CA 1
ATOM 2819 C C . LYS A 1 342 ? -11.723 -8.405 24.897 1.00 92.69 342 LYS A C 1
ATOM 2821 O O . LYS A 1 342 ? -12.237 -7.989 25.935 1.00 92.69 342 LYS A O 1
ATOM 2826 N N . TYR A 1 343 ? -10.872 -9.426 24.846 1.00 92.69 343 TYR A N 1
ATOM 2827 C CA . TYR A 1 343 ? -10.545 -10.297 25.977 1.00 92.69 343 TYR A CA 1
ATOM 2828 C C . TYR A 1 343 ? -9.228 -9.933 26.673 1.00 92.69 343 TYR A C 1
ATOM 2830 O O . TYR A 1 343 ? -8.728 -10.687 27.502 1.00 92.69 343 TYR A O 1
ATOM 2838 N N . ASP A 1 344 ? -8.625 -8.793 26.319 1.00 88.50 344 ASP A N 1
ATOM 2839 C CA . ASP A 1 344 ? -7.328 -8.341 26.843 1.00 88.50 344 ASP A CA 1
ATOM 2840 C C . ASP A 1 344 ? -6.226 -9.429 26.776 1.00 88.50 344 ASP A C 1
ATOM 2842 O O . ASP A 1 344 ? -5.323 -9.493 27.608 1.00 88.50 344 ASP A O 1
ATOM 2846 N N . GLY A 1 345 ? -6.286 -10.282 25.748 1.00 85.81 345 GLY A N 1
ATOM 2847 C CA . GLY A 1 345 ? -5.341 -11.372 25.493 1.00 85.81 345 GLY A CA 1
ATOM 2848 C C . GLY A 1 345 ? -5.615 -12.698 26.210 1.00 85.81 345 GLY A C 1
ATOM 2849 O O . GLY A 1 345 ? -4.848 -13.630 25.978 1.00 85.81 345 GLY A O 1
ATOM 2850 N N . ARG A 1 346 ? -6.679 -12.806 27.016 1.00 88.88 346 ARG A N 1
ATOM 2851 C CA . ARG A 1 346 ? -7.123 -14.063 27.645 1.00 88.88 346 ARG A CA 1
ATOM 2852 C C . ARG A 1 346 ? -7.973 -14.866 26.666 1.00 88.88 346 ARG A C 1
ATOM 2854 O O . ARG A 1 346 ? -9.162 -14.612 26.500 1.00 88.88 346 ARG A O 1
ATOM 2861 N N . TYR A 1 347 ? -7.346 -15.778 25.929 1.00 88.44 347 TYR A N 1
ATOM 2862 C CA . TYR A 1 347 ? -8.024 -16.519 24.856 1.00 88.44 347 TYR A CA 1
ATOM 2863 C C . TYR A 1 347 ? -8.896 -17.671 25.384 1.00 88.44 347 TYR A C 1
ATOM 2865 O O . TYR A 1 347 ? -9.751 -18.182 24.665 1.00 88.44 347 TYR A O 1
ATOM 2873 N N . GLU A 1 348 ? -8.685 -18.071 26.631 1.00 88.50 348 GLU A N 1
ATOM 2874 C CA . GLU A 1 348 ? -9.508 -19.005 27.395 1.00 88.50 348 GLU A CA 1
ATOM 2875 C C . GLU A 1 348 ? -10.922 -18.466 27.666 1.00 88.50 348 GLU A C 1
ATOM 2877 O O . GLU A 1 348 ? -11.871 -19.246 27.669 1.00 88.50 348 GLU A O 1
ATOM 2882 N N . ASP A 1 349 ? -11.075 -17.142 27.770 1.00 92.19 349 ASP A N 1
ATOM 2883 C CA . ASP A 1 349 ? -12.342 -16.467 28.084 1.00 92.19 349 ASP A CA 1
ATOM 2884 C C . ASP A 1 349 ? -13.230 -16.230 26.843 1.00 92.19 349 ASP A C 1
ATOM 2886 O O . ASP A 1 349 ? -14.271 -15.574 26.933 1.00 92.19 349 ASP A O 1
ATOM 2890 N N . ILE A 1 350 ? -12.819 -16.702 25.657 1.00 92.81 350 ILE A N 1
ATOM 2891 C CA . ILE A 1 350 ? -13.547 -16.446 24.407 1.00 92.81 350 ILE A CA 1
ATOM 2892 C C . ILE A 1 350 ? -14.931 -17.101 24.463 1.00 92.81 350 ILE A C 1
ATOM 2894 O O . ILE A 1 350 ? -15.059 -18.320 24.591 1.00 92.81 350 ILE A O 1
ATOM 2898 N N . LEU A 1 351 ? -15.965 -16.274 24.289 1.00 92.38 351 LEU A N 1
ATOM 2899 C CA . LEU A 1 351 ? -17.354 -16.718 24.203 1.00 92.38 351 LEU A CA 1
ATOM 2900 C C . LEU A 1 351 ? -17.577 -17.521 22.920 1.00 92.38 351 LEU A C 1
ATOM 2902 O O . LEU A 1 351 ? -16.980 -17.227 21.885 1.00 92.38 351 LEU A O 1
ATOM 2906 N N . GLU A 1 352 ? -18.501 -18.481 22.964 1.00 91.00 352 GLU A N 1
ATOM 2907 C CA . GLU A 1 352 ? -18.756 -19.392 21.842 1.00 91.00 352 GLU A CA 1
ATOM 2908 C C . GLU A 1 352 ? -19.089 -18.650 20.539 1.00 91.00 352 GLU A C 1
ATOM 2910 O O . GLU A 1 352 ? -18.498 -18.917 19.495 1.00 91.00 352 GLU A O 1
ATOM 2915 N N . GLN A 1 353 ? -19.940 -17.625 20.625 1.00 91.12 353 GLN A N 1
ATOM 2916 C CA . GLN A 1 353 ? -20.319 -16.771 19.494 1.00 91.12 353 GLN A CA 1
ATOM 2917 C C . GLN A 1 353 ? -19.137 -16.020 18.849 1.00 91.12 353 GLN A C 1
ATOM 2919 O O . GLN A 1 353 ? -19.217 -15.621 17.693 1.00 91.12 353 GLN A O 1
ATOM 2924 N N . ASP A 1 354 ? -18.044 -15.805 19.586 1.00 93.25 354 ASP A N 1
ATOM 2925 C CA . ASP A 1 354 ? -16.893 -15.030 19.124 1.00 93.25 354 ASP A CA 1
ATOM 2926 C C . ASP A 1 354 ? -15.764 -15.928 18.589 1.00 93.25 354 ASP A C 1
ATOM 2928 O O . ASP A 1 354 ? -14.820 -15.433 17.964 1.00 93.25 354 ASP A O 1
ATOM 2932 N N . ARG A 1 355 ? -15.861 -17.256 18.772 1.00 90.25 355 ARG A N 1
ATOM 2933 C CA . ARG A 1 355 ? -14.847 -18.218 18.310 1.00 90.25 355 ARG A CA 1
ATOM 2934 C C . ARG A 1 355 ? -14.648 -18.197 16.798 1.00 90.25 355 ARG A C 1
ATOM 2936 O O . ARG A 1 355 ? -13.529 -18.436 16.349 1.00 90.25 355 ARG A O 1
ATOM 2943 N N . GLU A 1 356 ? -15.676 -17.864 16.016 1.00 92.19 356 GLU A N 1
ATOM 2944 C CA . GLU A 1 356 ? -15.576 -17.783 14.550 1.00 92.19 356 GLU A CA 1
ATOM 2945 C C . GLU A 1 356 ? -14.547 -16.740 14.067 1.00 92.19 356 GLU A C 1
ATOM 2947 O O . GLU A 1 356 ? -13.956 -16.885 12.995 1.00 92.19 356 GLU A O 1
ATOM 2952 N N . TYR A 1 357 ? -14.277 -15.714 14.881 1.00 90.81 357 TYR A N 1
ATOM 2953 C CA . TYR A 1 357 ? -13.316 -14.649 14.583 1.00 90.81 357 TYR A CA 1
ATOM 2954 C C . TYR A 1 357 ? -11.887 -14.994 15.023 1.00 90.81 357 TYR A C 1
ATOM 2956 O O . TYR A 1 357 ? -10.944 -14.272 14.690 1.00 90.81 357 TYR A O 1
ATOM 2964 N N . PHE A 1 358 ? -11.694 -16.092 15.759 1.00 90.88 358 PHE A N 1
ATOM 2965 C CA . PHE A 1 358 ? -10.401 -16.481 16.301 1.00 90.88 358 PHE A CA 1
ATOM 2966 C C . PHE A 1 358 ? -9.711 -17.550 15.446 1.00 90.88 358 PHE A C 1
ATOM 2968 O O . PHE A 1 358 ? -10.217 -18.648 15.232 1.00 90.88 358 PHE A O 1
ATOM 2975 N N . ASN A 1 359 ? -8.490 -17.263 14.993 1.00 84.81 359 ASN A N 1
ATOM 2976 C CA . ASN A 1 359 ? -7.652 -18.208 14.261 1.00 84.81 359 ASN A CA 1
ATOM 2977 C C . ASN A 1 359 ? -6.289 -18.401 14.943 1.00 84.81 359 ASN A C 1
ATOM 2979 O O . ASN A 1 359 ? -5.370 -17.589 14.780 1.00 84.81 359 ASN A O 1
ATOM 2983 N N . ARG A 1 360 ? -6.140 -19.528 15.652 1.00 76.06 360 ARG A N 1
ATOM 2984 C CA . ARG A 1 360 ? -4.929 -19.897 16.405 1.00 76.06 360 ARG A CA 1
ATOM 2985 C C . ARG A 1 360 ? -3.686 -20.068 15.526 1.00 76.06 360 ARG A C 1
ATOM 2987 O O . ARG A 1 360 ? -2.617 -19.580 15.882 1.00 76.06 360 ARG A O 1
ATOM 2994 N N . THR A 1 361 ? -3.811 -20.682 14.348 1.00 75.38 361 THR A N 1
ATOM 2995 C CA . THR A 1 361 ? -2.676 -20.921 13.433 1.00 75.38 361 THR A CA 1
ATOM 2996 C C . THR A 1 361 ? -2.002 -19.619 12.999 1.00 75.38 361 THR A C 1
ATOM 2998 O O . THR A 1 361 ? -0.785 -19.555 12.829 1.00 75.38 361 THR A O 1
ATOM 3001 N N . VAL A 1 362 ? -2.784 -18.554 12.821 1.00 73.06 362 VAL A N 1
ATOM 3002 C CA . VAL A 1 362 ? -2.265 -17.221 12.495 1.00 73.06 362 VAL A CA 1
ATOM 3003 C C . VAL A 1 362 ? -1.449 -16.649 13.659 1.00 73.06 362 VAL A C 1
ATOM 3005 O O . VAL A 1 362 ? -0.376 -16.093 13.430 1.00 73.06 362 VAL A O 1
ATOM 3008 N N . ILE A 1 363 ? -1.902 -16.833 14.901 1.00 67.94 363 ILE A N 1
ATOM 3009 C CA . ILE A 1 363 ? -1.176 -16.397 16.104 1.00 67.94 363 ILE A CA 1
ATOM 3010 C C . ILE A 1 363 ? 0.149 -17.145 16.231 1.00 67.94 363 ILE A C 1
ATOM 3012 O O . ILE A 1 363 ? 1.191 -16.525 16.421 1.00 67.94 363 ILE A O 1
ATOM 3016 N N . GLU A 1 364 ? 0.137 -18.462 16.045 1.00 69.44 364 GLU A N 1
ATOM 3017 C CA . GLU A 1 364 ? 1.347 -19.286 16.095 1.00 69.44 364 GLU A CA 1
ATOM 3018 C C . GLU A 1 364 ? 2.368 -18.898 15.019 1.00 69.44 364 GLU A C 1
ATOM 3020 O O . GLU A 1 364 ? 3.573 -18.912 15.279 1.00 69.44 364 GLU A O 1
ATOM 3025 N N . LYS A 1 365 ? 1.909 -18.522 13.816 1.00 67.06 365 LYS A N 1
ATOM 3026 C CA . LYS A 1 365 ? 2.777 -17.997 12.750 1.00 67.06 365 LYS A CA 1
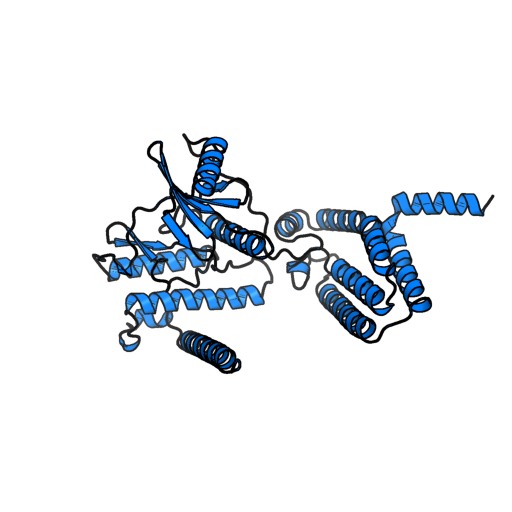ATOM 3027 C C . LYS A 1 365 ? 3.407 -16.655 13.131 1.00 67.06 365 LYS A C 1
ATOM 3029 O O . LYS A 1 365 ? 4.593 -16.463 12.885 1.00 67.06 365 LYS A O 1
ATOM 3034 N N . VAL A 1 366 ? 2.652 -15.747 13.754 1.00 65.69 366 VAL A N 1
ATOM 3035 C CA . VAL A 1 366 ? 3.171 -14.448 14.227 1.00 65.69 366 VAL A CA 1
ATOM 3036 C C . VAL A 1 366 ? 4.185 -14.634 15.349 1.00 65.69 366 VAL A C 1
ATOM 3038 O O . VAL A 1 366 ? 5.255 -14.035 15.307 1.00 65.69 366 VAL A O 1
ATOM 3041 N N . SER A 1 367 ? 3.876 -15.483 16.328 1.00 62.81 367 SER A N 1
ATOM 3042 C CA . SER A 1 367 ? 4.788 -15.785 17.432 1.00 62.81 367 SER A CA 1
ATOM 3043 C C . SER A 1 367 ? 6.093 -16.405 16.935 1.00 62.81 367 SER A C 1
ATOM 3045 O O . SER A 1 367 ? 7.158 -16.023 17.414 1.00 62.81 367 SER A O 1
ATOM 3047 N N . ARG A 1 368 ? 6.032 -17.299 15.936 1.00 57.53 368 ARG A N 1
ATOM 3048 C CA . ARG A 1 368 ? 7.227 -17.826 15.259 1.00 57.53 368 ARG A CA 1
ATOM 3049 C C . ARG A 1 368 ? 8.022 -16.727 14.561 1.00 57.53 368 ARG A C 1
ATOM 3051 O O . ARG A 1 368 ? 9.189 -16.564 14.876 1.00 57.53 368 ARG A O 1
ATOM 3058 N N . LEU A 1 369 ? 7.380 -15.905 13.730 1.00 58.88 369 LEU A N 1
ATOM 3059 C CA . LEU A 1 369 ? 8.051 -14.816 13.010 1.00 58.88 369 LEU A CA 1
ATOM 3060 C C . LEU A 1 369 ? 8.772 -13.840 13.958 1.00 58.88 369 LEU A C 1
ATOM 3062 O O . LEU A 1 369 ? 9.911 -13.456 13.705 1.00 58.88 369 LEU A O 1
ATOM 3066 N N . ILE A 1 370 ? 8.125 -13.449 15.062 1.00 63.03 370 ILE A N 1
ATOM 3067 C CA . ILE A 1 370 ? 8.727 -12.574 16.080 1.00 63.03 370 ILE A CA 1
ATOM 3068 C C . ILE A 1 370 ? 9.924 -13.264 16.742 1.00 63.03 370 ILE A C 1
ATOM 3070 O O . ILE A 1 370 ? 10.969 -12.636 16.912 1.00 63.03 370 ILE A O 1
ATOM 3074 N N . LYS A 1 371 ? 9.785 -14.546 17.101 1.00 58.50 371 LYS A N 1
ATOM 3075 C CA . LYS A 1 371 ? 10.856 -15.343 17.709 1.00 58.50 371 LYS A CA 1
ATOM 3076 C C . LYS A 1 371 ? 12.056 -15.466 16.771 1.00 58.50 371 LYS A C 1
ATOM 3078 O O . LYS A 1 371 ? 13.173 -15.221 17.213 1.00 58.50 371 LYS A O 1
ATOM 3083 N N . ASP A 1 372 ? 11.826 -15.769 15.499 1.00 60.22 372 ASP A N 1
ATOM 3084 C CA . ASP A 1 372 ? 12.876 -15.930 14.490 1.00 60.22 372 ASP A CA 1
ATOM 3085 C C . ASP A 1 372 ? 13.599 -14.598 14.247 1.00 60.22 372 ASP A C 1
ATOM 3087 O O . ASP A 1 372 ? 14.819 -14.527 14.358 1.00 60.22 372 ASP A O 1
ATOM 3091 N N . THR A 1 373 ? 12.849 -13.501 14.096 1.00 60.31 373 THR A N 1
ATOM 3092 C CA . THR A 1 373 ? 13.417 -12.149 13.938 1.00 60.31 373 THR A CA 1
ATOM 3093 C C . THR A 1 373 ? 14.247 -11.728 15.159 1.00 60.31 373 THR A C 1
ATOM 3095 O O . THR A 1 373 ? 15.322 -11.147 15.021 1.00 60.31 373 THR A O 1
ATOM 3098 N N . TYR A 1 374 ? 13.778 -12.029 16.375 1.00 60.97 374 TYR A N 1
ATOM 3099 C CA . TYR A 1 374 ? 14.532 -11.772 17.605 1.00 60.97 374 TYR A CA 1
ATOM 3100 C C . TYR A 1 374 ? 15.821 -12.602 17.667 1.00 60.97 374 TYR A C 1
ATOM 3102 O O . TYR A 1 374 ? 16.867 -12.084 18.062 1.00 60.97 374 TYR A O 1
ATOM 3110 N N . LEU A 1 375 ? 15.769 -13.876 17.268 1.00 57.78 375 LEU A N 1
ATOM 3111 C CA . LEU A 1 375 ? 16.941 -14.748 17.214 1.00 57.78 375 LEU A CA 1
ATOM 3112 C C . LEU A 1 375 ? 17.957 -14.270 16.168 1.00 57.78 375 LEU A C 1
ATOM 3114 O O . LEU A 1 375 ? 19.153 -14.291 16.457 1.00 57.78 375 LEU A O 1
ATOM 3118 N N . ASP A 1 376 ? 17.505 -13.776 15.018 1.00 64.12 376 ASP A N 1
ATOM 3119 C CA . ASP A 1 376 ? 18.361 -13.229 13.962 1.00 64.12 376 ASP A CA 1
ATOM 3120 C C . ASP A 1 376 ? 19.040 -11.924 14.392 1.00 64.12 376 ASP A C 1
ATOM 3122 O O . ASP A 1 376 ? 20.257 -11.786 14.260 1.00 64.12 376 ASP A O 1
ATOM 3126 N N . ILE A 1 377 ? 18.296 -11.000 15.012 1.00 60.41 377 ILE A N 1
ATOM 3127 C CA . ILE A 1 377 ? 18.858 -9.769 15.591 1.00 60.41 377 ILE A CA 1
ATOM 3128 C C . ILE A 1 377 ? 19.870 -10.111 16.693 1.00 60.41 377 ILE A C 1
ATOM 3130 O O . ILE A 1 377 ? 20.960 -9.541 16.747 1.00 60.41 377 ILE A O 1
ATOM 3134 N N . LYS A 1 378 ? 19.552 -11.079 17.558 1.00 58.69 378 LYS A N 1
ATOM 3135 C CA . LYS A 1 378 ? 20.446 -11.531 18.632 1.00 58.69 378 LYS A CA 1
ATOM 3136 C C . LYS A 1 378 ? 21.718 -12.192 18.091 1.00 58.69 378 LYS A C 1
ATOM 3138 O O . LYS A 1 378 ? 22.785 -11.976 18.661 1.00 58.69 378 LYS A O 1
ATOM 3143 N N . LYS A 1 379 ? 21.633 -12.967 17.003 1.00 66.94 379 LYS A N 1
ATOM 3144 C CA . LYS A 1 379 ? 22.798 -13.533 16.300 1.00 66.94 379 LYS A CA 1
ATOM 3145 C C . LYS A 1 379 ? 23.656 -12.436 15.669 1.00 66.94 379 LYS A C 1
ATOM 3147 O O . LYS A 1 379 ? 24.865 -12.434 15.877 1.00 66.94 379 LYS A O 1
ATOM 3152 N N . ALA A 1 380 ? 23.041 -11.469 14.989 1.00 62.59 380 ALA A N 1
ATOM 3153 C CA . ALA A 1 380 ? 23.740 -10.338 14.378 1.00 62.59 380 ALA A CA 1
ATOM 3154 C C . ALA A 1 380 ? 24.462 -9.451 15.412 1.00 62.59 380 ALA A C 1
ATOM 3156 O O . ALA A 1 380 ? 25.555 -8.959 15.148 1.00 62.59 380 ALA A O 1
ATOM 3157 N N . LEU A 1 381 ? 23.890 -9.289 16.611 1.00 52.66 381 LEU A N 1
ATOM 3158 C CA . LEU A 1 381 ? 24.510 -8.551 17.719 1.00 52.66 381 LEU A CA 1
ATOM 3159 C C . LEU A 1 381 ? 25.615 -9.343 18.439 1.00 52.66 381 LEU A C 1
ATOM 3161 O O . LEU A 1 381 ? 26.522 -8.737 19.001 1.00 52.66 381 LEU A O 1
ATOM 3165 N N . LYS A 1 382 ? 25.570 -10.683 18.421 1.00 59.72 382 LYS A N 1
ATOM 3166 C CA . LYS A 1 382 ? 26.624 -11.541 18.995 1.00 59.72 382 LYS A CA 1
ATOM 3167 C C . LYS A 1 382 ? 27.815 -11.788 18.058 1.00 59.72 382 LYS A C 1
ATOM 3169 O O . LYS A 1 382 ? 28.860 -12.183 18.553 1.00 59.72 382 LYS A O 1
ATOM 3174 N N . GLY A 1 383 ? 27.683 -11.541 16.753 1.00 51.06 383 GLY A N 1
ATOM 3175 C CA . GLY A 1 383 ? 28.741 -11.749 15.749 1.00 51.06 383 GLY A CA 1
ATOM 3176 C C . GLY A 1 383 ? 29.705 -10.572 15.530 1.00 51.06 383 GLY A C 1
ATOM 3177 O O . GLY A 1 383 ? 30.422 -10.570 14.538 1.00 51.06 383 GLY A O 1
ATOM 3178 N N . LYS A 1 384 ? 29.700 -9.557 16.406 1.00 46.59 384 LYS A N 1
ATOM 3179 C CA . LYS A 1 384 ? 30.582 -8.371 16.349 1.00 46.59 384 LYS A CA 1
ATOM 3180 C C . LYS A 1 384 ? 31.498 -8.246 17.581 1.00 46.59 384 LYS A C 1
ATOM 3182 O O . LYS A 1 384 ? 31.690 -7.145 18.092 1.00 46.59 384 LYS A O 1
ATOM 3187 N N . ARG A 1 385 ? 32.019 -9.361 18.091 1.00 38.75 385 ARG A N 1
ATOM 3188 C CA . ARG A 1 385 ? 33.107 -9.345 19.078 1.00 38.75 385 ARG A CA 1
ATOM 3189 C C . ARG A 1 385 ? 34.370 -9.912 18.475 1.00 38.75 385 ARG A C 1
ATOM 3191 O O . ARG A 1 385 ? 34.240 -10.959 17.807 1.00 38.75 385 ARG A O 1
#